Protein AF-A0A0T6B9N2-F1 (afdb_monomer)

Sequence (615 aa):
RNYTMLLKPADYLLNTTDLHKLATFTKENDHLSRNLKIDHPERADQTIGKQTFLDLLASSRNLTLLQNVWSSWQRNVSLYYNSFGDILSLVTKAASKNEFYDAKSYWEALVEYQEGYQQAENLWNDIEPIYRKLHEFVLIRINNYYNTNFTDIPVFLTGSNFGEDWSNLADLIIPHLQMYRDAEFTFTSKTILDIYKLADTCGIEMGFKRLHQNFFAKNNFKFDICKPTLLTYSASKYSEILTCKNLTWNSYFDAHEVVLEAGLKGVDYQAVPRRELRQSILEEAIVSLGPIIAVQNLPSYGFTPECDYVDLQNATEHALAARLLLALRILPKLAYYLAADVWRLEELQNPSQDMVQSWWENRKKYQGVQGVLNDEIDFLDDPYIASNKPYLAKYLGTALLFEILNYHQLAPFTHNENLAEKLRDDDYFRAAVQDIPVKNSEEVLSYNYAISQINSISLTEFLQPLTEYLDNAPLVPYPTIPRIRKIEVPNLQPLTEYLDNAPLVPYLTIPRIRKIEVPKTTTQKGTITTLPPITSEVEDPPVQNDQDVPRPTLQQDTKNIAPDVTPTVPASGHSAGMYVLITIGACFFILVAVLVFKKLVKMRRPRTNNRRFEA

Solvent-accessible surface area (backbone atoms only — not comparable to full-atom values): 36686 Å² total; per-residue (Å²): 134,88,77,81,69,86,85,65,68,48,63,72,58,37,54,74,67,60,41,48,50,46,54,48,50,31,51,51,47,54,49,46,55,42,69,42,67,41,74,33,94,92,39,88,92,41,71,37,38,50,57,58,49,52,49,44,32,35,68,57,87,50,67,70,58,35,50,54,53,46,54,53,49,28,66,67,63,46,85,56,55,92,52,44,66,64,52,58,51,46,45,47,53,22,10,50,62,61,74,27,93,39,46,65,61,33,54,24,56,51,36,52,36,88,66,42,67,61,45,50,51,56,38,42,70,70,44,46,68,56,48,51,49,53,48,52,54,47,43,51,41,50,22,65,74,72,74,52,83,72,92,48,42,45,26,53,74,26,21,27,91,81,36,34,34,31,44,48,38,36,88,76,66,42,44,57,43,55,70,60,51,37,36,54,59,47,49,79,78,53,53,59,66,55,48,42,55,51,25,36,50,50,32,38,44,39,62,35,69,72,76,50,68,61,27,78,73,66,41,43,67,79,34,76,43,47,71,79,41,81,45,74,40,78,92,75,73,41,45,38,48,36,17,31,61,65,83,44,73,62,48,55,32,50,33,24,25,51,35,39,48,48,36,69,67,63,59,78,57,90,83,48,76,75,55,81,61,88,35,44,28,64,60,34,11,56,22,55,43,21,46,58,52,57,62,66,41,31,46,86,70,66,36,38,64,69,75,64,60,67,42,74,72,44,32,56,44,48,34,47,34,52,49,50,44,47,45,31,37,49,52,34,31,45,28,41,33,50,28,58,40,51,46,53,52,44,43,72,75,56,65,62,96,48,64,47,50,53,47,42,53,36,34,33,72,56,55,42,35,34,60,95,83,45,73,63,48,55,64,59,78,34,71,44,63,46,60,74,46,76,36,61,27,54,43,53,2,50,42,40,33,30,46,55,33,51,74,72,70,52,61,87,66,77,61,102,66,64,64,38,44,54,47,36,73,32,66,47,54,48,48,36,65,68,36,55,42,72,48,54,58,56,56,42,33,37,72,52,67,68,40,89,70,82,60,48,62,46,47,50,61,72,42,42,74,54,54,67,40,61,80,69,57,69,93,62,69,56,89,73,83,85,82,76,80,79,73,79,70,81,77,77,69,78,81,74,84,74,72,87,78,68,83,90,76,85,85,84,91,79,86,90,78,82,85,81,88,78,86,87,82,84,90,82,91,79,88,88,84,86,82,86,88,84,86,79,90,81,86,83,83,85,91,81,89,83,81,89,82,86,85,85,81,90,77,90,80,89,80,90,81,86,89,88,83,87,81,85,87,83,90,80,91,84,71,84,68,61,64,57,58,53,53,54,53,52,54,53,54,55,54,53,53,53,54,53,50,57,56,55,61,72,72,70,72,85,85,84,81,90,78,89,83,88,134

pLDDT: mean 77.55, std 23.47, range [25.75, 98.69]

Mean predicted aligned error: 14.31 Å

Secondary structure (DSSP, 8-state):
--PPP-S--GGGGS-HHHHHHHHHHHHHHHHHHHH-EEEETTEEEEEEEHHHHHHHHHH---HHHHHHHHHHHHHHHGGGHHHHHHHHHHHHHHHHHTT-SSHHHHHHHHTT-TTHHHHHHHHHHHHHHHHHHHHHHHHHHHHHHHT---SSEEGGGSSSSSSS--GGGHHHH-S--HHHHHHHHHHTT--HHHHHHHHHHHHHHTTPPPPPHHHHHH-BTT-S--S-EEEEETTTTEEEEE----SSHHHHHHHHHHHHHHHHHTS-TTSS-----SS-HHHHHHHHHHHHHHHHTTTTTTSS-GGGSSSHHHHHHHHHHHHHHHHHHHHHHHHHHHHHHHHHHHHHHS--S-HHHHHHHHHHHHH-EE-SSS---GGGG-TTTTTT--SHHHHHHHHHHHHHHHHTT--TTTSS--HHHHHHH-HHHHHHHHHTTTS-HHHHHHHHH--SS--SHHHHHHHHHHHHHHTT--SSPPPP-PPP-----S----S-SSSSSPPP---------PPPP--------------PPPP---PPPPP------PPPPPPP------------PPP----THHHHHHHHHHHHHHHHHHHHHHHHHTT--PPP-------

Foldseek 3Di:
DDDDDCLQPFLVLDPPVLSCLLVVLLVVLLVQLLPDWFAQPVHRVDIDHNQNLLVCLLAPPDPVRLQVSLVRSLVSSCPCVVCQLVNLLSLQVSCVSRVHPGSVQSQCVLQLHPPLLVQLVQLLVVCVVVLVLLQVLVQLLSCVSVVHDDPFAACSNQSGSRVLFNLSCLVSRQQLCALVVLLVVVLVVDFLLVLLVVLLVLLVLLPFDRADPCQSVVEDLCASAAQWDWDADLVVLHIHIHHPHGDDLVSSLSSNLVSLLRSLVSDNCPVDQFDPSVFYLQSLLSSLCRLLLSLLCCCVVVSDPPVQCPDPVSLVSSLLSSLSSVCSNQQSNSLSLSLLQVLSRCCNVPNDPQSLQSSQVSCCVRNRYHHPPSNGPSLSSPSCSSSVHHSSSNNLSNLVNLLVCVLLPHQGSPDSDNPSNSNNVDPLSVVLSVCVGPDRNCCSCCVSRVDNGRHNVSVCVNCVVVSVCSVPPDSDRYDYDDDDPPPPPPDPPPPVPPPPPDDDDDDDDDDDDDDDDDDDDDDDDDDDDDDDDDDDDDDDDDDDDDDDDDDDDDDDDDDDDDDDDDDDDDDDDDDPVPVVVVVVVVVVVVVVVVVVVVVVVVVPDDDDDDDDDDD

Organism: NCBI:txid1629725

Structure (mmCIF, N/CA/C/O backbone):
data_AF-A0A0T6B9N2-F1
#
_entry.id   AF-A0A0T6B9N2-F1
#
loop_
_atom_site.group_PDB
_atom_site.id
_atom_site.type_symbol
_atom_site.label_atom_id
_atom_site.label_alt_id
_atom_site.label_comp_id
_atom_site.label_asym_id
_atom_site.label_entity_id
_atom_site.label_seq_id
_atom_site.pdbx_PDB_ins_code
_atom_site.Cartn_x
_atom_site.Cartn_y
_atom_site.Cartn_z
_atom_site.occupancy
_atom_site.B_iso_or_equiv
_atom_site.auth_seq_id
_atom_site.auth_comp_id
_atom_site.auth_asym_id
_atom_site.auth_atom_id
_atom_site.pdbx_PDB_model_num
ATOM 1 N N . ARG A 1 1 ? 36.485 -15.460 2.805 1.00 43.44 1 ARG A N 1
ATOM 2 C CA . ARG A 1 1 ? 35.176 -14.782 2.943 1.00 43.44 1 ARG A CA 1
ATOM 3 C C . ARG A 1 1 ? 34.831 -14.813 4.426 1.00 43.44 1 ARG A C 1
ATOM 5 O O . ARG A 1 1 ? 34.619 -15.901 4.940 1.00 43.44 1 ARG A O 1
ATOM 12 N N . ASN A 1 2 ? 34.906 -13.674 5.118 1.00 36.25 2 ASN A N 1
ATOM 13 C CA . ASN A 1 2 ? 34.494 -13.571 6.519 1.00 36.25 2 ASN A CA 1
ATOM 14 C C . ASN A 1 2 ? 32.980 -13.378 6.523 1.00 36.25 2 ASN A C 1
ATOM 16 O O . ASN A 1 2 ? 32.503 -12.315 6.144 1.00 36.25 2 ASN A O 1
ATOM 20 N N . TYR A 1 3 ? 32.237 -14.425 6.861 1.00 48.28 3 TYR A N 1
ATOM 21 C CA . TYR A 1 3 ? 30.793 -14.329 7.027 1.00 48.28 3 TYR A CA 1
ATOM 22 C C . TYR A 1 3 ? 30.514 -13.763 8.420 1.00 48.28 3 TYR A C 1
ATOM 24 O O . TYR A 1 3 ? 30.936 -14.348 9.418 1.00 48.28 3 TYR A O 1
ATOM 32 N N . THR A 1 4 ? 29.825 -12.630 8.506 1.00 46.28 4 THR A N 1
ATOM 33 C CA . THR A 1 4 ? 29.192 -12.197 9.752 1.00 46.28 4 THR A CA 1
ATOM 34 C C . THR A 1 4 ? 27.989 -13.104 9.995 1.00 46.28 4 THR A C 1
ATOM 36 O O . THR A 1 4 ? 27.101 -13.220 9.153 1.00 46.28 4 THR A O 1
ATOM 39 N N . MET A 1 5 ? 27.983 -13.807 11.131 1.00 53.12 5 MET A N 1
ATOM 40 C CA . MET A 1 5 ? 26.793 -14.516 11.613 1.00 53.12 5 MET A CA 1
ATOM 41 C C . MET A 1 5 ? 25.608 -13.543 11.736 1.00 53.12 5 MET A C 1
ATOM 43 O O . MET A 1 5 ? 25.807 -12.331 11.812 1.00 53.12 5 MET A O 1
ATOM 47 N N . LEU A 1 6 ? 24.381 -14.074 11.797 1.00 58.25 6 LEU A N 1
ATOM 48 C CA . LEU A 1 6 ? 23.176 -13.352 12.230 1.00 58.25 6 LEU A CA 1
ATOM 49 C C . LEU A 1 6 ? 23.388 -12.794 13.654 1.00 58.25 6 LEU A C 1
ATOM 51 O O . LEU A 1 6 ? 22.967 -13.396 14.635 1.00 58.25 6 LEU A O 1
ATOM 55 N N . LEU A 1 7 ? 24.092 -11.666 13.774 1.00 62.72 7 LEU A N 1
ATOM 56 C CA . LEU A 1 7 ? 24.427 -11.039 15.055 1.00 62.72 7 LEU A CA 1
ATOM 57 C C . LEU A 1 7 ? 23.218 -10.304 15.656 1.00 62.72 7 LEU A C 1
ATOM 59 O O . LEU A 1 7 ? 23.169 -10.114 16.866 1.00 62.72 7 LEU A O 1
ATOM 63 N N . LYS A 1 8 ? 22.230 -9.927 14.829 1.00 75.31 8 LYS A N 1
ATOM 64 C CA . LYS A 1 8 ? 21.014 -9.207 15.243 1.00 75.31 8 LYS A CA 1
ATOM 65 C C . LYS A 1 8 ? 19.766 -9.784 14.562 1.00 75.31 8 LYS A C 1
ATOM 67 O O . LYS A 1 8 ? 19.291 -9.225 13.576 1.00 75.31 8 LYS A O 1
ATOM 72 N N . PRO A 1 9 ? 19.219 -10.919 15.035 1.00 80.88 9 PRO A N 1
ATOM 73 C CA . PRO A 1 9 ? 18.054 -11.557 14.425 1.00 80.88 9 PRO A CA 1
ATOM 74 C C . PRO A 1 9 ? 16.724 -10.852 14.763 1.00 80.88 9 PRO A C 1
ATOM 76 O O . PRO A 1 9 ? 15.664 -11.476 14.650 1.00 80.88 9 PRO A O 1
ATOM 79 N N . ALA A 1 10 ? 16.754 -9.565 15.136 1.00 88.19 10 ALA A N 1
ATOM 80 C CA . ALA A 1 10 ? 15.582 -8.727 15.374 1.00 88.19 10 ALA A CA 1
ATOM 81 C C . ALA A 1 10 ? 14.678 -9.320 16.476 1.00 88.19 10 ALA A C 1
ATOM 83 O O . ALA A 1 10 ? 15.182 -9.649 17.554 1.00 88.19 10 ALA A O 1
ATOM 84 N N . ASP A 1 11 ? 13.373 -9.486 16.239 1.00 90.44 11 ASP A N 1
ATOM 85 C CA . ASP A 1 11 ? 12.419 -9.917 17.279 1.00 90.44 11 ASP A CA 1
ATOM 86 C C . ASP A 1 11 ? 12.728 -11.302 17.873 1.00 90.44 11 ASP A C 1
ATOM 88 O O . ASP A 1 11 ? 12.260 -11.619 18.962 1.00 90.44 11 ASP A O 1
ATOM 92 N N . TYR A 1 12 ? 13.556 -12.126 17.214 1.00 89.50 12 TYR A N 1
ATOM 93 C CA . TYR A 1 12 ? 13.983 -13.421 17.763 1.00 89.50 12 TYR A CA 1
ATOM 94 C C . TYR A 1 12 ? 14.908 -13.293 18.985 1.00 89.50 12 TYR A C 1
ATOM 96 O O . TYR A 1 12 ? 15.159 -14.296 19.649 1.00 89.50 12 TYR A O 1
ATOM 104 N N . LEU A 1 13 ? 15.407 -12.090 19.301 1.00 92.19 13 LEU A N 1
ATOM 105 C CA . LEU A 1 13 ? 16.114 -11.823 20.561 1.00 92.19 13 LEU A CA 1
ATOM 106 C C . LEU A 1 13 ? 15.176 -11.524 21.742 1.00 92.19 13 LEU A C 1
ATOM 108 O O . LEU A 1 13 ? 15.644 -11.375 22.877 1.00 92.19 13 LEU A O 1
ATOM 112 N N . LEU A 1 14 ? 13.862 -11.430 21.512 1.00 94.69 14 LEU A N 1
ATOM 113 C CA . LEU A 1 14 ? 12.891 -11.428 22.602 1.00 94.69 14 LEU A CA 1
ATOM 114 C C . LEU A 1 14 ? 12.982 -12.747 23.382 1.00 94.69 14 LEU A C 1
ATOM 116 O O . LEU A 1 14 ? 13.318 -13.800 22.839 1.00 94.69 14 LEU A O 1
ATOM 120 N N . ASN A 1 15 ? 12.669 -12.702 24.680 1.00 95.88 15 ASN A N 1
ATOM 121 C CA . ASN A 1 15 ? 12.549 -13.936 25.453 1.00 95.88 15 ASN A CA 1
ATOM 122 C C . ASN A 1 15 ? 11.383 -14.787 24.910 1.00 95.88 15 ASN A C 1
ATOM 124 O O . ASN A 1 15 ? 10.473 -14.273 24.256 1.00 95.88 15 ASN A O 1
ATOM 128 N N . THR A 1 16 ? 11.387 -16.085 25.217 1.00 95.62 16 THR A N 1
ATOM 129 C CA . THR A 1 16 ? 10.383 -17.033 24.711 1.00 95.62 16 THR A CA 1
ATOM 130 C C . THR A 1 16 ? 8.947 -16.591 24.995 1.00 95.62 16 THR A C 1
ATOM 132 O O . THR A 1 16 ? 8.084 -16.767 24.141 1.00 95.62 16 THR A O 1
ATOM 135 N N . THR A 1 17 ? 8.683 -15.992 26.159 1.00 97.00 17 THR A N 1
ATOM 136 C CA . THR A 1 17 ? 7.345 -15.527 26.552 1.00 97.00 17 THR A CA 1
ATOM 137 C C . THR A 1 17 ? 6.873 -14.358 25.690 1.00 97.00 17 THR A C 1
ATOM 139 O O . THR A 1 17 ? 5.770 -14.403 25.155 1.00 97.00 17 THR A O 1
ATOM 142 N N . ASP A 1 18 ? 7.705 -13.331 25.523 1.00 96.88 18 ASP A N 1
ATOM 143 C CA . ASP A 1 18 ? 7.402 -12.142 24.725 1.00 96.88 18 ASP A CA 1
ATOM 144 C C . ASP A 1 18 ? 7.276 -12.499 23.233 1.00 96.88 18 ASP A C 1
ATOM 146 O O . ASP A 1 18 ? 6.332 -12.066 22.573 1.00 96.88 18 ASP A O 1
ATOM 150 N N . LEU A 1 19 ? 8.165 -13.354 22.712 1.00 95.44 19 LEU A N 1
ATOM 151 C CA . LEU A 1 19 ? 8.082 -13.837 21.331 1.00 95.44 19 LEU A CA 1
ATOM 152 C C . LEU A 1 19 ? 6.806 -14.660 21.095 1.00 95.44 19 LEU A C 1
ATOM 154 O O . LEU A 1 19 ? 6.130 -14.480 20.083 1.00 95.44 19 LEU A O 1
ATOM 158 N N . HIS A 1 20 ? 6.447 -15.538 22.038 1.00 95.75 20 HIS A N 1
ATOM 159 C CA . HIS A 1 20 ? 5.207 -16.310 21.969 1.00 95.75 20 HIS A CA 1
ATOM 160 C C . HIS A 1 20 ? 3.975 -15.405 22.049 1.00 95.75 20 HIS A C 1
ATOM 162 O O . HIS A 1 20 ? 3.010 -15.637 21.322 1.00 95.75 20 HIS A O 1
ATOM 168 N N . LYS A 1 21 ? 4.012 -14.355 22.880 1.00 95.25 21 LYS A N 1
ATOM 169 C CA . LYS A 1 21 ? 2.943 -13.355 22.990 1.00 95.25 21 LYS A CA 1
ATOM 170 C C . LYS A 1 21 ? 2.725 -12.631 21.658 1.00 95.25 21 LYS A C 1
ATOM 172 O O . LYS A 1 21 ? 1.594 -12.601 21.181 1.00 95.25 21 LYS A O 1
ATOM 177 N N . LEU A 1 22 ? 3.795 -12.135 21.027 1.00 95.19 22 LEU A N 1
ATOM 178 C CA . LEU A 1 22 ? 3.731 -11.499 19.705 1.00 95.19 22 LEU A CA 1
ATOM 179 C C . LEU A 1 22 ? 3.171 -12.456 18.644 1.00 95.19 22 LEU A C 1
ATOM 181 O O . LEU A 1 22 ? 2.204 -12.130 17.962 1.00 95.19 22 LEU A O 1
ATOM 185 N N . ALA A 1 23 ? 3.742 -13.659 18.539 1.00 94.62 23 ALA A N 1
ATOM 186 C CA . ALA A 1 23 ? 3.336 -14.641 17.536 1.00 94.62 23 ALA A CA 1
ATOM 187 C C . ALA A 1 23 ? 1.874 -15.085 17.703 1.00 94.62 23 ALA A C 1
ATOM 189 O O . ALA A 1 23 ? 1.158 -15.239 16.712 1.00 94.62 23 ALA A O 1
ATOM 190 N N . THR A 1 24 ? 1.428 -15.276 18.947 1.00 94.44 24 THR A N 1
ATOM 191 C CA . THR A 1 24 ? 0.047 -15.663 19.262 1.00 94.44 24 THR A CA 1
ATOM 192 C C . THR A 1 24 ? -0.916 -14.547 18.895 1.00 94.44 24 THR A C 1
ATOM 194 O O . THR A 1 24 ? -1.856 -14.805 18.153 1.00 94.44 24 THR A O 1
ATOM 197 N N . PHE A 1 25 ? -0.636 -13.308 19.308 1.00 93.81 25 PHE A N 1
ATOM 198 C CA . PHE A 1 25 ? -1.467 -12.159 18.959 1.00 93.81 25 PHE A CA 1
ATOM 199 C C . PHE A 1 25 ? -1.597 -11.983 17.444 1.00 93.81 25 PHE A C 1
ATOM 201 O O . PHE A 1 25 ? -2.708 -11.912 16.928 1.00 93.81 25 PHE A O 1
ATOM 208 N N . THR A 1 26 ? -0.478 -11.990 16.709 1.00 92.00 26 THR A N 1
ATOM 209 C CA . THR A 1 26 ? -0.504 -11.853 15.248 1.00 92.00 26 THR A CA 1
ATOM 210 C C . THR A 1 26 ? -1.327 -12.965 14.595 1.00 92.00 26 THR A C 1
ATOM 212 O O . THR A 1 26 ? -2.143 -12.686 13.719 1.00 92.00 26 THR A O 1
ATOM 215 N N . LYS A 1 27 ? -1.140 -14.220 15.025 1.00 91.00 27 LYS A N 1
ATOM 216 C CA . LYS A 1 27 ? -1.877 -15.371 14.486 1.00 91.00 27 LYS A CA 1
ATOM 217 C C . LYS A 1 27 ? -3.369 -15.293 14.801 1.00 91.00 27 LYS A C 1
ATOM 219 O O . LYS A 1 27 ? -4.183 -15.580 13.929 1.00 91.00 27 LYS A O 1
ATOM 224 N N . GLU A 1 28 ? -3.728 -14.973 16.037 1.00 90.12 28 GLU A N 1
ATOM 225 C CA . GLU A 1 28 ? -5.121 -14.904 16.479 1.00 90.12 28 GLU A CA 1
ATOM 226 C C . GLU A 1 28 ? -5.869 -13.764 15.798 1.00 90.12 28 GLU A C 1
ATOM 228 O O . GLU A 1 28 ? -6.988 -13.963 15.336 1.00 90.12 28 GLU A O 1
ATOM 233 N N . ASN A 1 29 ? -5.226 -12.609 15.653 1.00 89.12 29 ASN A N 1
ATOM 234 C CA . ASN A 1 29 ? -5.800 -11.462 14.972 1.00 89.12 29 ASN A CA 1
ATOM 235 C C . ASN A 1 29 ? -6.022 -11.730 13.470 1.00 89.12 29 ASN A C 1
ATOM 237 O O . ASN A 1 29 ? -7.099 -11.483 12.931 1.00 89.12 29 ASN A O 1
ATOM 241 N N . ASP A 1 30 ? -5.039 -12.333 12.802 1.00 86.81 30 ASP A N 1
ATOM 242 C CA . ASP A 1 30 ? -5.169 -12.783 11.414 1.00 86.81 30 ASP A CA 1
ATOM 243 C C . ASP A 1 30 ? -6.244 -13.880 11.261 1.00 86.81 30 ASP A C 1
ATOM 245 O O . ASP A 1 30 ? -7.055 -13.838 10.337 1.00 86.81 30 ASP A O 1
ATOM 249 N N . HIS A 1 31 ? -6.327 -14.825 12.201 1.00 88.19 31 HIS A N 1
ATOM 250 C CA . HIS A 1 31 ? -7.383 -15.838 12.225 1.00 88.19 31 HIS A CA 1
ATOM 251 C C . HIS A 1 31 ? -8.777 -15.228 12.429 1.00 88.19 31 HIS A C 1
ATOM 253 O O . HIS A 1 31 ? -9.722 -15.642 11.754 1.00 88.19 31 HIS A O 1
ATOM 259 N N . LEU A 1 32 ? -8.917 -14.261 13.340 1.00 87.12 32 LEU A N 1
ATOM 260 C CA . LEU A 1 32 ? -10.164 -13.539 13.578 1.00 87.12 32 LEU A CA 1
ATOM 261 C C . LEU A 1 32 ? -10.604 -12.832 12.302 1.00 87.12 32 LEU A C 1
ATOM 263 O O . LEU A 1 32 ? -11.704 -13.071 11.821 1.00 87.12 32 LEU A O 1
ATOM 267 N N . SER A 1 33 ? -9.714 -12.035 11.719 1.00 84.31 33 SER A N 1
ATOM 268 C CA . SER A 1 33 ? -9.981 -11.274 10.505 1.00 84.31 33 SER A CA 1
ATOM 269 C C . SER A 1 33 ? -10.440 -12.154 9.331 1.00 84.31 33 SER A C 1
ATOM 271 O O . SER A 1 33 ? -11.365 -11.798 8.602 1.00 84.31 33 SER A O 1
ATOM 273 N N . ARG A 1 34 ? -9.843 -13.341 9.155 1.00 85.50 34 ARG A N 1
ATOM 274 C CA . ARG A 1 34 ? -10.231 -14.293 8.095 1.00 85.50 34 ARG A CA 1
ATOM 275 C C . ARG A 1 34 ? -11.605 -14.917 8.313 1.00 85.50 34 ARG A C 1
ATOM 277 O O . ARG A 1 34 ? -12.354 -15.092 7.357 1.00 85.50 34 ARG A O 1
ATOM 284 N N . ASN A 1 35 ? -11.917 -15.281 9.555 1.00 88.50 35 ASN A N 1
ATOM 285 C CA . ASN A 1 35 ? -13.137 -16.017 9.890 1.00 88.50 35 ASN A CA 1
ATOM 286 C C . ASN A 1 35 ? -14.301 -15.114 10.303 1.00 88.50 35 ASN A C 1
ATOM 288 O O . ASN A 1 35 ? -15.414 -15.610 10.497 1.00 88.50 35 ASN A O 1
ATOM 292 N N . LEU A 1 36 ? -14.050 -13.812 10.451 1.00 89.81 36 LEU A N 1
ATOM 293 C CA . LEU A 1 36 ? -15.060 -12.838 10.808 1.00 89.81 36 LEU A CA 1
ATOM 294 C C . LEU A 1 36 ? -16.182 -12.834 9.767 1.00 89.81 36 LEU A C 1
ATOM 296 O O . LEU A 1 36 ? -15.955 -12.794 8.553 1.00 89.81 36 LEU A O 1
ATOM 300 N N . LYS A 1 37 ? -17.411 -12.868 10.278 1.00 91.62 37 LYS A N 1
ATOM 301 C CA . LYS A 1 37 ? -18.635 -12.708 9.506 1.00 91.62 37 LYS A CA 1
ATOM 302 C C . LYS A 1 37 ? -19.501 -11.659 10.174 1.00 91.62 37 LYS A C 1
ATOM 304 O O . LYS A 1 37 ? -19.650 -11.674 11.393 1.00 91.62 37 LYS A O 1
ATOM 309 N N . ILE A 1 38 ? -20.078 -10.787 9.364 1.00 92.50 38 ILE A N 1
ATOM 310 C CA . ILE A 1 38 ? -21.064 -9.796 9.798 1.00 92.50 38 ILE A CA 1
ATOM 311 C C . ILE A 1 38 ? -22.390 -10.056 9.088 1.00 92.50 38 ILE A C 1
ATOM 313 O O . ILE A 1 38 ? -22.406 -10.635 8.000 1.00 92.50 38 ILE A O 1
ATOM 317 N N . ASP A 1 39 ? -23.498 -9.627 9.678 1.00 91.81 39 ASP A N 1
ATOM 318 C CA . ASP A 1 39 ? -24.805 -9.722 9.028 1.00 91.81 39 ASP A CA 1
ATOM 319 C C . ASP A 1 39 ? -24.897 -8.730 7.863 1.00 91.81 39 ASP A C 1
ATOM 321 O O . ASP A 1 39 ? -24.395 -7.604 7.937 1.00 91.81 39 ASP A O 1
ATOM 325 N N . HIS A 1 40 ? -25.540 -9.132 6.766 1.00 90.94 40 HIS A N 1
ATOM 326 C CA . HIS A 1 40 ? -25.763 -8.232 5.643 1.00 90.94 40 HIS A CA 1
ATOM 327 C C . HIS A 1 40 ? -26.829 -7.189 6.026 1.00 90.94 40 HIS A C 1
ATOM 329 O O . HIS A 1 40 ? -27.971 -7.559 6.312 1.00 90.94 40 HIS A O 1
ATOM 335 N N . PRO A 1 41 ? -26.530 -5.877 5.971 1.00 86.50 41 PRO A N 1
ATOM 336 C CA . PRO A 1 41 ? -27.408 -4.850 6.542 1.00 86.50 41 PRO A CA 1
ATOM 337 C C . PRO A 1 41 ? -28.769 -4.739 5.843 1.00 86.50 41 PRO A C 1
ATOM 339 O O . PRO A 1 41 ? -29.743 -4.315 6.453 1.00 86.50 41 PRO A O 1
ATOM 342 N N . GLU A 1 42 ? -28.857 -5.141 4.574 1.00 86.19 42 GLU A N 1
ATOM 343 C CA . GLU A 1 42 ? -30.115 -5.149 3.810 1.00 86.19 42 GLU A CA 1
ATOM 344 C C . GLU A 1 42 ? -30.752 -6.550 3.677 1.00 86.19 42 GLU A C 1
ATOM 346 O O . GLU A 1 42 ? -31.836 -6.677 3.111 1.00 86.19 42 GLU A O 1
ATOM 351 N N . ARG A 1 43 ? -30.091 -7.621 4.150 1.00 85.69 43 ARG A N 1
ATOM 352 C CA . ARG A 1 43 ? -30.523 -9.021 3.954 1.00 85.69 43 ARG A CA 1
ATOM 353 C C . ARG A 1 43 ? -30.224 -9.848 5.200 1.00 85.69 43 ARG A C 1
ATOM 355 O O . ARG A 1 43 ? -29.165 -10.452 5.314 1.00 85.69 43 ARG A O 1
ATOM 362 N N . ALA A 1 44 ? -31.170 -9.869 6.132 1.00 78.94 44 ALA A N 1
ATOM 363 C CA . ALA A 1 44 ? -30.983 -10.461 7.459 1.00 78.94 44 ALA A CA 1
ATOM 364 C C . ALA A 1 44 ? -30.662 -11.974 7.463 1.00 78.94 44 ALA A C 1
ATOM 366 O O . ALA A 1 44 ? -30.234 -12.502 8.482 1.00 78.94 44 ALA A O 1
ATOM 367 N N . ASP A 1 45 ? -30.876 -12.682 6.352 1.00 83.81 45 ASP A N 1
ATOM 368 C CA . ASP A 1 45 ? -30.565 -14.105 6.175 1.00 83.81 45 ASP A CA 1
ATOM 369 C C . ASP A 1 45 ? -29.152 -14.368 5.618 1.00 83.81 45 ASP A C 1
ATOM 371 O O . ASP A 1 45 ? -28.733 -15.523 5.515 1.00 83.81 45 ASP A O 1
ATOM 375 N N . GLN A 1 46 ? -28.409 -13.320 5.247 1.00 89.94 46 GLN A N 1
ATOM 376 C CA . GLN A 1 46 ? -27.094 -13.428 4.616 1.00 89.94 46 GLN A CA 1
ATOM 377 C C . GLN A 1 46 ? -25.992 -12.894 5.530 1.00 89.94 46 GLN A C 1
ATOM 379 O O . GLN A 1 46 ? -26.144 -11.867 6.185 1.00 89.94 46 GLN A O 1
ATOM 384 N N . THR A 1 47 ? -24.846 -13.577 5.519 1.00 92.75 47 THR A N 1
ATOM 385 C CA . THR A 1 47 ? -23.628 -13.125 6.203 1.00 92.75 47 THR A CA 1
ATOM 386 C C . THR A 1 47 ? -22.566 -12.727 5.185 1.00 92.75 47 THR A C 1
ATOM 388 O O . THR A 1 47 ? -22.456 -13.322 4.111 1.00 92.75 47 THR A O 1
ATOM 391 N N . ILE A 1 48 ? -21.784 -11.711 5.527 1.00 92.44 48 ILE A N 1
ATOM 392 C CA . ILE A 1 48 ? -20.686 -11.161 4.737 1.00 92.44 48 ILE A CA 1
ATOM 393 C C . ILE A 1 48 ? -19.381 -11.596 5.407 1.00 92.44 48 ILE A C 1
ATOM 395 O O . ILE A 1 48 ? -19.126 -11.245 6.557 1.00 92.44 48 ILE A O 1
ATOM 399 N N . GLY A 1 49 ? -18.563 -12.369 4.690 1.00 92.06 49 GLY A N 1
ATOM 400 C CA . GLY A 1 49 ? -17.180 -12.669 5.083 1.00 92.06 49 GLY A CA 1
ATOM 401 C C . GLY A 1 49 ? -16.181 -11.676 4.482 1.00 92.06 49 GLY A C 1
ATOM 402 O O . GLY A 1 49 ? -16.559 -10.814 3.686 1.00 92.06 49 GLY A O 1
ATOM 403 N N . LYS A 1 50 ? -14.889 -11.836 4.801 1.00 90.69 50 LYS A N 1
ATOM 404 C CA . LYS A 1 50 ? -13.818 -10.902 4.394 1.00 90.69 50 LYS A CA 1
ATOM 405 C C . LYS A 1 50 ? -13.772 -10.606 2.893 1.00 90.69 50 LYS A C 1
ATOM 407 O O . LYS A 1 50 ? -13.599 -9.456 2.505 1.00 90.69 50 LYS A O 1
ATOM 412 N N . GLN A 1 51 ? -13.944 -11.623 2.048 1.00 89.88 51 GLN A N 1
ATOM 413 C CA . GLN A 1 51 ? -13.951 -11.441 0.593 1.00 89.88 51 GLN A CA 1
ATOM 414 C C . GLN A 1 51 ? -15.080 -10.500 0.159 1.00 89.88 51 GLN A C 1
ATOM 416 O O . GLN A 1 51 ? -14.821 -9.453 -0.423 1.00 89.88 51 GLN A O 1
ATOM 421 N N . THR A 1 52 ? -16.323 -10.836 0.513 1.00 92.06 52 THR A N 1
ATOM 422 C CA . THR A 1 52 ? -17.504 -10.036 0.164 1.00 92.06 52 THR A CA 1
ATOM 423 C C . THR A 1 52 ? -17.442 -8.636 0.771 1.00 92.06 52 THR A C 1
ATOM 425 O O . THR A 1 52 ? -17.858 -7.680 0.127 1.00 92.06 52 THR A O 1
ATOM 428 N N . PHE A 1 53 ? -16.891 -8.495 1.978 1.00 93.69 53 PHE A N 1
ATOM 429 C CA . PHE A 1 53 ? -16.640 -7.201 2.608 1.00 93.69 53 PHE A CA 1
ATOM 430 C C . PHE A 1 53 ? -15.746 -6.307 1.734 1.00 93.69 53 PHE A C 1
ATOM 432 O O . PHE A 1 53 ? -16.137 -5.193 1.384 1.00 93.69 53 PHE A O 1
ATOM 439 N N . LEU A 1 54 ? -14.581 -6.814 1.323 1.00 93.00 54 LEU A N 1
ATOM 440 C CA . LEU A 1 54 ? -13.644 -6.073 0.477 1.00 93.00 54 LEU A CA 1
ATOM 441 C C . LEU A 1 54 ? -14.208 -5.814 -0.928 1.00 93.00 54 LEU A C 1
ATOM 443 O O . LEU A 1 54 ? -14.017 -4.726 -1.468 1.00 93.00 54 LEU A O 1
ATOM 447 N N . ASP A 1 55 ? -14.937 -6.775 -1.504 1.00 92.12 55 ASP A N 1
ATOM 448 C CA . ASP A 1 55 ? -15.600 -6.613 -2.802 1.00 92.12 55 ASP A CA 1
ATOM 449 C C . ASP A 1 55 ? -16.662 -5.502 -2.759 1.00 92.12 55 ASP A C 1
ATOM 451 O O . ASP A 1 55 ? -16.770 -4.708 -3.698 1.00 92.12 55 ASP A O 1
ATOM 455 N N . LEU A 1 56 ? -17.432 -5.415 -1.666 1.00 94.44 56 LEU A N 1
ATOM 456 C CA . LEU A 1 56 ? -18.414 -4.351 -1.460 1.00 94.44 56 LEU A CA 1
ATOM 457 C C . LEU A 1 56 ? -17.733 -2.988 -1.361 1.00 94.44 56 LEU A C 1
ATOM 459 O O . LEU A 1 56 ? -18.179 -2.070 -2.042 1.00 94.44 56 LEU A O 1
ATOM 463 N N . LEU A 1 57 ? -16.647 -2.860 -0.590 1.00 94.62 57 LEU A N 1
ATOM 464 C CA . LEU A 1 57 ? -15.880 -1.610 -0.524 1.00 94.62 57 LEU A CA 1
ATOM 465 C C . LEU A 1 57 ? -15.351 -1.195 -1.901 1.00 94.62 57 LEU A C 1
ATOM 467 O O . LEU A 1 57 ? -15.455 -0.030 -2.271 1.00 94.62 57 LEU A O 1
ATOM 471 N N . ALA A 1 58 ? -14.826 -2.142 -2.680 1.00 92.31 58 ALA A N 1
ATOM 472 C CA . ALA A 1 58 ? -14.256 -1.855 -3.991 1.00 92.31 58 ALA A CA 1
ATOM 473 C C . ALA A 1 58 ? -15.316 -1.434 -5.030 1.00 92.31 58 ALA A C 1
ATOM 475 O O . ALA A 1 58 ? -15.093 -0.507 -5.812 1.00 92.31 58 ALA A O 1
ATOM 476 N N . SER A 1 59 ? -16.472 -2.105 -5.055 1.00 91.69 59 SER A N 1
ATOM 477 C CA . SER A 1 59 ? -17.427 -2.017 -6.174 1.00 91.69 59 SER A CA 1
ATOM 478 C C . SER A 1 59 ? -18.731 -1.281 -5.864 1.00 91.69 59 SER A C 1
ATOM 480 O O . SER A 1 59 ? -19.335 -0.703 -6.767 1.00 91.69 59 SER A O 1
ATOM 482 N N . SER A 1 60 ? -19.189 -1.280 -4.610 1.00 94.06 60 SER A N 1
ATOM 483 C CA . SER A 1 60 ? -20.439 -0.614 -4.248 1.00 94.06 60 SER A CA 1
ATOM 484 C C . SER A 1 60 ? -20.274 0.904 -4.299 1.00 94.06 60 SER A C 1
ATOM 486 O O . SER A 1 60 ? -19.205 1.457 -4.042 1.00 94.06 60 SER A O 1
ATOM 488 N N . ARG A 1 61 ? -21.368 1.588 -4.632 1.00 94.69 61 ARG A N 1
ATOM 489 C CA . ARG A 1 61 ? -21.501 3.052 -4.593 1.00 94.69 61 ARG A CA 1
ATOM 490 C C . ARG A 1 61 ? -22.741 3.474 -3.804 1.00 94.69 61 ARG A C 1
ATOM 492 O O . ARG A 1 61 ? -23.315 4.528 -4.052 1.00 94.69 61 ARG A O 1
ATOM 499 N N . ASN A 1 62 ? -23.209 2.613 -2.901 1.00 96.31 62 ASN A N 1
ATOM 500 C CA . ASN A 1 62 ? -24.313 2.909 -1.994 1.00 96.31 62 ASN A CA 1
ATOM 501 C C . ASN A 1 62 ? -23.732 3.381 -0.655 1.00 96.31 62 ASN A C 1
ATOM 503 O O . ASN A 1 62 ? -23.155 2.584 0.085 1.00 96.31 62 ASN A O 1
ATOM 507 N N . LEU A 1 63 ? -23.904 4.674 -0.363 1.00 96.38 63 LEU A N 1
ATOM 508 C CA . LEU A 1 63 ? -23.377 5.341 0.830 1.00 96.38 63 LEU A CA 1
ATOM 509 C C . LEU A 1 63 ? -23.753 4.609 2.123 1.00 96.38 63 LEU A C 1
ATOM 511 O O . LEU A 1 63 ? -22.885 4.254 2.916 1.00 96.38 63 LEU A O 1
ATOM 515 N N . THR A 1 64 ? -25.050 4.364 2.320 1.00 96.38 64 THR A N 1
ATOM 516 C CA . THR A 1 64 ? -25.580 3.762 3.547 1.00 96.38 64 THR A CA 1
ATOM 517 C C . THR A 1 64 ? -25.117 2.318 3.700 1.00 96.38 64 THR A C 1
ATOM 519 O O . THR A 1 64 ? -24.748 1.903 4.798 1.00 96.38 64 THR A O 1
ATOM 522 N N . LEU A 1 65 ? -25.081 1.559 2.601 1.00 96.19 65 LEU A N 1
ATOM 523 C CA . LEU A 1 65 ? -24.576 0.188 2.608 1.00 96.19 65 LEU A CA 1
ATOM 524 C C . LEU A 1 65 ? -23.096 0.146 3.009 1.00 96.19 65 LEU A C 1
ATOM 526 O O . LEU A 1 65 ? -22.743 -0.602 3.917 1.00 96.19 65 LEU A O 1
ATOM 530 N N . LEU A 1 66 ? -22.250 0.962 2.374 1.00 97.44 66 LEU A N 1
ATOM 531 C CA . LEU A 1 66 ? -20.812 1.022 2.656 1.00 97.44 66 LEU A CA 1
ATOM 532 C C . LEU A 1 66 ? -20.537 1.411 4.112 1.00 97.44 66 LEU A C 1
ATOM 534 O O . LEU A 1 66 ? -19.770 0.732 4.794 1.00 97.44 66 LEU A O 1
ATOM 538 N N . GLN A 1 67 ? -21.217 2.446 4.610 1.00 97.00 67 GLN A N 1
ATOM 539 C CA . GLN A 1 67 ? -21.095 2.893 5.996 1.00 97.00 67 GLN A CA 1
ATOM 540 C C . GLN A 1 67 ? -21.473 1.784 6.992 1.00 97.00 67 GLN A C 1
ATOM 542 O O . GLN A 1 67 ? -20.735 1.525 7.945 1.00 97.00 67 GLN A O 1
ATOM 547 N N . ASN A 1 68 ? -22.605 1.106 6.774 1.00 95.62 68 ASN A N 1
ATOM 548 C CA . ASN A 1 68 ? -23.096 0.054 7.667 1.00 95.62 68 ASN A CA 1
ATOM 549 C C . ASN A 1 68 ? -22.203 -1.189 7.643 1.00 95.62 68 ASN A C 1
ATOM 551 O O . ASN A 1 68 ? -21.916 -1.757 8.695 1.00 95.62 68 ASN A O 1
ATOM 555 N N . VAL A 1 69 ? -21.751 -1.603 6.457 1.00 95.81 69 VAL A N 1
ATOM 556 C CA . VAL A 1 69 ? -20.873 -2.766 6.278 1.00 95.81 69 VAL A CA 1
ATOM 557 C C . VAL A 1 69 ? -19.512 -2.512 6.922 1.00 95.81 69 VAL A C 1
ATOM 559 O O . VAL A 1 69 ? -19.044 -3.346 7.693 1.00 95.81 69 VAL A O 1
ATOM 562 N N . TRP A 1 70 ? -18.901 -1.351 6.670 1.00 96.25 70 TRP A N 1
ATOM 563 C CA . TRP A 1 70 ? -17.594 -1.013 7.231 1.00 96.25 70 TRP A CA 1
ATOM 564 C C . TRP A 1 70 ? -17.636 -0.850 8.750 1.00 96.25 70 TRP A C 1
ATOM 566 O O . TRP A 1 70 ? -16.859 -1.495 9.448 1.00 96.25 70 TRP A O 1
ATOM 576 N N . SER A 1 71 ? -18.590 -0.085 9.287 1.00 93.50 71 SER A N 1
ATOM 577 C CA . SER A 1 71 ? -18.724 0.076 10.745 1.00 93.50 71 SER A CA 1
ATOM 578 C C . SER A 1 71 ? -19.008 -1.246 11.466 1.00 93.50 71 SER A C 1
ATOM 580 O O . SER A 1 71 ? -18.431 -1.518 12.520 1.00 93.50 71 SER A O 1
ATOM 582 N N . SER A 1 72 ? -19.852 -2.104 10.885 1.00 92.44 72 SER A N 1
ATOM 583 C CA . SER A 1 72 ? -20.113 -3.447 11.414 1.00 92.44 72 SER A CA 1
ATOM 584 C C . SER A 1 72 ? -18.866 -4.324 11.396 1.00 92.44 72 SER A C 1
ATOM 586 O O . SER A 1 72 ? -18.636 -5.059 12.356 1.00 92.44 72 SER A O 1
ATOM 588 N N . TRP A 1 73 ? -18.045 -4.242 10.344 1.00 93.12 73 TRP A N 1
ATOM 589 C CA . TRP A 1 73 ? -16.769 -4.956 10.275 1.00 93.12 73 TRP A CA 1
ATOM 590 C C . TRP A 1 73 ? -15.834 -4.511 11.401 1.00 93.12 73 TRP A C 1
ATOM 592 O O . TRP A 1 73 ? -15.458 -5.334 12.238 1.00 93.12 73 TRP A O 1
ATOM 602 N N . GLN A 1 74 ? -15.550 -3.206 11.504 1.00 91.50 74 GLN A N 1
ATOM 603 C CA . GLN A 1 74 ? -14.592 -2.697 12.494 1.00 91.50 74 GLN A CA 1
ATOM 604 C C . GLN A 1 74 ? -15.029 -2.957 13.937 1.00 91.50 74 GLN A C 1
ATOM 606 O O . GLN A 1 74 ? -14.205 -3.299 14.785 1.00 91.50 74 GLN A O 1
ATOM 611 N N . ARG A 1 75 ? -16.336 -2.890 14.226 1.00 87.12 75 ARG A N 1
ATOM 612 C CA . ARG A 1 75 ? -16.862 -3.205 15.562 1.00 87.12 75 ARG A CA 1
ATOM 613 C C . ARG A 1 75 ? -16.524 -4.632 16.001 1.00 87.12 75 ARG A C 1
ATOM 615 O O . ARG A 1 75 ? -16.281 -4.856 17.186 1.00 87.12 75 ARG A O 1
ATOM 622 N N . ASN A 1 76 ? -16.482 -5.586 15.072 1.00 84.94 76 ASN A N 1
ATOM 623 C CA . ASN A 1 76 ? -16.230 -6.995 15.382 1.00 84.94 76 ASN A CA 1
ATOM 624 C C . ASN A 1 76 ? -14.744 -7.396 15.341 1.00 84.94 76 ASN A C 1
ATOM 626 O O . ASN A 1 76 ? -14.385 -8.439 15.885 1.00 84.94 76 ASN A O 1
ATOM 630 N N . VAL A 1 77 ? -13.869 -6.568 14.762 1.00 78.50 77 VAL A N 1
ATOM 631 C CA . VAL A 1 77 ? -12.404 -6.762 14.806 1.00 78.50 77 VAL A CA 1
ATOM 632 C C . VAL A 1 77 ? -11.828 -6.462 16.212 1.00 78.50 77 VAL A C 1
ATOM 634 O O . VAL A 1 77 ? -10.747 -6.925 16.564 1.00 78.50 77 VAL A O 1
ATOM 637 N N . SER A 1 78 ? -12.585 -5.778 17.077 1.00 69.69 78 SER A N 1
ATOM 638 C CA . SER A 1 78 ? -12.149 -5.205 18.367 1.00 69.69 78 SER A CA 1
ATOM 639 C C . SER A 1 78 ? -11.744 -6.177 19.496 1.00 69.69 78 SER A C 1
ATOM 641 O O . SER A 1 78 ? -11.273 -5.723 20.542 1.00 69.69 78 SER A O 1
ATOM 643 N N . LEU A 1 79 ? -11.876 -7.500 19.328 1.00 69.75 79 LEU A N 1
ATOM 644 C CA . LEU A 1 79 ? -11.737 -8.478 20.426 1.00 69.75 79 LEU A CA 1
ATOM 645 C C . LEU A 1 79 ? -10.357 -8.488 21.113 1.00 69.75 79 LEU A C 1
ATOM 647 O O . LEU A 1 79 ? -10.257 -8.886 22.274 1.00 69.75 79 LEU A O 1
ATOM 651 N N . TYR A 1 80 ? -9.305 -8.030 20.430 1.00 72.50 80 TYR A N 1
ATOM 652 C CA . TYR A 1 80 ? -7.923 -8.071 20.926 1.00 72.50 80 TYR A CA 1
ATOM 653 C C . TYR A 1 80 ? -7.332 -6.705 21.293 1.00 72.50 80 TYR A C 1
ATOM 655 O O . TYR A 1 80 ? -6.163 -6.627 21.678 1.00 72.50 80 TYR A O 1
ATOM 663 N N . TYR A 1 81 ? -8.131 -5.635 21.243 1.00 82.06 81 TYR A N 1
ATOM 664 C CA . TYR A 1 81 ? -7.666 -4.267 21.491 1.00 82.06 81 TYR A CA 1
ATOM 665 C C . TYR A 1 81 ? -6.934 -4.096 22.823 1.00 82.06 81 TYR A C 1
ATOM 667 O O . TYR A 1 81 ? -5.832 -3.556 22.857 1.00 82.06 81 TYR A O 1
ATOM 675 N N . ASN A 1 82 ? -7.474 -4.662 23.906 1.00 85.94 82 ASN A N 1
ATOM 676 C CA . ASN A 1 82 ? -6.887 -4.534 25.243 1.00 85.94 82 ASN A CA 1
ATOM 677 C C . ASN A 1 82 ? -5.457 -5.093 25.347 1.00 85.94 82 ASN A C 1
ATOM 679 O O . ASN A 1 82 ? -4.725 -4.729 26.261 1.00 85.94 82 ASN A O 1
ATOM 683 N N . SER A 1 83 ? -5.057 -5.990 24.439 1.00 87.44 83 SER A N 1
ATOM 684 C CA . SER A 1 83 ? -3.699 -6.544 24.412 1.00 87.44 83 SER A CA 1
ATOM 685 C C . SER A 1 83 ? -2.748 -5.752 23.515 1.00 87.44 83 SER A C 1
ATOM 687 O O . SER A 1 83 ? -1.539 -5.941 23.616 1.00 87.44 83 SER A O 1
ATOM 689 N N . PHE A 1 84 ? -3.247 -4.880 22.636 1.00 93.88 84 PHE A N 1
ATOM 690 C CA . PHE A 1 84 ? -2.425 -4.270 21.594 1.00 93.88 84 PHE A CA 1
ATOM 691 C C . PHE A 1 84 ? -1.331 -3.352 22.148 1.00 93.88 84 PHE A C 1
ATOM 693 O O . PHE A 1 84 ? -0.198 -3.449 21.690 1.00 93.88 84 PHE A O 1
ATOM 700 N N . GLY A 1 85 ? -1.607 -2.544 23.177 1.00 94.94 85 GLY A N 1
ATOM 701 C CA . GLY A 1 85 ? -0.579 -1.695 23.799 1.00 94.94 85 GLY A CA 1
ATOM 702 C C . GLY A 1 85 ? 0.613 -2.500 24.334 1.00 94.94 85 GLY A C 1
ATOM 703 O O . GLY A 1 85 ? 1.773 -2.152 24.099 1.00 94.94 85 GLY A O 1
ATOM 704 N N . ASP A 1 86 ? 0.345 -3.650 24.960 1.00 94.88 86 ASP A N 1
ATOM 705 C CA . ASP A 1 86 ? 1.401 -4.565 25.392 1.00 94.88 86 ASP A CA 1
ATOM 706 C C . ASP A 1 86 ? 2.186 -5.134 24.208 1.00 94.88 86 ASP A C 1
ATOM 708 O O . ASP A 1 86 ? 3.404 -5.292 24.299 1.00 94.88 86 ASP A O 1
ATOM 712 N N . ILE A 1 87 ? 1.496 -5.485 23.120 1.00 96.38 87 ILE A N 1
ATOM 713 C CA . ILE A 1 87 ? 2.118 -6.021 21.908 1.00 96.38 87 ILE A CA 1
ATOM 714 C C . ILE A 1 87 ? 3.005 -4.967 21.266 1.00 96.38 87 ILE A C 1
ATOM 716 O O . ILE A 1 87 ? 4.160 -5.264 20.971 1.00 96.38 87 ILE A O 1
ATOM 720 N N . LEU A 1 88 ? 2.516 -3.740 21.112 1.0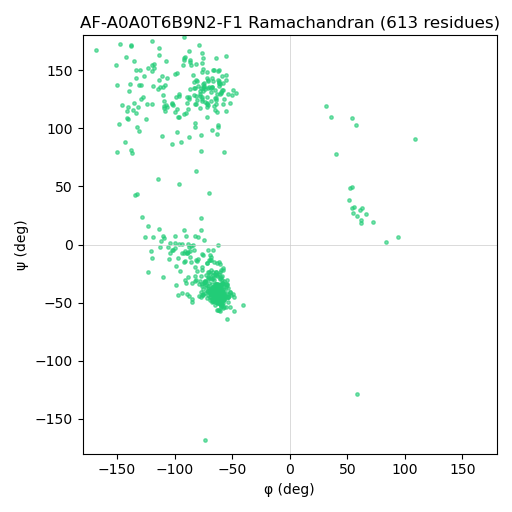0 97.38 88 LEU A N 1
ATOM 721 C CA . LEU A 1 88 ? 3.278 -2.621 20.577 1.00 97.38 88 LEU A CA 1
ATOM 722 C C . LEU A 1 88 ? 4.553 -2.399 21.405 1.00 97.38 88 LEU A C 1
ATOM 724 O O . LEU A 1 88 ? 5.645 -2.353 20.843 1.00 97.38 88 LEU A O 1
ATOM 728 N N . SER A 1 89 ? 4.459 -2.419 22.741 1.00 97.00 89 SER A N 1
ATOM 729 C CA . SER A 1 89 ? 5.615 -2.250 23.642 1.00 97.00 89 SER A CA 1
ATOM 730 C C . SER A 1 89 ? 6.744 -3.281 23.449 1.00 97.00 89 SER A C 1
ATOM 732 O O . SER A 1 89 ? 7.894 -3.032 23.833 1.00 97.00 89 SER A O 1
ATOM 734 N N . LEU A 1 90 ? 6.459 -4.435 22.825 1.00 97.75 90 LEU A N 1
ATOM 735 C CA . LEU A 1 90 ? 7.479 -5.432 22.492 1.00 97.75 90 LEU A CA 1
ATOM 736 C C . LEU A 1 90 ? 8.505 -4.901 21.488 1.00 97.75 90 LEU A C 1
ATOM 738 O O . LEU A 1 90 ? 9.637 -5.380 21.503 1.00 97.75 90 LEU A O 1
ATOM 742 N N . VAL A 1 91 ? 8.162 -3.892 20.680 1.00 97.31 91 VAL A N 1
ATOM 743 C CA . VAL A 1 91 ? 9.112 -3.223 19.779 1.00 97.31 91 VAL A CA 1
ATOM 744 C C . VAL A 1 91 ? 10.254 -2.592 20.573 1.00 97.31 91 VAL A C 1
ATOM 746 O O . VAL A 1 91 ? 11.416 -2.835 20.263 1.00 97.31 91 VAL A O 1
ATOM 749 N N . THR A 1 92 ? 9.956 -1.864 21.652 1.00 97.62 92 THR A N 1
ATOM 750 C CA . THR A 1 92 ? 10.986 -1.256 22.515 1.00 97.62 92 THR A CA 1
ATOM 751 C C . THR A 1 92 ? 11.843 -2.317 23.206 1.00 97.62 92 THR A C 1
ATOM 753 O O . THR A 1 92 ? 13.061 -2.166 23.325 1.00 97.62 92 THR A O 1
ATOM 756 N N . LYS A 1 93 ? 11.242 -3.443 23.617 1.00 97.12 93 LYS A N 1
ATOM 757 C CA . LYS A 1 93 ? 12.007 -4.577 24.161 1.00 97.12 93 LYS A CA 1
ATOM 758 C C . LYS A 1 93 ? 12.931 -5.190 23.107 1.00 97.12 93 LYS A C 1
ATOM 760 O O . LYS A 1 93 ? 14.089 -5.468 23.413 1.00 97.12 93 LYS A O 1
ATOM 765 N N . ALA A 1 94 ? 12.439 -5.395 21.886 1.00 95.69 94 ALA A N 1
ATOM 766 C CA . ALA A 1 94 ? 13.222 -5.931 20.778 1.00 95.69 94 ALA A CA 1
ATOM 767 C C . ALA A 1 94 ? 14.369 -4.981 20.407 1.00 95.69 94 ALA A C 1
ATOM 769 O O . ALA A 1 94 ? 15.499 -5.443 20.248 1.00 95.69 94 ALA A O 1
ATOM 770 N N . ALA A 1 95 ? 14.115 -3.670 20.372 1.00 95.88 95 ALA A N 1
ATOM 771 C CA . ALA A 1 95 ? 15.125 -2.639 20.156 1.00 95.88 95 ALA A CA 1
ATOM 772 C C . ALA A 1 95 ? 16.266 -2.753 21.176 1.00 95.88 95 ALA A C 1
ATOM 774 O O . ALA A 1 95 ? 17.417 -2.951 20.791 1.00 95.88 95 ALA A O 1
ATOM 775 N N . SER A 1 96 ? 15.938 -2.767 22.473 1.00 95.88 96 SER A N 1
ATOM 776 C CA . SER A 1 96 ? 16.929 -2.916 23.545 1.00 95.88 96 SER A CA 1
ATOM 777 C C . SER A 1 96 ? 17.728 -4.220 23.429 1.00 95.88 96 SER A C 1
ATOM 779 O O . SER A 1 96 ? 18.948 -4.220 23.594 1.00 95.88 96 SER A O 1
ATOM 781 N N . LYS A 1 97 ? 17.069 -5.337 23.088 1.00 94.94 97 LYS A N 1
ATOM 782 C CA . LYS A 1 97 ? 17.735 -6.634 22.883 1.00 94.94 97 LYS A CA 1
ATOM 783 C C . LYS A 1 97 ? 18.668 -6.657 21.676 1.00 94.94 97 LYS A C 1
ATOM 785 O O . LYS A 1 97 ? 19.640 -7.401 21.698 1.00 94.94 97 LYS A O 1
ATOM 790 N N . ASN A 1 98 ? 18.387 -5.845 20.662 1.00 92.19 98 ASN A N 1
ATOM 791 C CA . ASN A 1 98 ? 19.237 -5.657 19.489 1.00 92.19 98 ASN A CA 1
ATOM 792 C C . ASN A 1 98 ? 20.224 -4.481 19.655 1.00 92.19 98 ASN A C 1
ATOM 794 O O . ASN A 1 98 ? 20.866 -4.087 18.679 1.00 92.19 98 ASN A O 1
ATOM 798 N N . GLU A 1 99 ? 20.382 -3.956 20.878 1.00 94.31 99 GLU A N 1
ATOM 799 C CA . GLU A 1 99 ? 21.306 -2.867 21.233 1.00 94.31 99 GLU A CA 1
ATOM 800 C C . GLU A 1 99 ? 20.996 -1.537 20.528 1.00 94.31 99 GLU A C 1
ATOM 802 O O . GLU A 1 99 ? 21.896 -0.754 20.227 1.00 94.31 99 GLU A O 1
ATOM 807 N N . PHE A 1 100 ? 19.719 -1.281 20.254 1.00 94.31 100 PHE A N 1
ATOM 808 C CA . PHE A 1 100 ? 19.237 0.011 19.778 1.00 94.31 100 PHE A CA 1
ATOM 809 C C . PHE A 1 100 ? 18.672 0.829 20.934 1.00 94.31 100 PHE A C 1
ATOM 811 O O . PHE A 1 100 ? 18.143 0.284 21.907 1.00 94.31 100 PHE A O 1
ATOM 818 N N . TYR A 1 101 ? 18.817 2.149 20.827 1.00 93.19 101 TYR A N 1
ATOM 819 C CA . TYR A 1 101 ? 18.394 3.085 21.864 1.00 93.19 101 TYR A CA 1
ATOM 820 C C . TYR A 1 101 ? 16.868 3.147 21.986 1.00 93.19 101 TYR A C 1
ATOM 822 O O . TYR A 1 101 ? 16.334 3.200 23.092 1.00 93.19 101 TYR A O 1
ATOM 830 N N . ASP A 1 102 ? 16.173 3.101 20.851 1.00 95.50 102 ASP A N 1
ATOM 831 C CA . ASP A 1 102 ? 14.725 3.243 20.769 1.00 95.50 102 ASP A CA 1
ATOM 832 C C . ASP A 1 102 ? 14.129 2.417 19.614 1.00 95.50 102 ASP A C 1
ATOM 834 O O . ASP A 1 102 ? 14.832 1.820 18.795 1.00 95.50 102 ASP A O 1
ATOM 838 N N . ALA A 1 103 ? 12.796 2.372 19.563 1.00 96.75 103 ALA A N 1
ATOM 839 C CA . ALA A 1 103 ? 12.051 1.695 18.505 1.00 96.75 103 ALA A CA 1
ATOM 840 C C . ALA A 1 103 ? 12.333 2.275 17.109 1.00 96.75 103 ALA A C 1
ATOM 842 O O . ALA A 1 103 ? 12.391 1.523 16.139 1.00 96.75 103 ALA A O 1
ATOM 843 N N . LYS A 1 104 ? 12.545 3.595 17.017 1.00 97.25 104 LYS A N 1
ATOM 844 C CA . LYS A 1 104 ? 12.807 4.308 15.761 1.00 97.25 104 LYS A CA 1
ATOM 845 C C . LYS A 1 104 ? 14.109 3.821 15.118 1.00 97.25 104 LYS A C 1
ATOM 847 O O . LYS A 1 104 ? 14.085 3.325 13.997 1.00 97.25 104 LYS A O 1
ATOM 852 N N . SER A 1 105 ? 15.217 3.890 15.853 1.00 95.44 105 SER A N 1
ATOM 853 C CA . SER A 1 105 ? 16.540 3.426 15.414 1.00 95.44 105 SER A CA 1
ATOM 854 C C . SER A 1 105 ? 16.571 1.923 15.135 1.00 95.44 105 SER A C 1
ATOM 856 O O . SER A 1 105 ? 17.246 1.483 14.207 1.00 95.44 105 SER A O 1
ATOM 858 N N . TYR A 1 106 ? 15.803 1.127 15.887 1.00 94.88 106 TYR A N 1
ATOM 859 C CA . TYR A 1 106 ? 15.625 -0.294 15.594 1.00 94.88 106 TYR A CA 1
ATOM 860 C C . TYR A 1 106 ? 14.934 -0.528 14.246 1.00 94.88 106 TYR A C 1
ATOM 862 O O . TYR A 1 106 ? 15.442 -1.295 13.431 1.00 94.88 106 TYR A O 1
ATOM 870 N N . TRP A 1 107 ? 13.805 0.132 13.984 1.00 95.31 107 TRP A N 1
ATOM 871 C CA . TRP A 1 107 ? 13.080 0.004 12.717 1.00 95.31 107 TRP A CA 1
ATOM 872 C C . TRP A 1 107 ? 13.876 0.536 11.516 1.00 95.31 107 TRP A C 1
ATOM 874 O O . TRP A 1 107 ? 13.891 -0.119 10.477 1.00 95.31 107 TRP A O 1
ATOM 884 N N . GLU A 1 108 ? 14.614 1.638 11.668 1.00 93.94 108 GLU A N 1
ATOM 885 C CA . GLU A 1 108 ? 15.559 2.136 10.650 1.00 93.94 108 GLU A CA 1
ATOM 886 C C . GLU A 1 108 ? 16.662 1.108 10.340 1.00 93.94 108 GLU A C 1
ATOM 888 O O . GLU A 1 108 ? 17.024 0.890 9.183 1.00 93.94 108 GLU A O 1
ATOM 893 N N . ALA A 1 109 ? 17.150 0.394 11.357 1.00 90.69 109 ALA A N 1
ATOM 894 C CA . ALA A 1 109 ? 18.128 -0.668 11.157 1.00 90.69 109 ALA A CA 1
ATOM 895 C C . ALA A 1 109 ? 17.550 -1.916 10.467 1.00 90.69 109 ALA A C 1
ATOM 897 O O . ALA A 1 109 ? 18.284 -2.593 9.750 1.00 90.69 109 ALA A O 1
ATOM 898 N N . LEU A 1 110 ? 16.256 -2.226 10.638 1.00 90.06 110 LEU A N 1
ATOM 899 C CA . LEU A 1 110 ? 15.608 -3.347 9.935 1.00 90.06 110 LEU A CA 1
ATOM 900 C C . LEU A 1 110 ? 15.547 -3.143 8.416 1.00 90.06 110 LEU A C 1
ATOM 902 O O . LEU A 1 110 ? 15.490 -4.133 7.682 1.00 90.06 110 LEU A O 1
ATOM 906 N N . VAL A 1 111 ? 15.546 -1.884 7.971 1.00 89.56 111 VAL A N 1
ATOM 907 C CA . VAL A 1 111 ? 15.521 -1.502 6.552 1.00 89.56 111 VAL A CA 1
ATOM 908 C C . VAL A 1 111 ? 16.901 -1.114 6.005 1.00 89.56 111 VAL A C 1
ATOM 910 O O . VAL A 1 111 ? 17.033 -0.860 4.809 1.00 89.56 111 VAL A O 1
ATOM 913 N N . GLU A 1 112 ? 17.924 -1.098 6.869 1.00 87.81 112 GLU A N 1
ATOM 914 C CA . GLU A 1 112 ? 19.296 -0.663 6.573 1.00 87.81 112 GLU A CA 1
ATOM 915 C C . GLU A 1 112 ? 19.369 0.730 5.938 1.00 87.81 112 GLU A C 1
ATOM 917 O O . GLU A 1 112 ? 20.031 0.920 4.919 1.00 87.81 112 GLU A O 1
ATOM 922 N N . TYR A 1 113 ? 18.671 1.695 6.538 1.00 89.00 113 TYR A N 1
ATOM 923 C CA . TYR A 1 113 ? 18.711 3.083 6.091 1.00 89.00 113 TYR A CA 1
ATOM 924 C C . TYR A 1 113 ? 18.710 4.020 7.292 1.00 89.00 113 TYR A C 1
ATOM 926 O O . TYR A 1 113 ? 17.705 4.154 8.001 1.00 89.00 113 TYR A O 1
ATOM 934 N N . GLN A 1 114 ? 19.855 4.654 7.539 1.00 89.19 114 GLN A N 1
ATOM 935 C CA . GLN A 1 114 ? 20.014 5.550 8.679 1.00 89.19 114 GLN A CA 1
ATOM 936 C C . GLN A 1 114 ? 19.132 6.801 8.525 1.00 89.19 114 GLN A C 1
ATOM 938 O O . GLN A 1 114 ? 19.003 7.345 7.431 1.00 89.19 114 GLN A O 1
ATOM 943 N N . GLU A 1 115 ? 18.528 7.271 9.623 1.00 93.06 115 GLU A N 1
ATOM 944 C CA . GLU A 1 115 ? 17.642 8.449 9.631 1.00 93.06 115 GLU A CA 1
ATOM 945 C C . GLU A 1 115 ? 16.427 8.312 8.691 1.00 93.06 115 GLU A C 1
ATOM 947 O O . GLU A 1 115 ? 15.841 9.306 8.253 1.00 93.06 115 GLU A O 1
ATOM 952 N N . GLY A 1 116 ? 16.012 7.077 8.390 1.00 95.12 116 GLY A N 1
ATOM 953 C CA . GLY A 1 116 ? 14.936 6.791 7.444 1.00 95.12 116 GLY A CA 1
ATOM 954 C C . GLY A 1 116 ? 13.620 7.497 7.757 1.00 95.12 116 GLY A C 1
ATOM 955 O O . GLY A 1 116 ? 12.968 7.975 6.831 1.00 95.12 116 GLY A O 1
ATOM 956 N N . TYR A 1 117 ? 13.242 7.653 9.030 1.00 97.56 117 TYR A N 1
ATOM 957 C CA . TYR A 1 117 ? 12.020 8.394 9.365 1.00 97.56 117 TYR A CA 1
ATOM 958 C C . TYR A 1 117 ? 12.168 9.905 9.190 1.00 97.56 117 TYR A C 1
ATOM 960 O O . TYR A 1 117 ? 11.195 10.564 8.832 1.00 97.56 117 TYR A O 1
ATOM 968 N N . GLN A 1 118 ? 13.367 10.459 9.401 1.00 96.75 118 GLN A N 1
ATOM 969 C CA . GLN A 1 118 ? 13.610 11.870 9.088 1.00 96.75 118 GLN A CA 1
ATOM 970 C C . GLN A 1 118 ? 13.524 12.098 7.579 1.00 96.75 118 GLN A C 1
ATOM 972 O O . GLN A 1 118 ? 12.920 13.071 7.132 1.00 96.75 118 GLN A O 1
ATOM 977 N N . GLN A 1 119 ? 14.079 11.176 6.788 1.00 96.88 119 GLN A N 1
ATOM 978 C CA . GLN A 1 119 ? 13.959 11.243 5.339 1.00 96.88 119 GLN A CA 1
ATOM 979 C C . GLN A 1 119 ? 12.506 11.077 4.883 1.00 96.88 119 GLN A C 1
ATOM 981 O O . GLN A 1 119 ? 12.065 11.803 3.997 1.00 96.88 119 GLN A O 1
ATOM 986 N N . ALA A 1 120 ? 11.738 10.180 5.507 1.00 97.81 120 ALA A N 1
ATOM 987 C CA . ALA A 1 120 ? 10.321 10.006 5.208 1.00 97.81 120 ALA A CA 1
ATOM 988 C C . ALA A 1 120 ? 9.509 11.291 5.458 1.00 97.81 120 ALA A C 1
ATOM 990 O O . ALA A 1 120 ? 8.679 11.656 4.624 1.00 97.81 120 ALA A O 1
ATOM 991 N N . GLU A 1 121 ? 9.793 12.005 6.552 1.00 97.06 121 GLU A N 1
ATOM 992 C CA . GLU A 1 121 ? 9.195 13.310 6.858 1.00 97.06 121 GLU A CA 1
ATOM 993 C C . GLU A 1 121 ? 9.597 14.386 5.837 1.00 97.06 121 GLU A C 1
ATOM 995 O O . GLU A 1 121 ? 8.738 15.118 5.349 1.00 97.06 121 GLU A O 1
ATOM 1000 N N . ASN A 1 122 ? 10.876 14.453 5.453 1.00 97.00 122 ASN A N 1
ATOM 1001 C CA . ASN A 1 122 ? 11.344 15.390 4.426 1.00 97.00 122 ASN A CA 1
ATOM 1002 C C . ASN A 1 122 ? 10.624 15.159 3.090 1.00 97.00 122 ASN A C 1
ATOM 1004 O O . ASN A 1 122 ? 10.095 16.099 2.503 1.00 97.00 122 ASN A O 1
ATOM 1008 N N . LEU A 1 123 ? 10.544 13.898 2.654 1.00 97.25 123 LEU A N 1
ATOM 1009 C CA . LEU A 1 123 ? 9.803 13.500 1.458 1.00 97.25 123 LEU A CA 1
ATOM 1010 C C . LEU A 1 123 ? 8.327 13.895 1.558 1.00 97.25 123 LEU A C 1
ATOM 1012 O O . LEU A 1 123 ? 7.759 14.395 0.591 1.00 97.25 123 LEU A O 1
ATOM 1016 N N . TRP A 1 124 ? 7.706 13.689 2.723 1.00 97.94 124 TRP A N 1
ATOM 1017 C CA . TRP A 1 124 ? 6.308 14.053 2.930 1.00 97.94 124 TRP A CA 1
ATOM 1018 C C . TRP A 1 124 ? 6.079 15.553 2.769 1.00 97.94 124 TRP A C 1
ATOM 1020 O O . TRP A 1 124 ? 5.143 15.932 2.078 1.00 97.94 124 TRP A O 1
ATOM 1030 N N . ASN A 1 125 ? 6.949 16.399 3.325 1.00 97.50 125 ASN A N 1
ATOM 1031 C CA . ASN A 1 125 ? 6.824 17.855 3.207 1.00 97.50 125 ASN A CA 1
ATOM 1032 C C . ASN A 1 125 ? 6.814 18.332 1.743 1.00 97.50 125 ASN A C 1
ATOM 1034 O O . ASN A 1 125 ? 6.114 19.289 1.412 1.00 97.50 125 ASN A O 1
ATOM 1038 N N . ASP A 1 126 ? 7.546 17.648 0.861 1.00 96.31 126 ASP A N 1
ATOM 1039 C CA . ASP A 1 126 ? 7.568 17.957 -0.572 1.00 96.31 126 ASP A CA 1
ATOM 1040 C C . ASP A 1 126 ? 6.333 17.415 -1.316 1.00 96.31 126 ASP A C 1
ATOM 1042 O O . ASP A 1 126 ? 5.848 18.030 -2.267 1.00 96.31 126 ASP A O 1
ATOM 1046 N N . ILE A 1 127 ? 5.814 16.257 -0.895 1.00 96.25 127 ILE A N 1
ATOM 1047 C CA . ILE A 1 127 ? 4.697 15.549 -1.547 1.00 96.25 127 ILE A CA 1
ATOM 1048 C C . ILE A 1 127 ? 3.333 16.077 -1.076 1.00 96.25 127 ILE A C 1
ATOM 1050 O O . ILE A 1 127 ? 2.374 16.111 -1.855 1.00 96.25 127 ILE A O 1
ATOM 1054 N N . GLU A 1 128 ? 3.231 16.506 0.182 1.00 97.06 128 GLU A N 1
ATOM 1055 C CA . GLU A 1 128 ? 1.999 16.937 0.843 1.00 97.06 128 GLU A CA 1
ATOM 1056 C C . GLU A 1 128 ? 1.210 17.984 0.035 1.00 97.06 128 GLU A C 1
ATOM 1058 O O . GLU A 1 128 ? -0.007 17.823 -0.089 1.00 97.06 128 GLU A O 1
ATOM 1063 N N . PRO A 1 129 ? 1.823 19.018 -0.578 1.00 96.00 129 PRO A N 1
ATOM 1064 C CA . PRO A 1 129 ? 1.081 19.985 -1.387 1.00 96.00 129 PRO A CA 1
ATOM 1065 C C . PRO A 1 129 ? 0.346 19.353 -2.578 1.00 96.00 129 PRO A C 1
ATOM 1067 O O . PRO A 1 129 ? -0.789 19.732 -2.874 1.00 96.00 129 PRO A O 1
ATOM 1070 N N . ILE A 1 130 ? 0.963 18.374 -3.249 1.00 95.69 130 ILE A N 1
ATOM 1071 C CA . ILE A 1 130 ? 0.350 17.652 -4.374 1.00 95.69 130 ILE A CA 1
ATOM 1072 C C . ILE A 1 130 ? -0.728 16.699 -3.849 1.00 95.69 130 ILE A C 1
ATOM 1074 O O . ILE A 1 130 ? -1.826 16.635 -4.407 1.00 95.69 130 ILE A O 1
ATOM 1078 N N . TYR A 1 131 ? -0.452 16.006 -2.740 1.00 97.44 131 TYR A N 1
ATOM 1079 C CA . TYR A 1 131 ? -1.429 15.142 -2.082 1.00 97.44 131 TYR A CA 1
ATOM 1080 C C . TYR A 1 131 ? -2.694 15.903 -1.680 1.00 97.44 131 TYR A C 1
ATOM 1082 O O . TYR A 1 131 ? -3.793 15.434 -1.955 1.00 97.44 131 TYR A O 1
ATOM 1090 N N . ARG A 1 132 ? -2.560 17.100 -1.096 1.00 96.75 132 ARG A N 1
ATOM 1091 C CA . ARG A 1 132 ? -3.698 17.941 -0.696 1.00 96.75 132 ARG A CA 1
ATOM 1092 C C . ARG A 1 132 ? -4.570 18.344 -1.884 1.00 96.75 132 ARG A C 1
ATOM 1094 O O . ARG A 1 132 ? -5.788 18.290 -1.761 1.00 96.75 132 ARG A O 1
ATOM 1101 N N . LYS A 1 133 ? -3.975 18.670 -3.038 1.00 95.62 133 LYS A N 1
ATOM 1102 C CA . LYS A 1 133 ? -4.734 18.943 -4.274 1.00 95.62 133 LYS A CA 1
ATOM 1103 C C . LYS A 1 133 ? -5.506 17.709 -4.747 1.00 95.62 133 LYS A C 1
ATOM 1105 O O . LYS A 1 133 ? -6.680 17.816 -5.092 1.00 95.62 133 LYS A O 1
ATOM 1110 N N . LEU A 1 134 ? -4.867 16.533 -4.744 1.00 96.31 134 LEU A N 1
ATOM 1111 C CA . LEU A 1 134 ? -5.539 15.281 -5.106 1.00 96.31 134 LEU A CA 1
ATOM 1112 C C . LEU A 1 134 ? -6.677 14.966 -4.126 1.00 96.31 134 LEU A C 1
ATOM 1114 O O . LEU A 1 134 ? -7.770 14.606 -4.553 1.00 96.31 134 LEU A O 1
ATOM 1118 N N . HIS A 1 135 ? -6.421 15.110 -2.827 1.00 97.06 135 HIS A N 1
ATOM 1119 C CA . HIS A 1 135 ? -7.391 14.882 -1.761 1.00 97.06 135 HIS A CA 1
ATOM 1120 C C . HIS A 1 135 ? -8.612 15.792 -1.908 1.00 97.06 135 HIS A C 1
ATOM 1122 O O . HIS A 1 135 ? -9.730 15.285 -1.956 1.00 97.06 135 HIS A O 1
ATOM 1128 N N . GLU A 1 136 ? -8.410 17.102 -2.072 1.00 95.19 136 GLU A N 1
ATOM 1129 C CA . GLU A 1 136 ? -9.493 18.070 -2.275 1.00 95.19 136 GLU A CA 1
ATOM 1130 C C . GLU A 1 136 ? -10.325 17.714 -3.511 1.00 95.19 136 GLU A C 1
ATOM 1132 O O . GLU A 1 136 ? -11.555 17.642 -3.446 1.00 95.19 136 GLU A O 1
ATOM 1137 N N 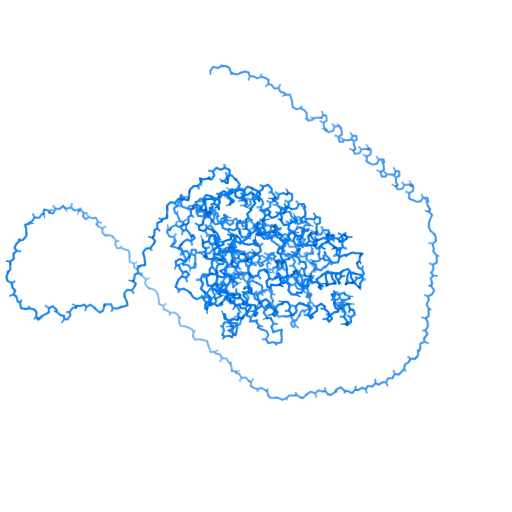. PHE A 1 137 ? -9.658 17.403 -4.625 1.00 94.19 137 PHE A N 1
ATOM 1138 C CA . PHE A 1 137 ? -10.326 16.976 -5.848 1.00 94.19 137 PHE A CA 1
ATOM 1139 C C . PHE A 1 137 ? -11.177 15.714 -5.632 1.00 94.19 137 PHE A C 1
ATOM 1141 O O . PHE A 1 137 ? -12.340 15.675 -6.042 1.00 94.19 137 PHE A O 1
ATOM 1148 N N . VAL A 1 138 ? -10.640 14.699 -4.949 1.00 95.56 138 VAL A N 1
ATOM 1149 C CA . VAL A 1 138 ? -11.364 13.458 -4.632 1.00 95.56 138 VAL A CA 1
ATOM 1150 C C . VAL A 1 138 ? -12.547 13.726 -3.701 1.00 95.56 138 VAL A C 1
ATOM 1152 O O . VAL A 1 138 ? -13.651 13.245 -3.963 1.00 95.56 138 VAL A O 1
ATOM 1155 N N . LEU A 1 139 ? -12.359 14.532 -2.655 1.00 95.88 139 LEU A N 1
ATOM 1156 C CA . LEU A 1 139 ? -13.409 14.887 -1.702 1.00 95.88 139 LEU A CA 1
ATOM 1157 C C . LEU A 1 139 ? -14.571 15.613 -2.388 1.00 95.88 139 LEU A C 1
ATOM 1159 O O . LEU A 1 139 ? -15.731 15.272 -2.153 1.00 95.88 139 LEU A O 1
ATOM 1163 N N . ILE A 1 140 ? -14.278 16.569 -3.275 1.00 93.12 140 ILE A N 1
ATOM 1164 C CA . ILE A 1 140 ? -15.296 17.283 -4.056 1.00 93.12 140 ILE A CA 1
ATOM 1165 C C . ILE A 1 140 ? -16.096 16.303 -4.921 1.00 93.12 140 ILE A C 1
ATOM 1167 O O . ILE A 1 140 ? -17.325 16.374 -4.958 1.00 93.12 140 ILE A O 1
ATOM 1171 N N . ARG A 1 141 ? -15.432 15.355 -5.593 1.00 92.12 141 ARG A N 1
ATOM 1172 C CA . ARG A 1 141 ? -16.104 14.339 -6.423 1.00 92.12 141 ARG A CA 1
ATOM 1173 C C . ARG A 1 141 ? -17.007 13.426 -5.607 1.00 92.12 141 ARG A C 1
ATOM 1175 O O . ARG A 1 141 ? -18.144 13.190 -6.011 1.00 92.12 141 ARG A O 1
ATOM 1182 N N . ILE A 1 142 ? -16.520 12.950 -4.463 1.00 95.00 142 ILE A N 1
ATOM 1183 C CA . ILE A 1 142 ? -17.295 12.129 -3.527 1.00 95.00 142 ILE A CA 1
ATOM 1184 C C . ILE A 1 142 ? -18.526 12.909 -3.059 1.00 95.00 142 ILE A C 1
ATOM 1186 O O . ILE A 1 142 ? -19.645 12.416 -3.190 1.00 95.00 142 ILE A O 1
ATOM 1190 N N . ASN A 1 143 ? -18.347 14.148 -2.597 1.00 95.25 143 ASN A N 1
ATOM 1191 C CA . ASN A 1 143 ? -19.448 14.988 -2.130 1.00 95.25 143 ASN A CA 1
ATOM 1192 C C . ASN A 1 143 ? -20.485 15.267 -3.222 1.00 95.25 143 ASN A C 1
ATOM 1194 O O . ASN A 1 143 ? -21.682 15.151 -2.968 1.00 95.25 143 ASN A O 1
ATOM 1198 N N . ASN A 1 144 ? -20.046 15.561 -4.446 1.00 92.69 144 ASN A N 1
ATOM 1199 C CA . ASN A 1 144 ? -20.947 15.790 -5.574 1.00 92.69 144 ASN A CA 1
ATOM 1200 C C . ASN A 1 144 ? -21.735 14.529 -5.952 1.00 92.69 144 ASN A C 1
ATOM 1202 O O . ASN A 1 144 ? -22.926 14.617 -6.238 1.00 92.69 144 ASN A O 1
ATOM 1206 N N . TYR A 1 145 ? -21.091 13.359 -5.950 1.00 93.25 145 TYR A N 1
ATOM 1207 C CA . TYR A 1 145 ? -21.740 12.100 -6.317 1.00 93.25 145 TYR A CA 1
ATOM 1208 C C . TYR A 1 145 ? -22.751 11.632 -5.271 1.00 93.25 145 TYR A C 1
ATOM 1210 O O . TYR A 1 145 ? -23.856 11.222 -5.619 1.00 93.25 145 TYR A O 1
ATOM 1218 N N . TYR A 1 146 ? -22.390 11.717 -3.990 1.00 94.81 146 TYR A N 1
ATOM 1219 C CA . TYR A 1 146 ? -23.257 11.297 -2.888 1.00 94.81 146 TYR A CA 1
ATOM 1220 C C . TYR A 1 146 ? -24.216 12.391 -2.407 1.00 94.81 146 TYR A C 1
ATOM 1222 O O . TYR A 1 146 ? -25.075 12.113 -1.571 1.00 94.81 146 TYR A O 1
ATOM 1230 N N . ASN A 1 147 ? -24.100 13.611 -2.940 1.00 95.56 147 ASN A N 1
ATOM 1231 C CA . ASN A 1 147 ? -24.831 14.794 -2.487 1.00 95.56 147 ASN A CA 1
ATOM 1232 C C . ASN A 1 147 ? -24.643 15.046 -0.975 1.00 95.56 147 ASN A C 1
ATOM 1234 O O . ASN A 1 147 ? -25.602 15.211 -0.219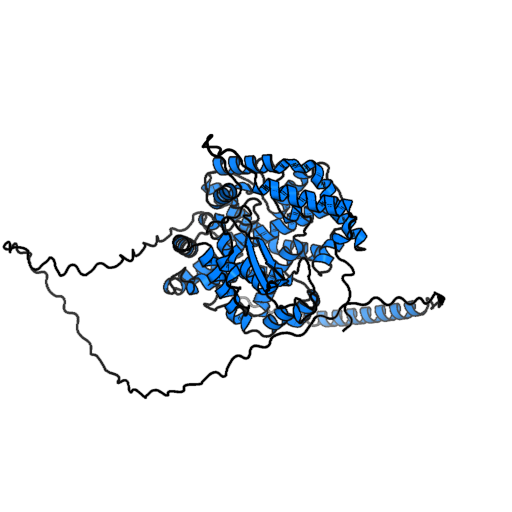 1.00 95.56 147 ASN A O 1
ATOM 1238 N N . THR A 1 148 ? -23.382 15.034 -0.540 1.00 96.00 148 THR A N 1
ATOM 1239 C CA . THR A 1 148 ? -22.939 15.212 0.853 1.00 96.00 148 THR A CA 1
ATOM 1240 C C . THR A 1 148 ? -22.023 16.430 0.997 1.00 96.00 148 THR A C 1
ATOM 1242 O O . THR A 1 148 ? -21.671 17.082 0.017 1.00 96.00 148 THR A O 1
ATOM 1245 N N . ASN A 1 149 ? -21.634 16.760 2.230 1.00 96.12 149 ASN A N 1
ATOM 1246 C CA . ASN A 1 149 ? -20.768 17.898 2.554 1.00 96.12 149 ASN A CA 1
ATOM 1247 C C . ASN A 1 149 ? -19.651 17.521 3.544 1.00 96.12 149 ASN A C 1
ATOM 1249 O O . ASN A 1 149 ? -19.373 18.254 4.492 1.00 96.12 149 ASN A O 1
ATOM 1253 N N . PHE A 1 150 ? -19.025 16.362 3.344 1.00 96.88 150 PHE A N 1
ATOM 1254 C CA . PHE A 1 150 ? -17.917 15.921 4.183 1.00 96.88 150 PHE A CA 1
ATOM 1255 C C . PHE A 1 150 ? -16.736 16.894 4.097 1.00 96.88 150 PHE A C 1
ATOM 1257 O O . PHE A 1 150 ? -16.416 17.391 3.017 1.00 96.88 150 PHE A O 1
ATOM 1264 N N . THR A 1 151 ? -16.082 17.134 5.234 1.00 94.56 151 THR A N 1
ATOM 1265 C CA . THR A 1 151 ? -14.847 17.932 5.331 1.00 94.56 151 THR A CA 1
ATOM 1266 C C . THR A 1 151 ? -13.588 17.096 5.135 1.00 94.56 151 THR A C 1
ATOM 1268 O O . THR A 1 151 ? -12.575 17.606 4.676 1.00 94.56 151 THR A O 1
ATOM 1271 N N . ASP A 1 152 ? -13.667 15.815 5.479 1.00 96.12 152 ASP A N 1
ATOM 1272 C CA . ASP A 1 152 ? -12.605 14.821 5.374 1.00 96.12 152 ASP A CA 1
ATOM 1273 C C . ASP A 1 152 ? -13.184 13.594 4.659 1.00 96.12 152 ASP A C 1
ATOM 1275 O O . ASP A 1 152 ? -14.383 13.319 4.776 1.00 96.12 152 ASP A O 1
ATOM 1279 N N . ILE A 1 153 ? -12.370 12.842 3.918 1.00 98.38 153 ILE A N 1
ATOM 1280 C CA . ILE A 1 153 ? -12.873 11.703 3.135 1.00 98.38 153 ILE A CA 1
ATOM 1281 C C . ILE A 1 153 ? -13.274 10.571 4.098 1.00 98.38 153 ILE A C 1
ATOM 1283 O O . ILE A 1 153 ? -12.413 10.073 4.828 1.00 98.38 153 ILE A O 1
ATOM 1287 N N . PRO A 1 154 ? -14.541 10.114 4.121 1.00 98.31 154 PRO A N 1
ATOM 1288 C CA . PRO A 1 154 ? -14.905 8.953 4.924 1.00 98.31 154 PRO A CA 1
ATOM 1289 C C . PRO A 1 154 ? -14.182 7.707 4.406 1.00 98.31 154 PRO A C 1
ATOM 1291 O O . PRO A 1 154 ? -14.271 7.380 3.222 1.00 98.31 154 PRO A O 1
ATOM 1294 N N . VAL A 1 155 ? -13.470 6.998 5.281 1.00 97.94 155 VAL A N 1
ATOM 1295 C CA . VAL A 1 155 ? -12.592 5.877 4.903 1.00 97.94 155 VAL A CA 1
ATOM 1296 C C . VAL A 1 155 ? -13.346 4.778 4.149 1.00 97.94 155 VAL A C 1
ATOM 1298 O O . VAL A 1 155 ? -12.844 4.247 3.165 1.00 97.94 155 VAL A O 1
ATOM 1301 N N . PHE A 1 156 ? -14.600 4.508 4.509 1.00 97.19 156 PHE A N 1
ATOM 1302 C CA . PHE A 1 156 ? -15.448 3.510 3.849 1.00 97.19 156 PHE A CA 1
ATOM 1303 C C . PHE A 1 156 ? -15.887 3.899 2.424 1.00 97.19 156 PHE A C 1
ATOM 1305 O O . PHE A 1 156 ? -16.451 3.070 1.713 1.00 97.19 156 PHE A O 1
ATOM 1312 N N . LEU A 1 157 ? -15.635 5.140 1.992 1.00 97.75 157 LEU A N 1
ATOM 1313 C CA . LEU A 1 157 ? -15.868 5.617 0.624 1.00 97.75 157 LEU A CA 1
ATOM 1314 C C . LEU A 1 157 ? -14.601 5.634 -0.230 1.00 97.75 157 LEU A C 1
ATOM 1316 O O . LEU A 1 157 ? -14.673 6.043 -1.381 1.00 97.75 157 LEU A O 1
ATOM 1320 N N . THR A 1 158 ? -13.457 5.205 0.306 1.00 96.81 158 THR A N 1
ATOM 1321 C CA . THR A 1 158 ? -12.162 5.241 -0.398 1.00 96.81 158 THR A CA 1
ATOM 1322 C C . THR A 1 158 ? -11.965 4.096 -1.391 1.00 96.81 158 THR A C 1
ATOM 1324 O O . THR A 1 158 ? -11.033 4.125 -2.187 1.00 96.81 158 THR A O 1
ATOM 1327 N N . GLY A 1 159 ? -12.821 3.072 -1.351 1.00 94.62 159 GLY A N 1
ATOM 1328 C CA . GLY A 1 159 ? -12.647 1.862 -2.150 1.00 94.62 159 GLY A CA 1
ATOM 1329 C C . GLY A 1 159 ? -11.700 0.822 -1.535 1.00 94.62 159 GLY A C 1
ATOM 1330 O O . GLY A 1 159 ? -11.480 -0.224 -2.151 1.00 94.62 159 GLY A O 1
ATOM 1331 N N . SER A 1 160 ? -11.159 1.070 -0.338 1.00 94.62 160 SER A N 1
ATOM 1332 C CA . SER A 1 160 ? -10.346 0.121 0.429 1.00 94.62 160 SER A CA 1
ATOM 1333 C C . SER A 1 160 ? -10.711 0.138 1.919 1.00 94.62 160 SER A C 1
ATOM 1335 O O . SER A 1 160 ? -11.493 0.972 2.373 1.00 94.62 160 SER A O 1
ATOM 1337 N N . ASN A 1 161 ? -10.180 -0.817 2.689 1.00 94.56 161 ASN A N 1
ATOM 1338 C CA . ASN A 1 161 ? -10.503 -0.941 4.115 1.00 94.56 161 ASN A CA 1
ATOM 1339 C C . ASN A 1 161 ? -9.893 0.193 4.948 1.00 94.56 161 ASN A C 1
ATOM 1341 O O . ASN A 1 161 ? -10.556 0.720 5.838 1.00 94.56 161 ASN A O 1
ATOM 1345 N N . PHE A 1 162 ? -8.651 0.576 4.630 1.00 96.31 162 PHE A N 1
ATOM 1346 C CA . PHE A 1 162 ? -7.879 1.566 5.378 1.00 96.31 162 PHE A CA 1
ATOM 1347 C C . PHE A 1 162 ? -7.688 2.868 4.594 1.00 96.31 162 PHE A C 1
ATOM 1349 O O . PHE A 1 162 ? -6.927 3.728 5.028 1.00 96.31 162 PHE A O 1
ATOM 1356 N N . GLY A 1 163 ? -8.324 3.052 3.438 1.00 96.50 163 GLY A N 1
ATOM 1357 C CA . GLY A 1 163 ? -8.077 4.209 2.572 1.00 96.50 163 GLY A CA 1
ATOM 1358 C C . GLY A 1 163 ? -6.653 4.311 2.034 1.00 96.50 163 GLY A C 1
ATOM 1359 O O . GLY A 1 163 ? -6.234 5.391 1.629 1.00 96.50 163 GLY A O 1
ATOM 1360 N N . GLU A 1 164 ? -5.894 3.223 2.059 1.00 95.69 164 GLU A N 1
ATOM 1361 C CA . GLU A 1 164 ? -4.535 3.139 1.546 1.00 95.69 164 GLU A CA 1
ATOM 1362 C C . GLU A 1 164 ? -4.480 3.062 0.015 1.00 95.69 164 GLU A C 1
ATOM 1364 O O . GLU A 1 164 ? -3.440 3.346 -0.558 1.00 95.69 164 GLU A O 1
ATOM 1369 N N . ASP A 1 165 ? -5.571 2.693 -0.665 1.00 95.25 165 ASP A N 1
ATOM 1370 C CA . ASP A 1 165 ? -5.621 2.603 -2.127 1.00 95.25 165 ASP A CA 1
ATOM 1371 C C . ASP A 1 165 ? -6.968 3.105 -2.660 1.00 95.25 165 ASP A C 1
ATOM 1373 O O . ASP A 1 165 ? -8.008 2.494 -2.415 1.00 95.25 165 ASP A O 1
ATOM 1377 N N . TRP A 1 166 ? -6.945 4.205 -3.416 1.00 96.88 166 TRP A N 1
ATOM 1378 C CA . TRP A 1 166 ? -8.140 4.831 -3.993 1.00 96.88 166 TRP A CA 1
ATOM 1379 C C . TRP A 1 166 ? -8.356 4.466 -5.467 1.00 96.88 166 TRP A C 1
ATOM 1381 O O . TRP A 1 166 ? -9.246 5.013 -6.118 1.00 96.88 166 TRP A O 1
ATOM 1391 N N . SER A 1 167 ? -7.577 3.535 -6.029 1.00 94.00 167 SER A N 1
ATOM 1392 C CA . SER A 1 167 ? -7.700 3.119 -7.437 1.00 94.00 167 SER A CA 1
ATOM 1393 C C . SER A 1 167 ? -9.066 2.514 -7.777 1.00 94.00 167 SER A C 1
ATOM 1395 O O . SER A 1 167 ? -9.518 2.607 -8.918 1.00 94.00 167 SER A O 1
ATOM 1397 N N . ASN A 1 168 ? -9.773 1.958 -6.789 1.00 92.75 168 ASN A N 1
ATOM 1398 C CA . ASN A 1 168 ? -11.140 1.461 -6.959 1.00 92.75 168 ASN A CA 1
ATOM 1399 C C . ASN A 1 168 ? -12.176 2.580 -7.154 1.00 92.75 168 ASN A C 1
ATOM 1401 O O . ASN A 1 168 ? -13.291 2.277 -7.561 1.00 92.75 168 ASN A O 1
ATOM 1405 N N . LEU A 1 169 ? -11.832 3.848 -6.896 1.00 92.81 169 LEU A N 1
ATOM 1406 C CA . LEU A 1 169 ? -12.686 5.014 -7.167 1.00 92.81 169 LEU A CA 1
ATOM 1407 C C . LEU A 1 169 ? -12.424 5.650 -8.526 1.00 92.81 169 LEU A C 1
ATOM 1409 O O . LEU A 1 169 ? -13.017 6.674 -8.856 1.00 92.81 169 LEU A O 1
ATOM 1413 N N . ALA A 1 170 ? -11.497 5.106 -9.305 1.00 91.38 170 ALA A N 1
ATOM 1414 C CA . ALA A 1 170 ? -11.074 5.722 -10.549 1.00 91.38 170 ALA A CA 1
ATOM 1415 C C . ALA A 1 170 ? -12.244 6.017 -11.501 1.00 91.38 170 ALA A C 1
ATOM 1417 O O . ALA A 1 170 ? -12.229 7.056 -12.148 1.00 91.38 170 ALA A O 1
ATOM 1418 N N . ASP A 1 171 ? -13.288 5.187 -11.517 1.00 88.56 171 ASP A N 1
ATOM 1419 C CA . ASP A 1 171 ? -14.510 5.416 -12.293 1.00 88.56 171 ASP A CA 1
ATOM 1420 C C . ASP A 1 171 ? -15.316 6.662 -11.886 1.00 88.56 171 ASP A C 1
ATOM 1422 O O . ASP A 1 171 ? -16.046 7.219 -12.705 1.00 88.56 171 ASP A O 1
ATOM 1426 N N . LEU A 1 172 ? -15.187 7.094 -10.632 1.00 89.19 172 LEU A N 1
ATOM 1427 C CA . LEU A 1 172 ? -15.790 8.308 -10.092 1.00 89.19 172 LEU A CA 1
ATOM 1428 C C . LEU A 1 172 ? -14.874 9.532 -10.258 1.00 89.19 172 LEU A C 1
ATOM 1430 O O . LEU A 1 172 ? -15.354 10.658 -10.414 1.00 89.19 172 LEU A O 1
ATOM 1434 N N . ILE A 1 173 ? -13.560 9.320 -10.183 1.00 90.38 173 ILE A N 1
ATOM 1435 C CA . ILE A 1 173 ? -12.572 10.396 -10.055 1.00 90.38 173 ILE A CA 1
ATOM 1436 C C . ILE A 1 173 ? -11.954 10.796 -11.394 1.00 90.38 173 ILE A C 1
ATOM 1438 O O . ILE A 1 173 ? -11.780 11.989 -11.654 1.00 90.38 173 ILE A O 1
ATOM 1442 N N . ILE A 1 174 ? -11.595 9.824 -12.234 1.00 87.38 174 ILE A N 1
ATOM 1443 C CA . ILE A 1 174 ? -10.851 10.064 -13.472 1.00 87.38 174 ILE A CA 1
ATOM 1444 C C . ILE A 1 174 ? -11.801 10.640 -14.527 1.00 87.38 174 ILE A C 1
ATOM 1446 O O . ILE A 1 174 ? -12.807 10.011 -14.840 1.00 87.38 174 ILE A O 1
ATOM 1450 N N . PRO A 1 175 ? -11.505 11.805 -15.129 1.00 77.69 175 PRO A N 1
ATOM 1451 C CA . PRO A 1 175 ? -12.445 12.407 -16.081 1.00 77.69 175 PRO A CA 1
ATOM 1452 C C . PRO A 1 175 ? -12.426 11.756 -17.466 1.00 77.69 175 PRO A C 1
ATOM 1454 O O . PRO A 1 175 ? -13.470 11.692 -18.110 1.00 77.69 175 PRO A O 1
ATOM 1457 N N . HIS A 1 176 ? -11.270 11.238 -17.895 1.00 80.62 176 HIS A N 1
ATOM 1458 C CA . HIS A 1 176 ? -11.083 10.517 -19.161 1.00 80.62 176 HIS A CA 1
ATOM 1459 C C . HIS A 1 176 ? -11.030 9.006 -18.901 1.00 80.62 176 HIS A C 1
ATOM 1461 O O . HIS A 1 176 ? -9.970 8.417 -18.701 1.00 80.62 176 HIS A O 1
ATOM 1467 N N . LEU A 1 177 ? -12.201 8.369 -18.862 1.00 81.62 177 LEU A N 1
ATOM 1468 C CA . LEU A 1 177 ? -12.347 6.979 -18.411 1.00 81.62 177 LEU A CA 1
ATOM 1469 C C . LEU A 1 177 ? -12.117 5.913 -19.484 1.00 81.62 177 LEU A C 1
ATOM 1471 O O . LEU A 1 177 ? -12.228 4.733 -19.164 1.00 81.62 177 LEU A O 1
ATOM 1475 N N . GLN A 1 178 ? -11.829 6.277 -20.736 1.00 82.12 178 GLN A N 1
ATOM 1476 C CA . GLN A 1 178 ? -11.813 5.303 -21.833 1.00 82.12 178 GLN A CA 1
ATOM 1477 C C . GLN A 1 178 ? -10.820 4.158 -21.573 1.00 82.12 178 GLN A C 1
ATOM 1479 O O . GLN A 1 178 ? -11.238 3.006 -21.493 1.00 82.12 178 GLN A O 1
ATOM 1484 N N . MET A 1 179 ? -9.549 4.482 -21.303 1.00 84.25 179 MET A N 1
ATOM 1485 C CA . MET A 1 179 ? -8.519 3.499 -20.932 1.00 84.25 179 MET A CA 1
ATOM 1486 C C . MET A 1 179 ? -8.947 2.634 -19.735 1.00 84.25 179 MET A C 1
ATOM 1488 O O . MET A 1 179 ? -8.758 1.418 -19.737 1.00 84.25 179 MET A O 1
ATOM 1492 N N . TYR A 1 180 ? -9.548 3.259 -18.718 1.00 85.44 180 TYR A N 1
ATOM 1493 C CA . TYR A 1 180 ? -10.001 2.568 -17.515 1.00 85.44 180 TYR A CA 1
ATOM 1494 C C . TYR A 1 180 ? -11.087 1.526 -17.831 1.00 85.44 180 TYR A C 1
ATOM 1496 O O . TYR A 1 180 ? -10.978 0.361 -17.442 1.00 85.44 180 TYR A O 1
ATOM 1504 N N . ARG A 1 181 ? -12.115 1.936 -18.586 1.00 85.38 181 ARG A N 1
ATOM 1505 C CA . ARG A 1 181 ? -13.257 1.096 -18.974 1.00 85.38 181 ARG A CA 1
ATOM 1506 C C . ARG A 1 181 ? -12.877 0.013 -19.974 1.00 85.38 181 ARG A C 1
ATOM 1508 O O . ARG A 1 181 ? -13.439 -1.076 -19.918 1.00 85.38 181 ARG A O 1
ATOM 1515 N N . ASP A 1 182 ? -11.925 0.278 -20.860 1.00 83.56 182 ASP A N 1
ATOM 1516 C CA . ASP A 1 182 ? -11.424 -0.712 -21.813 1.00 83.56 182 ASP A CA 1
ATOM 1517 C C . ASP A 1 182 ? -10.731 -1.878 -21.103 1.00 83.56 182 ASP A C 1
ATOM 1519 O O . ASP A 1 182 ? -10.955 -3.050 -21.439 1.00 83.56 182 ASP A O 1
ATOM 1523 N N . ALA A 1 183 ? -9.945 -1.574 -20.067 1.00 86.06 183 ALA A N 1
ATOM 1524 C CA . ALA A 1 183 ? -9.335 -2.623 -19.272 1.00 86.06 183 ALA A CA 1
ATOM 1525 C C . ALA A 1 183 ? -10.379 -3.390 -18.450 1.00 86.06 183 ALA A C 1
ATOM 1527 O O . ALA A 1 183 ? -10.351 -4.619 -18.453 1.00 86.06 183 ALA A O 1
ATOM 1528 N N . GLU A 1 184 ? -11.345 -2.702 -17.822 1.00 87.31 184 GLU A N 1
ATOM 1529 C CA . GLU A 1 184 ? -12.460 -3.358 -17.118 1.00 87.31 184 GLU A CA 1
ATOM 1530 C C . GLU A 1 184 ? -13.262 -4.276 -18.038 1.00 87.31 184 GLU A C 1
ATOM 1532 O O . GLU A 1 184 ? -13.601 -5.403 -17.676 1.00 87.31 184 GLU A O 1
ATOM 1537 N N . PHE A 1 185 ? -13.537 -3.823 -19.258 1.00 86.00 185 PHE A N 1
ATOM 1538 C CA . PHE A 1 185 ? -14.211 -4.628 -20.262 1.00 86.00 185 PHE A CA 1
ATOM 1539 C C . PHE A 1 185 ? -13.419 -5.903 -20.566 1.00 86.00 185 PHE A C 1
ATOM 1541 O O . PHE A 1 185 ? -13.986 -6.999 -20.585 1.00 86.00 185 PHE A O 1
ATOM 1548 N N . THR A 1 186 ? -12.102 -5.783 -20.726 1.00 85.62 186 THR A N 1
ATOM 1549 C CA . THR A 1 186 ? -11.206 -6.922 -20.948 1.00 85.62 186 THR A CA 1
ATOM 1550 C C . THR A 1 186 ? -11.143 -7.847 -19.730 1.00 85.62 186 THR A C 1
ATOM 1552 O O . THR A 1 186 ? -11.156 -9.070 -19.901 1.00 85.62 186 THR A O 1
ATOM 1555 N N . PHE A 1 187 ? -11.165 -7.307 -18.504 1.00 89.06 187 PHE A N 1
ATOM 1556 C CA . PHE A 1 187 ? -11.240 -8.094 -17.269 1.00 89.06 187 PHE A CA 1
ATOM 1557 C C . PHE A 1 187 ? -12.446 -9.039 -17.263 1.00 89.06 187 PHE A C 1
ATOM 1559 O O . PHE A 1 187 ? -12.313 -10.173 -16.816 1.00 89.06 187 PHE A O 1
ATOM 1566 N N . THR A 1 188 ? -13.586 -8.658 -17.856 1.00 87.75 188 THR A N 1
ATOM 1567 C CA . THR A 1 188 ? -14.768 -9.546 -17.929 1.00 87.75 188 THR A CA 1
ATOM 1568 C C . THR A 1 188 ? -14.548 -10.838 -18.726 1.00 87.75 188 THR A C 1
ATOM 1570 O O . THR A 1 188 ? -15.354 -11.763 -18.627 1.00 87.75 188 THR A O 1
ATOM 1573 N N . SER A 1 189 ? -13.478 -10.908 -19.524 1.00 88.75 189 SER A N 1
ATOM 1574 C CA . SER A 1 189 ? -13.109 -12.074 -20.337 1.00 88.75 189 SER A CA 1
ATOM 1575 C C . SER A 1 189 ? -11.911 -12.862 -19.794 1.00 88.75 189 SER A C 1
ATOM 1577 O O . SER A 1 189 ? -11.536 -13.873 -20.385 1.00 88.75 189 SER A O 1
ATOM 1579 N N . LYS A 1 190 ? -11.302 -12.415 -18.687 1.00 89.25 190 LYS A N 1
ATOM 1580 C CA . LYS A 1 190 ? -10.095 -13.013 -18.101 1.00 89.25 190 LYS A CA 1
ATOM 1581 C C . LYS A 1 190 ? -10.366 -13.539 -16.695 1.00 89.25 190 LYS A C 1
ATOM 1583 O O . LYS A 1 190 ? -11.200 -13.021 -15.960 1.00 89.25 190 LYS A O 1
ATOM 1588 N N . THR A 1 191 ? -9.619 -14.562 -16.300 1.00 90.44 191 THR A N 1
ATOM 1589 C CA . THR A 1 191 ? -9.546 -15.005 -14.905 1.00 90.44 191 THR A CA 1
ATOM 1590 C C . THR A 1 191 ? -8.400 -14.302 -14.181 1.00 90.44 191 THR A C 1
ATOM 1592 O O . THR A 1 191 ? -7.459 -13.815 -14.807 1.00 90.44 191 THR A O 1
ATOM 1595 N N . ILE A 1 192 ? -8.421 -14.300 -12.845 1.00 88.88 192 ILE A N 1
ATOM 1596 C CA . ILE A 1 192 ? -7.292 -13.791 -12.050 1.00 88.88 192 ILE A CA 1
ATOM 1597 C C . ILE A 1 192 ? -5.986 -14.546 -12.358 1.00 88.88 192 ILE A C 1
ATOM 1599 O O . ILE A 1 192 ? -4.916 -13.947 -12.406 1.00 88.88 192 ILE A O 1
ATOM 1603 N N . LEU A 1 193 ? -6.068 -15.847 -12.666 1.00 89.25 193 LEU A N 1
ATOM 1604 C CA . LEU A 1 193 ? -4.919 -16.647 -13.089 1.00 89.25 193 LEU A CA 1
ATOM 1605 C C . LEU A 1 193 ? -4.315 -16.132 -14.404 1.00 89.25 193 LEU A C 1
ATOM 1607 O O . LEU A 1 193 ? -3.092 -16.109 -14.544 1.00 89.25 193 LEU A O 1
ATOM 1611 N N . ASP A 1 194 ? -5.145 -15.712 -15.359 1.00 90.44 194 ASP A N 1
ATOM 1612 C CA . ASP A 1 194 ? -4.658 -15.150 -16.624 1.00 90.44 194 ASP A CA 1
ATOM 1613 C C . ASP A 1 194 ? -3.879 -13.855 -16.392 1.00 90.44 194 ASP A C 1
ATOM 1615 O O . ASP A 1 194 ? -2.871 -13.618 -17.054 1.00 90.44 194 ASP A O 1
ATOM 1619 N N . ILE A 1 195 ? -4.290 -13.058 -15.401 1.00 92.06 195 ILE A N 1
ATOM 1620 C CA . ILE A 1 195 ? -3.564 -11.852 -14.999 1.00 92.06 195 ILE A CA 1
ATOM 1621 C C . ILE A 1 195 ? -2.215 -12.186 -14.364 1.00 92.06 195 ILE A C 1
ATOM 1623 O O . ILE A 1 195 ? -1.225 -11.550 -14.703 1.00 92.06 195 ILE A O 1
ATOM 1627 N N . TYR A 1 196 ? -2.127 -13.211 -13.513 1.00 91.88 196 TYR A N 1
ATOM 1628 C CA . TYR A 1 196 ? -0.834 -13.643 -12.968 1.00 91.88 196 TYR A CA 1
ATOM 1629 C C . TYR A 1 196 ? 0.116 -14.181 -14.045 1.00 91.88 196 TYR A C 1
ATOM 1631 O O . TYR A 1 196 ? 1.317 -13.941 -13.969 1.00 91.88 196 TYR A O 1
ATOM 1639 N N . LYS A 1 197 ? -0.392 -14.887 -15.063 1.00 90.56 197 LYS A N 1
ATOM 1640 C CA . LYS A 1 197 ? 0.427 -15.331 -16.211 1.00 90.56 197 LYS A CA 1
ATOM 1641 C C . LYS A 1 197 ? 0.923 -14.156 -17.053 1.00 90.56 197 LYS A C 1
ATOM 1643 O O . LYS A 1 197 ? 2.035 -14.179 -17.578 1.00 90.56 197 LYS A O 1
ATOM 1648 N N . LEU A 1 198 ? 0.088 -13.136 -17.190 1.00 91.56 198 LEU A N 1
ATOM 1649 C CA . LEU A 1 198 ? 0.440 -11.906 -17.879 1.00 91.56 198 LEU A CA 1
ATOM 1650 C C . LEU A 1 198 ? 1.497 -11.117 -17.098 1.00 91.56 198 LEU A C 1
ATOM 1652 O O . LEU A 1 198 ? 2.514 -10.738 -17.668 1.00 91.56 198 LEU A O 1
ATOM 1656 N N . ALA A 1 199 ? 1.328 -10.979 -15.784 1.00 92.62 199 ALA A N 1
ATOM 1657 C CA . ALA A 1 199 ? 2.338 -10.392 -14.914 1.00 92.62 199 ALA A CA 1
ATOM 1658 C C . ALA A 1 199 ? 3.659 -11.194 -14.939 1.00 92.62 199 ALA A C 1
ATOM 1660 O O . ALA A 1 199 ? 4.725 -10.592 -14.977 1.00 92.62 199 ALA A O 1
ATOM 1661 N N . ASP A 1 200 ? 3.632 -12.534 -15.001 1.00 92.44 200 ASP A N 1
ATOM 1662 C CA . ASP A 1 200 ? 4.841 -13.370 -15.197 1.00 92.44 200 ASP A CA 1
ATOM 1663 C C . ASP A 1 200 ? 5.556 -13.056 -16.514 1.00 92.44 200 ASP A C 1
ATOM 1665 O O . ASP A 1 200 ? 6.782 -13.000 -16.555 1.00 92.44 200 ASP A O 1
ATOM 1669 N N . THR A 1 201 ? 4.800 -12.768 -17.575 1.00 91.12 201 THR A N 1
ATOM 1670 C CA . THR A 1 201 ? 5.380 -12.318 -18.849 1.00 91.12 201 THR A CA 1
ATOM 1671 C C . THR A 1 201 ? 6.115 -10.989 -18.670 1.00 91.12 201 THR A C 1
ATOM 1673 O O . THR A 1 201 ? 7.266 -10.883 -19.083 1.00 91.12 201 THR A O 1
ATOM 1676 N N . CYS A 1 202 ? 5.524 -10.036 -17.943 1.00 89.50 202 CYS A N 1
ATOM 1677 C CA . CYS A 1 202 ? 6.190 -8.788 -17.558 1.00 89.50 202 CYS A CA 1
ATOM 1678 C C . CYS A 1 202 ? 7.477 -9.032 -16.751 1.00 89.50 202 CYS A C 1
ATOM 1680 O O . CYS A 1 202 ? 8.498 -8.394 -16.994 1.00 89.50 202 CYS A O 1
ATOM 1682 N N . GLY A 1 203 ? 7.444 -9.958 -15.788 1.00 90.12 203 GLY A N 1
ATOM 1683 C CA . GLY A 1 203 ? 8.621 -10.312 -14.995 1.00 90.12 203 GLY A CA 1
ATOM 1684 C C . GLY A 1 203 ? 9.760 -10.849 -15.867 1.00 90.12 203 GLY A C 1
ATOM 1685 O O . GLY A 1 203 ? 10.911 -10.454 -15.690 1.00 90.12 203 GLY A O 1
ATOM 1686 N N . ILE A 1 204 ? 9.437 -11.693 -16.851 1.00 90.69 204 ILE A N 1
ATOM 1687 C CA . ILE A 1 204 ? 10.397 -12.214 -17.836 1.00 90.69 204 ILE A CA 1
ATOM 1688 C C . ILE A 1 204 ? 10.957 -11.091 -18.713 1.00 90.69 204 ILE A C 1
ATOM 1690 O O . ILE A 1 204 ? 12.165 -11.041 -18.946 1.00 90.69 204 ILE A O 1
ATOM 1694 N N . GLU A 1 205 ? 10.104 -10.176 -19.175 1.00 89.62 205 GLU A N 1
ATOM 1695 C CA . GLU A 1 205 ? 10.523 -9.004 -19.951 1.00 89.62 205 GLU A CA 1
ATOM 1696 C C . GLU A 1 205 ? 11.475 -8.101 -19.165 1.00 89.62 205 GLU A C 1
ATOM 1698 O O . GLU A 1 205 ? 12.362 -7.518 -19.775 1.00 89.62 205 GLU A O 1
ATOM 1703 N N . MET A 1 206 ? 11.364 -8.071 -17.832 1.00 89.56 206 MET A N 1
ATOM 1704 C CA . MET A 1 206 ? 12.267 -7.358 -16.919 1.00 89.56 206 MET A CA 1
ATOM 1705 C C . MET A 1 206 ? 13.541 -8.142 -16.555 1.00 89.56 206 MET A C 1
ATOM 1707 O O . MET A 1 206 ? 14.387 -7.653 -15.809 1.00 89.56 206 MET A O 1
ATOM 1711 N N . GLY A 1 207 ? 13.704 -9.360 -17.081 1.00 88.31 207 GLY A N 1
ATOM 1712 C CA . GLY A 1 207 ? 14.885 -10.201 -16.868 1.00 88.31 207 GLY A CA 1
ATOM 1713 C C . GLY A 1 207 ? 14.778 -11.202 -15.717 1.00 88.31 207 GLY A C 1
ATOM 1714 O O . GLY A 1 207 ? 15.764 -11.879 -15.411 1.00 88.31 207 GLY A O 1
ATOM 1715 N N . PHE A 1 208 ? 13.611 -11.348 -15.085 1.00 89.44 208 PHE A N 1
ATOM 1716 C CA . PHE A 1 208 ? 13.400 -12.404 -14.099 1.00 89.44 208 PHE A CA 1
ATOM 1717 C C . PHE A 1 208 ? 13.201 -13.771 -14.751 1.00 89.44 208 PHE A C 1
ATOM 1719 O O . PHE A 1 208 ? 12.787 -13.916 -15.902 1.00 89.44 208 PHE A O 1
ATOM 1726 N N . LYS A 1 209 ? 13.487 -14.823 -13.981 1.00 88.62 209 LYS A N 1
ATOM 1727 C CA . LYS A 1 209 ? 13.172 -16.187 -14.403 1.00 88.62 209 LYS A CA 1
ATOM 1728 C C . LYS A 1 209 ? 11.663 -16.396 -14.358 1.00 88.62 209 LYS A C 1
ATOM 1730 O O . LYS A 1 209 ? 11.012 -15.989 -13.399 1.00 88.62 209 LYS A O 1
ATOM 1735 N N . ARG A 1 210 ? 11.147 -17.115 -15.357 1.00 90.00 210 ARG A N 1
ATOM 1736 C CA . ARG A 1 210 ? 9.759 -17.587 -15.384 1.00 90.00 210 ARG A CA 1
ATOM 1737 C C . ARG A 1 210 ? 9.404 -18.276 -14.068 1.00 90.00 210 ARG A C 1
ATOM 1739 O O . ARG A 1 210 ? 10.144 -19.154 -13.612 1.00 90.00 210 ARG A O 1
ATOM 1746 N N . LEU A 1 211 ? 8.251 -17.928 -13.502 1.00 87.50 211 LEU A N 1
ATOM 1747 C CA . LEU A 1 211 ? 7.747 -18.587 -12.306 1.00 87.50 211 LEU A CA 1
ATOM 1748 C C . LEU A 1 211 ? 7.490 -20.076 -12.568 1.00 87.50 211 LEU A C 1
ATOM 1750 O O . LEU A 1 211 ? 7.020 -20.494 -13.629 1.00 87.50 211 LEU A O 1
ATOM 1754 N N . HIS A 1 212 ? 7.810 -20.902 -11.574 1.00 86.62 212 HIS A N 1
ATOM 1755 C CA . HIS A 1 212 ? 7.667 -22.351 -11.677 1.00 86.62 212 HIS A CA 1
ATOM 1756 C C . HIS A 1 212 ? 6.207 -22.746 -11.967 1.00 86.62 212 HIS A C 1
ATOM 1758 O O . HIS A 1 212 ? 5.283 -22.158 -11.413 1.00 86.62 212 HIS A O 1
ATOM 1764 N N . GLN A 1 213 ? 5.973 -23.801 -12.758 1.00 84.56 213 GLN A N 1
ATOM 1765 C CA . GLN A 1 213 ? 4.615 -24.236 -13.142 1.00 84.56 213 GLN A CA 1
ATOM 1766 C C . GLN A 1 213 ? 3.691 -24.490 -11.936 1.00 84.56 213 GLN A C 1
ATOM 1768 O O . GLN A 1 213 ? 2.500 -24.188 -11.989 1.00 84.56 213 GLN A O 1
ATOM 1773 N N . ASN A 1 214 ? 4.252 -24.992 -10.829 1.00 81.88 214 ASN A N 1
ATOM 1774 C CA . ASN A 1 214 ? 3.531 -25.184 -9.563 1.00 81.88 214 ASN A CA 1
ATOM 1775 C C . ASN A 1 214 ? 2.933 -23.901 -8.984 1.00 81.88 214 ASN A C 1
ATOM 1777 O O . ASN A 1 214 ? 1.927 -24.025 -8.298 1.00 81.88 214 ASN A O 1
ATOM 1781 N N . PHE A 1 215 ? 3.501 -22.721 -9.263 1.00 82.81 215 PHE A N 1
ATOM 1782 C CA . PHE A 1 215 ? 2.865 -21.449 -8.923 1.00 82.81 215 PHE A CA 1
ATOM 1783 C C . PHE A 1 215 ? 1.463 -21.462 -9.547 1.00 82.81 215 PHE A C 1
ATOM 1785 O O . PHE A 1 215 ? 0.463 -21.622 -8.866 1.00 82.81 215 PHE A O 1
ATOM 1792 N N . PHE A 1 216 ? 1.350 -21.511 -10.869 1.00 84.06 216 PHE A N 1
ATOM 1793 C CA . PHE A 1 216 ? 0.045 -21.482 -11.538 1.00 84.06 216 PHE A CA 1
ATOM 1794 C C . PHE A 1 216 ? -0.860 -22.691 -11.252 1.00 84.06 216 PHE A C 1
ATOM 1796 O O . PHE A 1 216 ? -2.077 -22.533 -11.212 1.00 84.06 216 PHE A O 1
ATOM 1803 N N . ALA A 1 217 ? -0.289 -23.887 -11.080 1.00 79.25 217 ALA A N 1
ATOM 1804 C CA . ALA A 1 217 ? -1.060 -25.125 -10.946 1.00 79.25 217 ALA A CA 1
ATOM 1805 C C . ALA A 1 217 ? -1.595 -25.388 -9.529 1.00 79.25 217 ALA A C 1
ATOM 1807 O O . ALA A 1 217 ? -2.639 -26.022 -9.391 1.00 79.25 217 ALA A O 1
ATOM 1808 N N . LYS A 1 218 ? -0.881 -24.947 -8.483 1.00 70.44 218 LYS A N 1
ATOM 1809 C CA . LYS A 1 218 ? -1.238 -25.221 -7.078 1.00 70.44 218 LYS A CA 1
ATOM 1810 C C . LYS A 1 218 ? -1.836 -24.021 -6.352 1.00 70.44 218 LYS A C 1
ATOM 1812 O O . LYS A 1 218 ? -2.379 -24.194 -5.263 1.00 70.44 218 LYS A O 1
ATOM 1817 N N . ASN A 1 219 ? -1.751 -22.826 -6.936 1.00 67.31 219 ASN A N 1
ATOM 1818 C CA . ASN A 1 219 ? -2.283 -21.620 -6.317 1.00 67.31 219 ASN A CA 1
ATOM 1819 C C . ASN A 1 219 ? -3.794 -21.724 -6.090 1.00 67.31 219 ASN A C 1
ATOM 1821 O O . ASN A 1 219 ? -4.570 -22.014 -7.003 1.00 67.31 219 ASN A O 1
ATOM 1825 N N . ASN A 1 220 ? -4.209 -21.425 -4.860 1.00 68.56 220 ASN A N 1
ATOM 1826 C CA . ASN A 1 220 ? -5.611 -21.334 -4.496 1.00 68.56 220 ASN A CA 1
ATOM 1827 C C . ASN A 1 220 ? -6.048 -19.863 -4.519 1.00 68.56 220 ASN A C 1
ATOM 1829 O O . ASN A 1 220 ? -5.879 -19.138 -3.543 1.00 68.56 220 ASN A O 1
ATOM 1833 N N . PHE A 1 221 ? -6.645 -19.440 -5.635 1.00 68.62 221 PHE A N 1
ATOM 1834 C CA . PHE A 1 221 ? -7.226 -18.098 -5.808 1.00 68.62 221 PHE A CA 1
ATOM 1835 C C . PHE A 1 221 ? -8.596 -17.922 -5.118 1.00 68.62 221 PHE A C 1
ATOM 1837 O O . PHE A 1 221 ? -9.327 -16.977 -5.405 1.00 68.62 221 PHE A O 1
ATOM 1844 N N . LYS A 1 222 ? -8.977 -18.864 -4.249 1.00 67.50 222 LYS A N 1
ATOM 1845 C CA . LYS A 1 222 ? -10.181 -18.840 -3.406 1.00 67.50 222 LYS A CA 1
ATOM 1846 C C . LYS A 1 222 ? -9.821 -19.211 -1.966 1.00 67.50 222 LYS A C 1
ATOM 1848 O O . LYS A 1 222 ? -10.477 -20.045 -1.346 1.00 67.50 222 LYS A O 1
ATOM 1853 N N . PHE A 1 223 ? -8.717 -18.661 -1.472 1.00 73.38 223 PHE A N 1
ATOM 1854 C CA . PHE A 1 223 ? -8.277 -18.858 -0.093 1.00 73.38 223 PHE A CA 1
ATOM 1855 C C . PHE A 1 223 ? -8.933 -17.824 0.835 1.00 73.38 223 PHE A C 1
ATOM 1857 O O . PHE A 1 223 ? -9.297 -16.747 0.380 1.00 73.38 223 PHE A O 1
ATOM 1864 N N . ASP A 1 224 ? -9.009 -18.081 2.143 1.00 74.00 224 ASP A N 1
ATOM 1865 C CA . ASP A 1 224 ? -9.575 -17.115 3.112 1.00 74.00 224 ASP A CA 1
ATOM 1866 C C . ASP A 1 224 ? -8.667 -15.886 3.352 1.00 74.00 224 ASP A C 1
ATOM 1868 O O . ASP A 1 224 ? -9.018 -14.940 4.057 1.00 74.00 224 ASP A O 1
ATOM 1872 N N . ILE A 1 225 ? -7.472 -15.881 2.754 1.00 79.56 225 ILE A N 1
ATOM 1873 C CA . ILE A 1 225 ? -6.523 -14.767 2.769 1.00 79.56 225 ILE A CA 1
ATOM 1874 C C . ILE A 1 225 ? -6.790 -13.911 1.544 1.00 79.56 225 ILE A C 1
ATOM 1876 O O . ILE A 1 225 ? -6.530 -14.337 0.428 1.00 79.56 225 ILE A O 1
ATOM 1880 N N . CYS A 1 226 ? -7.271 -12.688 1.745 1.00 83.06 226 CYS A N 1
ATOM 1881 C CA . CYS A 1 226 ? -7.607 -11.802 0.634 1.00 83.06 226 CYS A CA 1
ATOM 1882 C C . CYS A 1 226 ? -6.431 -10.958 0.138 1.00 83.06 226 CYS A C 1
ATOM 1884 O O . CYS A 1 226 ? -6.210 -10.874 -1.070 1.00 83.06 226 CYS A O 1
ATOM 1886 N N . LYS A 1 227 ? -5.642 -10.364 1.043 1.00 85.31 227 LYS A N 1
ATOM 1887 C CA . LYS A 1 227 ? -4.419 -9.645 0.660 1.00 85.31 227 LYS A CA 1
ATOM 1888 C C . LYS A 1 227 ? -3.430 -10.649 0.052 1.00 85.31 227 LYS A C 1
ATOM 1890 O O . LYS A 1 227 ? -3.077 -11.598 0.754 1.00 85.31 227 LYS A O 1
ATOM 1895 N N . PRO A 1 228 ? -2.997 -10.471 -1.207 1.00 88.50 228 PRO A N 1
ATOM 1896 C CA . PRO A 1 228 ? -2.082 -11.405 -1.848 1.00 88.50 228 PRO A CA 1
ATOM 1897 C C . PRO A 1 228 ? -0.850 -11.660 -0.980 1.00 88.50 228 PRO A C 1
ATOM 1899 O O . PRO A 1 228 ? -0.160 -10.727 -0.578 1.00 88.50 228 PRO A O 1
ATOM 1902 N N . THR A 1 229 ? -0.633 -12.926 -0.629 1.00 86.94 229 THR A N 1
ATOM 1903 C CA . THR A 1 229 ? 0.464 -13.351 0.244 1.00 86.94 229 THR A CA 1
ATOM 1904 C C . THR A 1 229 ? 1.296 -14.391 -0.481 1.00 86.94 229 THR A C 1
ATOM 1906 O O . THR A 1 229 ? 0.784 -15.445 -0.863 1.00 86.94 229 THR A O 1
ATOM 1909 N N . LEU A 1 230 ? 2.579 -14.089 -0.659 1.00 87.56 230 LEU A N 1
ATOM 1910 C CA . LEU A 1 230 ? 3.536 -14.969 -1.309 1.00 87.56 230 LEU A CA 1
ATOM 1911 C C . LEU A 1 230 ? 4.194 -15.900 -0.281 1.00 87.56 230 LEU A C 1
ATOM 1913 O O . LEU A 1 230 ? 4.846 -15.450 0.662 1.00 87.56 230 LEU A O 1
ATOM 1917 N N . LEU A 1 231 ? 4.065 -17.207 -0.488 1.00 84.56 231 LEU A N 1
ATOM 1918 C CA . LEU A 1 231 ? 4.775 -18.241 0.259 1.00 84.56 231 LEU A CA 1
ATOM 1919 C C . LEU A 1 231 ? 5.922 -18.769 -0.595 1.00 84.56 231 LEU A C 1
ATOM 1921 O O . LEU A 1 231 ? 5.696 -19.268 -1.690 1.00 84.56 231 LEU A O 1
ATOM 1925 N N . THR A 1 232 ? 7.158 -18.664 -0.114 1.00 80.06 232 THR A N 1
ATOM 1926 C CA . THR A 1 232 ? 8.345 -19.149 -0.837 1.00 80.06 232 THR A CA 1
ATOM 1927 C C . THR A 1 232 ? 8.888 -20.411 -0.175 1.00 80.06 232 THR A C 1
ATOM 1929 O O . THR A 1 232 ? 9.289 -20.390 0.988 1.00 80.06 232 THR A O 1
ATOM 1932 N N . TYR A 1 233 ? 8.938 -21.515 -0.919 1.00 78.19 233 TYR A N 1
ATOM 1933 C CA . TYR A 1 233 ? 9.460 -22.796 -0.448 1.00 78.19 233 TYR A CA 1
ATOM 1934 C C . TYR A 1 233 ? 10.930 -22.938 -0.837 1.00 78.19 233 TYR A C 1
ATOM 1936 O O . TYR A 1 233 ? 11.255 -23.524 -1.871 1.00 78.19 233 TYR A O 1
ATOM 1944 N N . SER A 1 234 ? 11.834 -22.446 0.017 1.00 72.25 234 SER A N 1
ATOM 1945 C CA . SER A 1 234 ? 13.282 -22.412 -0.255 1.00 72.25 234 SER A CA 1
ATOM 1946 C C . SER A 1 234 ? 13.861 -23.766 -0.690 1.00 72.25 234 SER A C 1
ATOM 1948 O O . SER A 1 234 ? 14.663 -23.826 -1.616 1.00 72.25 234 SER A O 1
ATOM 1950 N N . ALA A 1 235 ? 13.431 -24.872 -0.069 1.00 73.81 235 ALA A N 1
ATOM 1951 C CA . ALA A 1 235 ? 13.924 -26.213 -0.401 1.00 73.81 235 ALA A CA 1
ATOM 1952 C C . ALA A 1 235 ? 13.431 -26.725 -1.764 1.00 73.81 235 ALA A C 1
ATOM 1954 O O . ALA A 1 235 ? 14.155 -27.431 -2.458 1.00 73.81 235 ALA A O 1
ATOM 1955 N N . SER A 1 236 ? 12.195 -26.383 -2.140 1.00 69.94 236 SER A N 1
ATOM 1956 C CA . SER A 1 236 ? 11.562 -26.847 -3.383 1.00 69.94 236 SER A CA 1
ATOM 1957 C C . SER A 1 236 ? 11.701 -25.847 -4.536 1.00 69.94 236 SER A C 1
ATOM 1959 O O . SER A 1 236 ? 11.213 -26.120 -5.629 1.00 69.94 236 SER A O 1
ATOM 1961 N N . LYS A 1 237 ? 12.361 -24.703 -4.298 1.00 72.69 237 LYS A N 1
ATOM 1962 C CA . LYS A 1 237 ? 12.647 -23.642 -5.278 1.00 72.69 237 LYS A CA 1
ATOM 1963 C C . LYS A 1 237 ? 11.407 -23.169 -6.050 1.00 72.69 237 LYS A C 1
ATOM 1965 O O . LYS A 1 237 ? 11.473 -22.902 -7.247 1.00 72.69 237 LYS A O 1
ATOM 1970 N N . TYR A 1 238 ? 10.267 -23.074 -5.370 1.00 78.19 238 TYR A N 1
ATOM 1971 C CA . TYR A 1 238 ? 9.053 -22.511 -5.951 1.00 78.19 238 TYR A CA 1
ATOM 1972 C C . TYR A 1 238 ? 8.277 -21.696 -4.920 1.00 78.19 238 TYR A C 1
ATOM 1974 O O . TYR A 1 238 ? 8.472 -21.854 -3.713 1.00 78.19 238 TYR A O 1
ATOM 1982 N N . SER A 1 239 ? 7.392 -20.838 -5.415 1.00 83.62 239 SER A N 1
ATOM 1983 C CA . SER A 1 239 ? 6.505 -20.029 -4.588 1.00 83.62 239 SER A CA 1
ATOM 1984 C C . SER A 1 239 ? 5.045 -20.349 -4.890 1.00 83.62 239 SER A C 1
ATOM 1986 O O . SER A 1 239 ? 4.717 -20.797 -5.989 1.00 83.62 239 SER A O 1
ATOM 1988 N N . GLU A 1 240 ? 4.182 -20.106 -3.914 1.00 86.25 240 GLU A N 1
ATOM 1989 C CA . GLU A 1 240 ? 2.727 -20.167 -4.028 1.00 86.25 240 GLU A CA 1
ATOM 1990 C C . GLU A 1 240 ? 2.143 -18.817 -3.612 1.00 86.25 240 GLU A C 1
ATOM 1992 O O . GLU A 1 240 ? 2.726 -18.102 -2.795 1.00 86.25 240 GLU A O 1
ATOM 1997 N N . ILE A 1 241 ? 0.986 -18.467 -4.163 1.00 87.44 241 ILE A N 1
ATOM 1998 C CA . ILE A 1 241 ? 0.224 -17.291 -3.767 1.00 87.44 241 ILE A CA 1
ATOM 1999 C C . ILE A 1 241 ? -1.086 -17.701 -3.108 1.00 87.44 241 ILE A C 1
ATOM 2001 O O . ILE A 1 241 ? -1.817 -18.562 -3.604 1.00 87.44 241 ILE A O 1
ATOM 2005 N N . LEU A 1 242 ? -1.394 -17.040 -1.998 1.00 86.62 242 LEU A N 1
ATOM 2006 C CA . LEU A 1 242 ? -2.684 -17.124 -1.333 1.00 86.62 242 LEU A CA 1
ATOM 2007 C C . LEU A 1 242 ? -3.417 -15.799 -1.538 1.00 86.62 242 LEU A C 1
ATOM 2009 O O . LEU A 1 242 ? -2.937 -14.743 -1.118 1.00 86.62 242 LEU A O 1
ATOM 2013 N N . THR A 1 243 ? -4.561 -15.851 -2.219 1.00 88.06 243 THR A N 1
ATOM 2014 C CA . THR A 1 243 ? -5.449 -14.698 -2.395 1.00 88.06 243 THR A CA 1
ATOM 2015 C C . THR A 1 243 ? -6.906 -15.145 -2.551 1.00 88.06 243 THR A C 1
ATOM 2017 O O . THR A 1 243 ? -7.189 -16.261 -2.990 1.00 88.06 243 THR A O 1
ATOM 2020 N N . CYS A 1 244 ? -7.823 -14.249 -2.202 1.00 85.19 244 CYS A N 1
ATOM 2021 C CA . CYS A 1 244 ? -9.266 -14.374 -2.382 1.00 85.19 244 CYS A CA 1
ATOM 2022 C C . CYS A 1 244 ? -9.792 -13.350 -3.410 1.00 85.19 244 CYS A C 1
ATOM 2024 O O . CYS A 1 244 ? -10.994 -13.272 -3.651 1.00 85.19 244 CYS A O 1
ATOM 2026 N N . LYS A 1 245 ? -8.923 -12.485 -3.958 1.00 84.44 245 LYS A N 1
ATOM 2027 C CA . LYS A 1 245 ? -9.371 -11.320 -4.725 1.00 84.44 245 LYS A CA 1
ATOM 2028 C C . LYS A 1 245 ? -10.025 -11.725 -6.037 1.00 84.44 245 LYS A C 1
ATOM 2030 O O . LYS A 1 245 ? -9.492 -12.528 -6.803 1.00 84.44 245 LYS A O 1
ATOM 2035 N N . ASN A 1 246 ? -11.158 -11.090 -6.304 1.00 85.50 246 ASN A N 1
ATOM 2036 C CA . ASN A 1 246 ? -11.750 -11.071 -7.628 1.00 85.50 246 ASN A CA 1
ATOM 2037 C C . ASN A 1 246 ? -10.971 -10.125 -8.544 1.00 85.50 246 ASN A C 1
ATOM 2039 O O . ASN A 1 246 ? -10.237 -9.252 -8.080 1.00 85.50 246 ASN A O 1
ATOM 2043 N N . LEU A 1 247 ? -11.141 -10.309 -9.853 1.00 88.00 247 LEU A N 1
ATOM 2044 C CA . LEU A 1 247 ? -10.452 -9.495 -10.840 1.00 88.00 247 LEU A CA 1
ATOM 2045 C C . LEU A 1 247 ? -11.024 -8.067 -10.877 1.00 88.00 247 LEU A C 1
ATOM 2047 O O . LEU A 1 247 ? -12.131 -7.833 -11.352 1.00 88.00 247 LEU A O 1
ATOM 2051 N N . THR A 1 248 ? -10.222 -7.129 -10.391 1.00 89.19 248 THR A N 1
ATOM 2052 C CA . THR A 1 248 ? -10.407 -5.671 -10.411 1.00 89.19 248 THR A CA 1
ATOM 2053 C C . THR A 1 248 ? -9.085 -4.975 -10.749 1.00 89.19 248 THR A C 1
ATOM 2055 O O . THR A 1 248 ? -8.024 -5.608 -10.732 1.00 89.19 248 THR A O 1
ATOM 2058 N N . TRP A 1 249 ? -9.114 -3.658 -10.970 1.00 90.12 249 TRP A N 1
ATOM 2059 C CA . TRP A 1 249 ? -7.905 -2.838 -11.120 1.00 90.12 249 TRP A CA 1
ATOM 2060 C C . TRP A 1 249 ? -6.923 -2.982 -9.956 1.00 90.12 249 TRP A C 1
ATOM 2062 O O . TRP A 1 249 ? -5.731 -3.191 -10.170 1.00 90.12 249 TRP A O 1
ATOM 2072 N N . ASN A 1 250 ? -7.426 -2.951 -8.722 1.00 91.62 250 ASN A N 1
ATOM 2073 C CA . ASN A 1 250 ? -6.596 -3.146 -7.541 1.00 91.62 250 ASN A CA 1
ATOM 2074 C C . ASN A 1 250 ? -5.898 -4.523 -7.556 1.00 91.62 250 ASN A C 1
ATOM 2076 O O . ASN A 1 250 ? -4.688 -4.596 -7.353 1.00 91.62 250 ASN A O 1
ATOM 2080 N N . SER A 1 251 ? -6.617 -5.606 -7.878 1.00 91.38 251 SER A N 1
ATOM 2081 C CA . SER A 1 251 ? -6.007 -6.944 -7.985 1.00 91.38 251 SER A CA 1
ATOM 2082 C C . SER A 1 251 ? -5.039 -7.084 -9.172 1.00 91.38 251 SER A C 1
ATOM 2084 O O . SER A 1 251 ? -4.089 -7.859 -9.096 1.00 91.38 251 SER A O 1
ATOM 2086 N N . TYR A 1 252 ? -5.252 -6.327 -10.256 1.00 93.50 252 TYR A N 1
ATOM 2087 C CA . TYR A 1 252 ? -4.372 -6.297 -11.425 1.00 93.50 252 TYR A CA 1
ATOM 2088 C C . TYR A 1 252 ? -3.007 -5.697 -11.072 1.00 93.50 252 TYR A C 1
ATOM 2090 O O . TYR A 1 252 ? -1.971 -6.263 -11.425 1.00 93.50 252 TYR A O 1
ATOM 2098 N N . PHE A 1 253 ? -2.999 -4.601 -10.311 1.00 95.38 253 PHE A N 1
ATOM 2099 C CA . PHE A 1 253 ? -1.770 -4.017 -9.779 1.00 95.38 253 PHE A CA 1
ATOM 2100 C C . PHE A 1 253 ? -1.081 -4.927 -8.767 1.00 95.38 253 PHE A C 1
ATOM 2102 O O . PHE A 1 253 ? 0.124 -5.149 -8.874 1.00 95.38 253 PHE A O 1
ATOM 2109 N N . ASP A 1 254 ? -1.837 -5.508 -7.834 1.00 94.62 254 ASP A N 1
ATOM 2110 C CA . ASP A 1 254 ? -1.271 -6.429 -6.849 1.00 94.62 254 ASP A CA 1
ATOM 2111 C C . ASP A 1 254 ? -0.645 -7.670 -7.507 1.00 94.62 254 ASP A C 1
ATOM 2113 O O . ASP A 1 254 ? 0.364 -8.185 -7.030 1.00 94.62 254 ASP A O 1
ATOM 2117 N N . ALA A 1 255 ? -1.214 -8.164 -8.612 1.00 94.00 255 ALA A N 1
ATOM 2118 C CA . ALA A 1 255 ? -0.645 -9.292 -9.342 1.00 94.00 255 ALA A CA 1
ATOM 2119 C C . ALA A 1 255 ? 0.743 -8.968 -9.913 1.00 94.00 255 ALA A C 1
ATOM 2121 O O . ALA A 1 255 ? 1.639 -9.808 -9.830 1.00 94.00 255 ALA A O 1
ATOM 2122 N N . HIS A 1 256 ? 0.939 -7.753 -10.435 1.00 95.38 256 HIS A N 1
ATOM 2123 C CA . HIS A 1 256 ? 2.247 -7.301 -10.911 1.00 95.38 256 HIS A CA 1
ATOM 2124 C C . HIS A 1 256 ? 3.233 -7.144 -9.752 1.00 95.38 256 HIS A C 1
ATOM 2126 O O . HIS A 1 256 ? 4.327 -7.693 -9.829 1.00 95.38 256 HIS A O 1
ATOM 2132 N N . GLU A 1 257 ? 2.834 -6.496 -8.653 1.00 95.69 257 GLU A N 1
ATOM 2133 C CA . GLU A 1 257 ? 3.667 -6.373 -7.445 1.00 95.69 257 GLU A CA 1
ATOM 2134 C C . GLU A 1 257 ? 4.142 -7.754 -6.945 1.00 95.69 257 GLU A C 1
ATOM 2136 O O . GLU A 1 257 ? 5.340 -7.975 -6.761 1.00 95.69 257 GLU A O 1
ATOM 2141 N N . VAL A 1 258 ? 3.228 -8.724 -6.812 1.00 93.44 258 VAL A N 1
ATOM 2142 C CA . VAL A 1 258 ? 3.562 -10.069 -6.311 1.00 93.44 258 VAL A CA 1
ATOM 2143 C C . VAL A 1 258 ? 4.461 -10.852 -7.265 1.00 93.44 258 VAL A C 1
ATOM 2145 O O . VAL A 1 258 ? 5.315 -11.612 -6.810 1.00 93.44 258 VAL A O 1
ATOM 2148 N N . VAL A 1 259 ? 4.291 -10.714 -8.582 1.00 92.44 259 VAL A N 1
ATOM 2149 C CA . VAL A 1 259 ? 5.176 -11.404 -9.528 1.00 92.44 259 VAL A CA 1
ATOM 2150 C C . VAL A 1 259 ? 6.594 -10.847 -9.461 1.00 92.44 259 VAL A C 1
ATOM 2152 O O . VAL A 1 259 ? 7.539 -11.637 -9.467 1.00 92.44 259 VAL A O 1
ATOM 2155 N N . LEU A 1 260 ? 6.762 -9.526 -9.355 1.00 93.06 260 LEU A N 1
ATOM 2156 C CA . LEU A 1 260 ? 8.094 -8.939 -9.191 1.00 93.06 260 LEU A CA 1
ATOM 2157 C C . LEU A 1 260 ? 8.717 -9.375 -7.855 1.00 93.06 260 LEU A C 1
ATOM 2159 O O . LEU A 1 260 ? 9.879 -9.778 -7.827 1.00 93.06 260 LEU A O 1
ATOM 2163 N N . GLU A 1 261 ? 7.931 -9.422 -6.773 1.00 91.38 261 GLU A N 1
ATOM 2164 C CA . GLU A 1 261 ? 8.367 -9.964 -5.478 1.00 91.38 261 GLU A CA 1
ATOM 2165 C C . GLU A 1 261 ? 8.812 -11.435 -5.594 1.00 91.38 261 GLU A C 1
ATOM 2167 O O . GLU A 1 261 ? 9.852 -11.836 -5.066 1.00 91.38 261 GLU A O 1
ATOM 2172 N N . ALA A 1 262 ? 8.047 -12.256 -6.319 1.00 88.56 262 ALA A N 1
ATOM 2173 C CA . ALA A 1 262 ? 8.374 -13.657 -6.556 1.00 88.56 262 ALA A CA 1
ATOM 2174 C C . ALA A 1 262 ? 9.628 -13.826 -7.427 1.00 88.56 262 ALA A C 1
ATOM 2176 O O . ALA A 1 262 ? 10.427 -14.724 -7.159 1.00 88.56 262 ALA A O 1
ATOM 2177 N N . GLY A 1 263 ? 9.828 -12.956 -8.419 1.00 87.25 263 GLY A N 1
ATOM 2178 C CA . GLY A 1 263 ? 11.032 -12.908 -9.250 1.00 87.25 263 GLY A CA 1
ATOM 2179 C C . GLY A 1 263 ? 12.290 -12.616 -8.431 1.00 87.25 263 GLY A C 1
ATOM 2180 O O . GLY A 1 263 ? 13.280 -13.339 -8.554 1.00 87.25 263 GLY A O 1
ATOM 2181 N N . LEU A 1 264 ? 12.221 -11.633 -7.527 1.00 86.38 264 LEU A N 1
ATOM 2182 C CA . LEU A 1 264 ? 13.310 -11.282 -6.606 1.00 86.38 264 LEU A CA 1
ATOM 2183 C C . LEU A 1 264 ? 13.643 -12.420 -5.630 1.00 86.38 264 LEU A C 1
ATOM 2185 O O . LEU A 1 264 ? 14.812 -12.700 -5.367 1.00 86.38 264 LEU A O 1
ATOM 2189 N N . LYS A 1 265 ? 12.624 -13.128 -5.130 1.00 80.25 265 LYS A N 1
ATOM 2190 C CA . LYS A 1 265 ? 12.791 -14.263 -4.203 1.00 80.25 265 LYS A CA 1
ATOM 2191 C C . LYS A 1 265 ? 13.161 -15.580 -4.891 1.00 80.25 265 LYS A C 1
ATOM 2193 O O . LYS A 1 265 ? 13.584 -16.518 -4.216 1.00 80.25 265 LYS A O 1
ATOM 2198 N N . GLY A 1 266 ? 13.010 -15.665 -6.213 1.00 69.19 266 GLY A N 1
ATOM 2199 C CA . GLY A 1 266 ? 13.310 -16.839 -7.039 1.00 69.19 266 GLY A CA 1
ATOM 2200 C C . GLY A 1 266 ? 14.796 -17.037 -7.368 1.00 69.19 266 GLY A C 1
ATOM 2201 O O . GLY A 1 266 ? 15.137 -17.909 -8.173 1.00 69.19 266 GLY A O 1
ATOM 2202 N N . VAL A 1 267 ? 15.689 -16.236 -6.779 1.00 63.34 267 VAL A N 1
ATOM 2203 C CA . VAL A 1 267 ? 17.143 -16.359 -6.947 1.00 63.34 267 VAL A CA 1
ATOM 2204 C C . VAL A 1 267 ? 17.653 -17.628 -6.246 1.00 63.34 267 VAL A C 1
ATOM 2206 O O . VAL A 1 267 ? 17.265 -17.944 -5.124 1.00 63.34 267 VAL A O 1
ATOM 2209 N N . ASP A 1 268 ? 18.529 -18.390 -6.912 1.00 60.69 268 ASP A N 1
ATOM 2210 C CA . ASP A 1 268 ? 19.088 -19.624 -6.347 1.00 60.69 268 ASP A CA 1
ATOM 2211 C C . ASP A 1 268 ? 20.178 -19.311 -5.313 1.00 60.69 268 ASP A C 1
ATOM 2213 O O . ASP A 1 268 ? 21.355 -19.137 -5.636 1.00 60.69 268 ASP A O 1
ATOM 2217 N N . TYR A 1 269 ? 19.777 -19.257 -4.045 1.00 58.53 269 TYR A N 1
ATOM 2218 C CA . TYR A 1 269 ? 20.672 -18.983 -2.922 1.00 58.53 269 TYR A CA 1
ATOM 2219 C C . TYR A 1 269 ? 21.586 -20.160 -2.538 1.00 58.53 269 TYR A C 1
ATOM 2221 O O . TYR A 1 269 ? 22.339 -20.046 -1.577 1.00 58.53 269 TYR A O 1
ATOM 2229 N N . GLN A 1 270 ? 21.575 -21.293 -3.255 1.00 57.28 270 GLN A N 1
ATOM 2230 C CA . GLN A 1 270 ? 22.501 -22.397 -2.951 1.00 57.28 270 GLN A CA 1
ATOM 2231 C C . GLN A 1 270 ? 23.972 -22.033 -3.217 1.00 57.28 270 GLN A C 1
ATOM 2233 O O . GLN A 1 270 ? 24.865 -22.629 -2.618 1.00 57.28 270 GLN A O 1
ATOM 2238 N N . ALA A 1 271 ? 24.229 -21.050 -4.088 1.00 58.75 271 ALA A N 1
ATOM 2239 C CA . ALA A 1 271 ? 25.576 -20.644 -4.492 1.00 58.75 271 ALA A CA 1
ATOM 2240 C C . ALA A 1 271 ? 26.072 -19.334 -3.844 1.00 58.75 271 ALA A C 1
ATOM 2242 O O . ALA A 1 271 ? 27.244 -18.980 -4.011 1.00 58.75 271 ALA A O 1
ATOM 2243 N N . VAL A 1 272 ? 25.219 -18.608 -3.107 1.00 62.22 272 VAL A N 1
ATOM 2244 C CA . VAL A 1 272 ? 25.540 -17.283 -2.545 1.00 62.22 272 VAL A CA 1
ATOM 2245 C C . VAL A 1 272 ? 25.134 -17.164 -1.070 1.00 62.22 272 VAL A C 1
ATOM 2247 O O . VAL A 1 272 ? 24.096 -17.691 -0.676 1.00 62.22 272 VAL A O 1
ATOM 2250 N N . PRO A 1 273 ? 25.921 -16.466 -0.227 1.00 63.28 273 PRO A N 1
ATOM 2251 C CA . PRO A 1 273 ? 25.484 -16.099 1.118 1.00 63.28 273 PRO A CA 1
ATOM 2252 C C . PRO A 1 273 ? 24.219 -15.244 1.029 1.00 63.28 273 PRO A C 1
ATOM 2254 O O . PRO A 1 273 ? 24.185 -14.292 0.255 1.00 63.28 273 PRO A O 1
ATOM 2257 N N . ARG A 1 274 ? 23.193 -15.579 1.814 1.00 66.94 274 ARG A N 1
ATOM 2258 C CA . ARG A 1 274 ? 21.905 -14.882 1.782 1.00 66.94 274 ARG A CA 1
ATOM 2259 C C . ARG A 1 274 ? 21.828 -13.843 2.896 1.00 66.94 274 ARG A C 1
ATOM 2261 O O . ARG A 1 274 ? 21.822 -14.206 4.072 1.00 66.94 274 ARG A O 1
ATOM 2268 N N . ARG A 1 275 ? 21.722 -12.564 2.533 1.00 68.94 275 ARG A N 1
ATOM 2269 C CA . ARG A 1 275 ? 21.248 -11.507 3.432 1.00 68.94 275 ARG A CA 1
ATOM 2270 C C . ARG A 1 275 ? 19.730 -11.455 3.324 1.00 68.94 275 ARG A C 1
ATOM 2272 O O . ARG A 1 275 ? 19.186 -10.822 2.432 1.00 68.94 275 ARG A O 1
ATOM 2279 N N . GLU A 1 276 ? 19.034 -12.177 4.197 1.00 65.44 276 GLU A N 1
ATOM 2280 C CA . GLU A 1 276 ? 17.583 -12.005 4.330 1.00 65.44 276 GLU A CA 1
ATOM 2281 C C . GLU A 1 276 ? 17.305 -10.738 5.134 1.00 65.44 276 GLU A C 1
ATOM 2283 O O . GLU A 1 276 ? 17.056 -10.787 6.341 1.00 65.44 276 GLU A O 1
ATOM 2288 N N . LEU A 1 277 ? 17.376 -9.588 4.463 1.00 71.56 277 LEU A N 1
ATOM 2289 C CA . LEU A 1 277 ? 16.797 -8.376 5.016 1.00 71.56 277 LEU A CA 1
ATOM 2290 C C . LEU A 1 277 ? 15.297 -8.575 5.114 1.00 71.56 277 LEU A C 1
ATOM 2292 O O . LEU A 1 277 ? 14.630 -8.910 4.140 1.00 71.56 277 LEU A O 1
ATOM 2296 N N . ARG A 1 278 ? 14.765 -8.394 6.322 1.00 70.50 278 ARG A N 1
ATOM 2297 C CA . ARG A 1 278 ? 13.333 -8.572 6.566 1.00 70.50 278 ARG A CA 1
ATOM 2298 C C . ARG A 1 278 ? 12.496 -7.572 5.766 1.00 70.50 278 ARG A C 1
ATOM 2300 O O . ARG A 1 278 ? 11.332 -7.864 5.507 1.00 70.50 278 ARG A O 1
ATOM 2307 N N . GLN A 1 279 ? 13.064 -6.405 5.444 1.00 83.19 279 GLN A N 1
ATOM 2308 C CA . GLN A 1 279 ? 12.378 -5.287 4.799 1.00 83.19 279 GLN A CA 1
ATOM 2309 C C . GLN A 1 279 ? 13.337 -4.460 3.923 1.00 83.19 279 GLN A C 1
ATOM 2311 O O . GLN A 1 279 ? 13.831 -3.416 4.338 1.00 83.19 279 GLN A O 1
ATOM 2316 N N . SER A 1 280 ? 13.629 -4.932 2.711 1.00 88.31 280 SER A N 1
ATOM 2317 C CA . SER A 1 280 ? 14.538 -4.236 1.791 1.00 88.31 280 SER A CA 1
ATOM 2318 C C . SER A 1 280 ? 13.842 -3.084 1.057 1.00 88.31 280 SER A C 1
ATOM 2320 O O . SER A 1 280 ? 12.853 -3.296 0.357 1.00 88.31 280 SER A O 1
ATOM 2322 N N . ILE A 1 281 ? 14.396 -1.871 1.160 1.00 92.75 281 ILE A N 1
ATOM 2323 C CA . ILE A 1 281 ? 13.921 -0.688 0.417 1.00 92.75 281 ILE A CA 1
ATOM 2324 C C . ILE A 1 281 ? 14.021 -0.915 -1.096 1.00 92.75 281 ILE A C 1
ATOM 2326 O O . ILE A 1 281 ? 13.118 -0.539 -1.840 1.00 92.75 281 ILE A O 1
ATOM 2330 N N . LEU A 1 282 ? 15.103 -1.549 -1.559 1.00 92.06 282 LEU A N 1
ATOM 2331 C CA . LEU A 1 282 ? 15.329 -1.780 -2.984 1.00 92.06 282 LEU A CA 1
ATOM 2332 C C . LEU A 1 282 ? 14.397 -2.862 -3.548 1.00 92.06 282 LEU A C 1
ATOM 2334 O O . LEU A 1 282 ? 13.906 -2.715 -4.666 1.00 92.06 282 LEU A O 1
ATOM 2338 N N . GLU A 1 283 ? 14.100 -3.914 -2.777 1.00 92.38 283 GLU A N 1
ATOM 2339 C CA . GLU A 1 283 ? 13.081 -4.894 -3.180 1.00 92.38 283 GLU A CA 1
ATOM 2340 C C . GLU A 1 283 ? 11.703 -4.228 -3.288 1.00 92.38 283 GLU A C 1
ATOM 2342 O O . GLU A 1 283 ? 11.023 -4.404 -4.297 1.00 92.38 283 GLU A O 1
ATOM 2347 N N . GLU A 1 284 ? 11.316 -3.410 -2.303 1.00 95.12 284 GLU A N 1
ATOM 2348 C CA . GLU A 1 284 ? 10.042 -2.677 -2.325 1.00 95.12 284 GLU A CA 1
ATOM 2349 C C . GLU A 1 284 ? 9.977 -1.658 -3.478 1.00 95.12 284 GLU A C 1
ATOM 2351 O O . GLU A 1 284 ? 8.916 -1.486 -4.081 1.00 95.12 284 GLU A O 1
ATOM 2356 N N . ALA A 1 285 ? 11.095 -1.024 -3.853 1.00 96.25 285 ALA A N 1
ATOM 2357 C CA . ALA A 1 285 ? 11.160 -0.141 -5.021 1.00 96.25 285 ALA A CA 1
ATOM 2358 C C . ALA A 1 285 ? 10.912 -0.895 -6.331 1.00 96.25 285 ALA A C 1
ATOM 2360 O O . ALA A 1 285 ? 10.107 -0.459 -7.155 1.00 96.25 285 ALA A O 1
ATOM 2361 N N . ILE A 1 286 ? 11.543 -2.059 -6.501 1.00 95.06 286 ILE A N 1
ATOM 2362 C CA . ILE A 1 286 ? 11.344 -2.899 -7.685 1.00 95.06 286 ILE A CA 1
ATOM 2363 C C . ILE A 1 286 ? 9.913 -3.436 -7.736 1.00 95.06 286 ILE A C 1
ATOM 2365 O O . ILE A 1 286 ? 9.283 -3.395 -8.788 1.00 95.06 286 ILE A O 1
ATOM 2369 N N . VAL A 1 287 ? 9.363 -3.891 -6.607 1.00 95.38 287 VAL A N 1
ATOM 2370 C CA . VAL A 1 287 ? 7.957 -4.315 -6.510 1.00 95.38 287 VAL A CA 1
ATOM 2371 C C . VAL A 1 287 ? 7.015 -3.170 -6.899 1.00 95.38 287 VAL A C 1
ATOM 2373 O O . VAL A 1 287 ? 6.065 -3.382 -7.655 1.00 95.38 287 VAL A O 1
ATOM 2376 N N . SER A 1 288 ? 7.317 -1.944 -6.467 1.00 96.75 288 SER A N 1
ATOM 2377 C CA . SER A 1 288 ? 6.516 -0.748 -6.756 1.00 96.75 288 SER A CA 1
ATOM 2378 C C . SER A 1 288 ? 6.566 -0.299 -8.226 1.00 96.75 288 SER A C 1
ATOM 2380 O O . SER A 1 288 ? 5.704 0.477 -8.641 1.00 96.75 288 SER A O 1
ATOM 2382 N N . LEU A 1 289 ? 7.489 -0.815 -9.053 1.00 95.56 289 LEU A N 1
ATOM 2383 C CA . LEU A 1 289 ? 7.442 -0.631 -10.514 1.00 95.56 289 LEU A CA 1
ATOM 2384 C C . LEU A 1 289 ? 6.245 -1.351 -11.151 1.00 95.56 289 LEU A C 1
ATOM 2386 O O . LEU A 1 289 ? 5.762 -0.926 -12.203 1.00 95.56 289 LEU A O 1
ATOM 2390 N N . GLY A 1 290 ? 5.750 -2.416 -10.511 1.00 94.69 290 GLY A N 1
ATOM 2391 C CA . GLY A 1 290 ? 4.698 -3.289 -11.030 1.00 94.69 290 GLY A CA 1
ATOM 2392 C C . GLY A 1 290 ? 3.487 -2.529 -11.577 1.00 94.69 290 GLY A C 1
ATOM 2393 O O . GLY A 1 290 ? 3.185 -2.684 -12.758 1.00 94.69 290 GLY A O 1
ATOM 2394 N N . PRO A 1 291 ? 2.817 -1.667 -10.789 1.00 95.00 291 PRO A N 1
ATOM 2395 C CA . PRO A 1 291 ? 1.665 -0.901 -11.259 1.00 95.00 291 PRO A CA 1
ATOM 2396 C C . PRO A 1 291 ? 1.976 0.033 -12.436 1.00 95.00 291 PRO A C 1
ATOM 2398 O O . PRO A 1 291 ? 1.151 0.156 -13.337 1.00 95.00 291 PRO A O 1
ATOM 2401 N N . ILE A 1 292 ? 3.155 0.666 -12.471 1.00 93.56 292 ILE A N 1
ATOM 2402 C CA . ILE A 1 292 ? 3.537 1.580 -13.562 1.00 93.56 292 ILE A CA 1
ATOM 2403 C C . ILE A 1 292 ? 3.689 0.809 -14.869 1.00 93.56 292 ILE A C 1
ATOM 2405 O O . ILE A 1 292 ? 3.098 1.190 -15.880 1.00 93.56 292 ILE A O 1
ATOM 2409 N N . ILE A 1 293 ? 4.423 -0.305 -14.835 1.00 90.62 293 ILE A N 1
ATOM 2410 C CA . ILE A 1 293 ? 4.605 -1.167 -16.006 1.00 90.62 293 ILE A CA 1
ATOM 2411 C C . ILE A 1 293 ? 3.261 -1.774 -16.432 1.00 90.62 293 ILE A C 1
ATOM 2413 O O . ILE A 1 293 ? 2.951 -1.828 -17.621 1.00 90.62 293 ILE A O 1
ATOM 2417 N N . ALA A 1 294 ? 2.421 -2.160 -15.469 1.00 90.44 294 ALA A N 1
ATOM 2418 C CA . ALA A 1 294 ? 1.101 -2.724 -15.727 1.00 90.44 294 ALA A CA 1
ATOM 2419 C C . ALA A 1 294 ? 0.182 -1.765 -16.499 1.00 90.44 294 ALA A C 1
ATOM 2421 O O . ALA A 1 294 ? -0.562 -2.222 -17.368 1.00 90.44 294 ALA A O 1
ATOM 2422 N N . VAL A 1 295 ? 0.213 -0.460 -16.187 1.00 90.62 295 VAL A N 1
ATOM 2423 C CA . VAL A 1 295 ? -0.545 0.563 -16.931 1.00 90.62 295 VAL A CA 1
ATOM 2424 C C . VAL A 1 295 ? 0.116 0.866 -18.276 1.00 90.62 295 VAL A C 1
ATOM 2426 O O . VAL A 1 295 ? -0.579 0.955 -19.284 1.00 90.62 295 VAL A O 1
ATOM 2429 N N . GLN A 1 296 ? 1.445 0.989 -18.316 1.00 86.00 296 GLN A N 1
ATOM 2430 C CA . GLN A 1 296 ? 2.189 1.279 -19.546 1.00 86.00 296 GLN A CA 1
ATOM 2431 C C . GLN A 1 296 ? 1.946 0.210 -20.623 1.00 86.00 296 GLN A C 1
ATOM 2433 O O . GLN A 1 296 ? 1.761 0.542 -21.790 1.00 86.00 296 GLN A O 1
ATOM 2438 N N . ASN A 1 297 ? 1.893 -1.063 -20.227 1.00 82.62 297 ASN A N 1
ATOM 2439 C CA . ASN A 1 297 ? 1.800 -2.192 -21.151 1.00 82.62 297 ASN A CA 1
ATOM 2440 C C . ASN A 1 297 ? 0.355 -2.611 -21.491 1.00 82.62 297 ASN A C 1
ATOM 2442 O O . ASN A 1 297 ? 0.165 -3.613 -22.182 1.00 82.62 297 ASN A O 1
ATOM 2446 N N . LEU A 1 298 ? -0.676 -1.861 -21.069 1.00 83.94 298 LEU A N 1
ATOM 2447 C CA . LEU A 1 298 ? -2.077 -2.154 -21.425 1.00 83.94 298 LEU A CA 1
ATOM 2448 C C . LEU A 1 298 ? -2.298 -2.389 -22.938 1.00 83.94 298 LEU A C 1
ATOM 2450 O O . LEU A 1 298 ? -3.000 -3.356 -23.264 1.00 83.94 298 LEU A O 1
ATOM 2454 N N . PRO A 1 299 ? -1.698 -1.603 -23.863 1.00 76.25 299 PRO A N 1
ATOM 2455 C CA . PRO A 1 299 ? -1.835 -1.851 -25.300 1.00 76.25 299 PRO A CA 1
ATOM 2456 C C . PRO A 1 299 ? -1.213 -3.184 -25.729 1.00 76.25 299 PRO A C 1
ATOM 2458 O O . PRO A 1 299 ? -1.879 -4.003 -26.361 1.00 76.25 299 PRO A O 1
ATOM 2461 N N . SER A 1 300 ? 0.030 -3.450 -25.313 1.00 72.62 300 SER A N 1
ATOM 2462 C CA . SER A 1 300 ? 0.776 -4.680 -25.633 1.00 72.62 300 SER A CA 1
ATOM 2463 C C . SER A 1 300 ? 0.073 -5.945 -25.140 1.00 72.62 300 SER A C 1
ATOM 2465 O O . SER A 1 300 ? 0.191 -7.021 -25.721 1.00 72.62 300 SER A O 1
ATOM 2467 N N . TYR A 1 301 ? -0.700 -5.811 -24.070 1.00 73.69 301 TYR A N 1
ATOM 2468 C CA . TYR A 1 301 ? -1.472 -6.882 -23.460 1.00 73.69 301 TYR A CA 1
ATOM 2469 C C . TYR A 1 301 ? -2.880 -7.065 -24.051 1.00 73.69 301 TYR A C 1
ATOM 2471 O O . TYR A 1 301 ? -3.631 -7.943 -23.609 1.00 73.69 301 TYR A O 1
ATOM 2479 N N . GLY A 1 302 ? -3.249 -6.249 -25.041 1.00 70.06 302 GLY A N 1
ATOM 2480 C CA . GLY A 1 302 ? -4.548 -6.297 -25.705 1.00 70.06 302 GLY A CA 1
ATOM 2481 C C . GLY A 1 302 ? -5.706 -5.780 -24.849 1.00 70.06 302 GLY A C 1
ATOM 2482 O O . GLY A 1 302 ? -6.853 -6.114 -25.140 1.00 70.06 302 GLY A O 1
ATOM 2483 N N . PHE A 1 303 ? -5.435 -4.992 -23.798 1.00 71.31 303 PHE A N 1
ATOM 2484 C CA . PHE A 1 303 ? -6.486 -4.302 -23.033 1.00 71.31 303 PHE A CA 1
ATOM 2485 C C . PHE A 1 303 ? -7.005 -3.067 -23.776 1.00 71.31 303 PHE A C 1
ATOM 2487 O O . PHE A 1 303 ? -8.162 -2.681 -23.604 1.00 71.31 303 PHE A O 1
ATOM 2494 N N . THR A 1 304 ? -6.174 -2.467 -24.630 1.00 58.53 304 THR A N 1
ATOM 2495 C CA . THR A 1 304 ? -6.528 -1.326 -25.477 1.00 58.53 304 THR A CA 1
ATOM 2496 C C . THR A 1 304 ? -6.098 -1.587 -26.934 1.00 58.53 304 THR A C 1
ATOM 2498 O O . THR A 1 304 ? -5.015 -2.118 -27.168 1.00 58.53 304 THR A O 1
ATOM 2501 N N . PRO A 1 305 ? -6.930 -1.267 -27.945 1.00 53.97 305 PRO A N 1
ATOM 2502 C CA . PRO A 1 305 ? -6.565 -1.285 -29.348 1.00 53.97 305 PRO A CA 1
ATOM 2503 C C . PRO A 1 305 ? -5.416 -0.314 -29.571 1.00 53.97 305 PRO A C 1
ATOM 2505 O O . PRO A 1 305 ? -5.493 0.852 -29.185 1.00 53.97 305 PRO A O 1
ATOM 2508 N N . GLU A 1 306 ? -4.380 -0.789 -30.252 1.00 50.66 306 GLU A N 1
ATOM 2509 C CA . GLU A 1 306 ? -3.178 -0.013 -30.558 1.00 50.66 306 GLU A CA 1
ATOM 2510 C C . GLU A 1 306 ? -3.508 1.307 -31.284 1.00 50.66 306 GLU A C 1
ATOM 2512 O O . GLU A 1 306 ? -2.868 2.326 -31.053 1.00 50.66 306 GLU A O 1
ATOM 2517 N N . CYS A 1 307 ? -4.583 1.336 -32.081 1.00 39.56 307 CYS A N 1
ATOM 2518 C CA . CYS A 1 307 ? -5.054 2.522 -32.797 1.00 39.56 307 CYS A CA 1
ATOM 2519 C C . CYS A 1 307 ? -5.662 3.631 -31.915 1.00 39.56 307 CYS A C 1
ATOM 2521 O O . CYS A 1 307 ? -5.632 4.786 -32.331 1.00 39.56 307 CYS A O 1
ATOM 2523 N N . ASP A 1 308 ? -6.164 3.327 -30.712 1.00 45.72 308 ASP A N 1
ATOM 2524 C CA . ASP A 1 308 ? -6.769 4.337 -29.820 1.00 45.72 308 ASP A CA 1
ATOM 2525 C C . ASP A 1 308 ? -5.708 5.103 -29.007 1.00 45.72 308 ASP A C 1
ATOM 2527 O O . ASP A 1 308 ? -5.964 6.208 -28.528 1.00 45.72 308 ASP A O 1
ATOM 2531 N N . TYR A 1 309 ? -4.497 4.546 -28.888 1.00 47.19 309 TYR A N 1
ATOM 2532 C CA . TYR A 1 309 ? -3.371 5.155 -28.170 1.00 47.19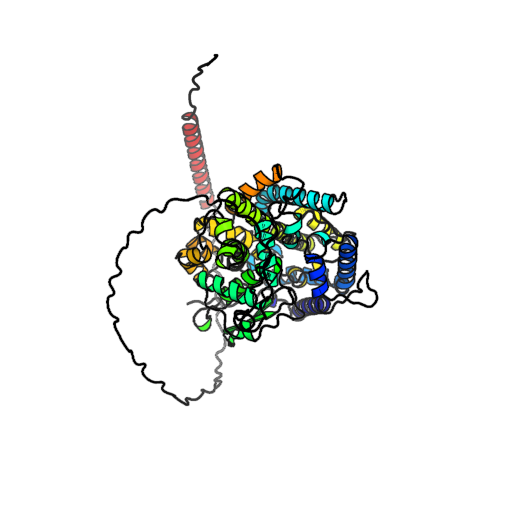 309 TYR A CA 1
ATOM 2533 C C . TYR A 1 309 ? -2.546 6.126 -29.039 1.00 47.19 309 TYR A C 1
ATOM 2535 O O . TYR A 1 309 ? -1.757 6.906 -28.513 1.00 47.19 309 TYR A O 1
ATOM 2543 N N . VAL A 1 310 ? -2.718 6.078 -30.368 1.00 40.84 310 VAL A N 1
ATOM 2544 C CA . VAL A 1 310 ? -1.852 6.757 -31.354 1.00 40.84 310 VAL A CA 1
ATOM 2545 C C . VAL A 1 310 ? -2.406 8.115 -31.818 1.00 40.84 310 VAL A C 1
ATOM 2547 O O . VAL A 1 310 ? -1.672 8.896 -32.421 1.00 40.84 310 VAL A O 1
ATOM 2550 N N . ASP A 1 311 ? -3.662 8.458 -31.511 1.00 46.31 311 ASP A N 1
ATOM 2551 C CA . ASP A 1 311 ? -4.171 9.807 -31.792 1.00 46.31 311 ASP A CA 1
ATOM 2552 C C . ASP A 1 311 ? -3.616 10.807 -30.762 1.00 46.31 311 ASP A C 1
ATOM 2554 O O . ASP A 1 311 ? -3.778 10.612 -29.558 1.00 46.31 311 ASP A O 1
ATOM 2558 N N . LEU A 1 312 ? -2.941 11.872 -31.212 1.00 44.44 312 LEU A N 1
ATOM 2559 C CA . LEU A 1 312 ? -2.163 12.788 -30.355 1.00 44.44 312 LEU A CA 1
ATOM 2560 C C . LEU A 1 312 ? -3.000 13.431 -29.239 1.00 44.44 312 LEU A C 1
ATOM 2562 O O . LEU A 1 312 ? -2.473 13.703 -28.162 1.00 44.44 312 LEU A O 1
ATOM 2566 N N . GLN A 1 313 ? -4.294 13.651 -29.485 1.00 47.78 313 GLN A N 1
ATOM 2567 C CA . GLN A 1 313 ? -5.222 14.197 -28.494 1.00 47.78 313 GLN A CA 1
ATOM 2568 C C . GLN A 1 313 ? -5.645 13.146 -27.453 1.00 47.78 313 GLN A C 1
ATOM 2570 O O . GLN A 1 313 ? -5.738 13.454 -26.267 1.00 47.78 313 GLN A O 1
ATOM 2575 N N . ASN A 1 314 ? -5.805 11.887 -27.870 1.00 57.06 314 ASN A N 1
ATOM 2576 C CA . ASN A 1 314 ? -6.075 10.774 -26.961 1.00 57.06 314 ASN A CA 1
ATOM 2577 C C . ASN A 1 314 ? -4.819 10.386 -26.168 1.00 57.06 314 ASN A C 1
ATOM 2579 O O . ASN A 1 314 ? -4.927 9.982 -25.016 1.00 57.06 314 ASN A O 1
ATOM 2583 N N . ALA A 1 315 ? -3.622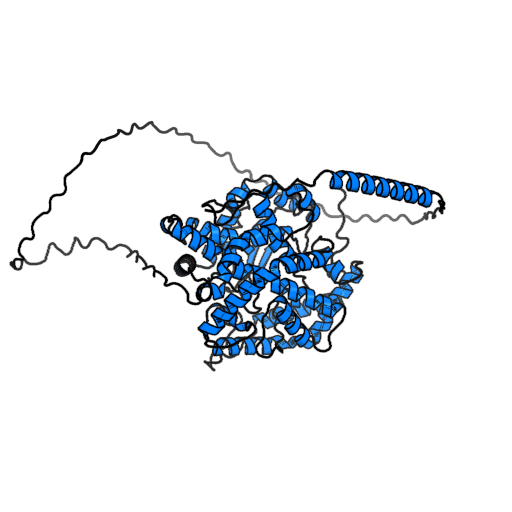 10.533 -26.742 1.00 59.91 315 ALA A N 1
ATOM 2584 C CA . ALA A 1 315 ? -2.362 10.200 -26.084 1.00 59.91 315 ALA A CA 1
ATOM 2585 C C . ALA A 1 315 ? -2.132 11.046 -24.820 1.00 59.91 315 ALA A C 1
ATOM 2587 O O . ALA A 1 315 ? -1.765 10.499 -23.781 1.00 59.91 315 ALA A O 1
ATOM 2588 N N . THR A 1 316 ? -2.406 12.356 -24.861 1.00 74.12 316 THR A N 1
ATOM 2589 C CA . THR A 1 316 ? -2.306 13.230 -23.679 1.00 74.12 316 THR A CA 1
ATOM 2590 C C . THR A 1 316 ? -3.383 12.930 -22.637 1.00 74.12 316 THR A C 1
ATOM 2592 O O . THR A 1 316 ? -3.079 12.895 -21.444 1.00 74.12 316 THR A O 1
ATOM 2595 N N . GLU A 1 317 ? -4.622 12.658 -23.058 1.00 78.88 317 GLU A N 1
ATOM 2596 C CA . GLU A 1 317 ? -5.720 12.303 -22.147 1.00 78.88 317 GLU A CA 1
ATOM 2597 C C . GLU A 1 317 ? -5.500 10.945 -21.462 1.00 78.88 317 GLU A C 1
ATOM 2599 O O . GLU A 1 317 ? -5.668 10.830 -20.247 1.00 78.88 317 GLU A O 1
ATOM 2604 N N . HIS A 1 318 ? -5.054 9.928 -22.204 1.00 79.62 318 HIS A N 1
ATOM 2605 C CA . HIS A 1 318 ? -4.697 8.617 -21.659 1.00 79.62 318 HIS A CA 1
ATOM 2606 C C . HIS A 1 318 ? -3.501 8.705 -20.712 1.00 79.62 318 HIS A C 1
ATOM 2608 O 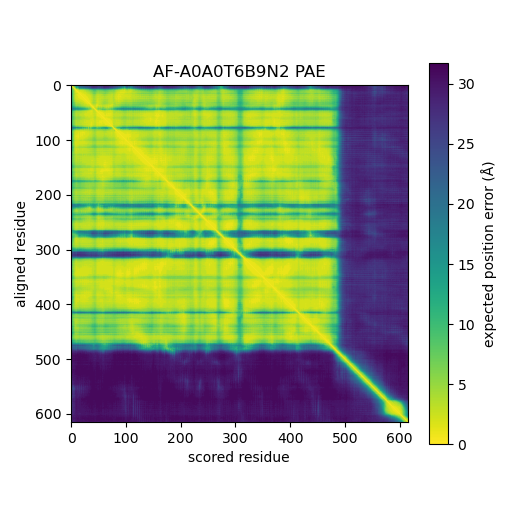O . HIS A 1 318 ? -3.539 8.133 -19.624 1.00 79.62 318 HIS A O 1
ATOM 2614 N N . ALA A 1 319 ? -2.466 9.461 -21.081 1.00 85.25 319 ALA A N 1
ATOM 2615 C CA . ALA A 1 319 ? -1.292 9.664 -20.242 1.00 85.25 319 ALA A CA 1
ATOM 2616 C C . ALA A 1 319 ? -1.636 10.377 -18.922 1.00 85.25 319 ALA A C 1
ATOM 2618 O O . ALA A 1 319 ? -1.042 10.081 -17.882 1.00 85.25 319 ALA A O 1
ATOM 2619 N N . LEU A 1 320 ? -2.601 11.299 -18.944 1.00 87.50 320 LEU A N 1
ATOM 2620 C CA . LEU A 1 320 ? -3.126 11.946 -17.744 1.00 87.50 320 LEU A CA 1
ATOM 2621 C C . LEU A 1 320 ? -3.988 10.986 -16.912 1.00 87.50 320 LEU A C 1
ATOM 2623 O O . LEU A 1 320 ? -3.802 10.903 -15.699 1.00 87.50 320 LEU A O 1
ATOM 2627 N N . ALA A 1 321 ? -4.893 10.233 -17.544 1.00 89.06 321 ALA A N 1
ATOM 2628 C CA . ALA A 1 321 ? -5.722 9.234 -16.871 1.00 89.06 321 ALA A CA 1
ATOM 2629 C C . ALA A 1 321 ? -4.869 8.153 -16.186 1.00 89.06 321 ALA A C 1
ATOM 2631 O O . ALA A 1 321 ? -5.129 7.804 -15.037 1.00 89.06 321 ALA A O 1
ATOM 2632 N N . ALA A 1 322 ? -3.813 7.679 -16.852 1.00 90.94 322 ALA A N 1
ATOM 2633 C CA . ALA A 1 322 ? -2.825 6.755 -16.304 1.00 90.94 322 ALA A CA 1
ATOM 2634 C C . ALA A 1 322 ? -2.106 7.333 -15.077 1.00 90.94 322 ALA A C 1
ATOM 2636 O O . ALA A 1 322 ? -2.042 6.679 -14.034 1.00 90.94 322 ALA A O 1
ATOM 2637 N N . ARG A 1 323 ? -1.618 8.580 -15.165 1.00 93.00 323 ARG A N 1
ATOM 2638 C CA . ARG A 1 323 ? -0.977 9.270 -14.033 1.00 93.00 323 ARG A CA 1
ATOM 2639 C C . ARG A 1 323 ? -1.927 9.457 -12.860 1.00 93.00 323 ARG A C 1
ATOM 2641 O O . ARG A 1 323 ? -1.532 9.191 -11.732 1.00 93.00 323 ARG A O 1
ATOM 2648 N N . LEU A 1 324 ? -3.170 9.870 -13.106 1.00 94.00 324 LEU A N 1
ATOM 2649 C CA . LEU A 1 324 ? -4.169 10.035 -12.051 1.00 94.00 324 LEU A CA 1
ATOM 2650 C C . LEU A 1 324 ? -4.548 8.688 -11.418 1.00 94.00 324 LEU A C 1
ATOM 2652 O O . LEU A 1 324 ? -4.625 8.601 -10.197 1.00 94.00 324 LEU A O 1
ATOM 2656 N N . LEU A 1 325 ? -4.710 7.622 -12.210 1.00 94.88 325 LEU A N 1
ATOM 2657 C CA . LEU A 1 325 ? -4.953 6.269 -11.697 1.00 94.88 325 LEU A CA 1
ATOM 2658 C C . LEU A 1 325 ? -3.819 5.800 -10.774 1.00 94.88 325 LEU A C 1
ATOM 2660 O O . LEU A 1 325 ? -4.077 5.270 -9.694 1.00 94.88 325 LEU A O 1
ATOM 2664 N N . LEU A 1 326 ? -2.566 6.026 -11.175 1.00 95.88 326 LEU A N 1
ATOM 2665 C CA . LEU A 1 326 ? -1.403 5.715 -10.346 1.00 95.88 326 LEU A CA 1
ATOM 2666 C C . LEU A 1 326 ? -1.311 6.621 -9.119 1.00 95.88 326 LEU A C 1
ATOM 2668 O O . LEU A 1 326 ? -1.001 6.128 -8.040 1.00 95.88 326 LEU A O 1
ATOM 2672 N N . ALA A 1 327 ? -1.631 7.911 -9.234 1.00 96.88 327 ALA A N 1
ATOM 2673 C CA . ALA A 1 327 ? -1.648 8.832 -8.101 1.00 96.88 327 ALA A CA 1
ATOM 2674 C C . ALA A 1 327 ? -2.677 8.411 -7.038 1.00 96.88 327 ALA A C 1
ATOM 2676 O O . ALA A 1 327 ? -2.358 8.441 -5.851 1.00 96.88 327 ALA A O 1
ATOM 2677 N N . LEU A 1 328 ? -3.857 7.929 -7.456 1.00 97.19 328 LEU A N 1
ATOM 2678 C CA . LEU A 1 328 ? -4.882 7.353 -6.574 1.00 97.19 328 LEU A CA 1
ATOM 2679 C C . LEU A 1 328 ? -4.420 6.074 -5.859 1.00 97.19 328 LEU A C 1
ATOM 2681 O O . LEU A 1 328 ? -4.940 5.752 -4.795 1.00 97.19 328 LEU A O 1
ATOM 2685 N N . ARG A 1 329 ? -3.439 5.349 -6.406 1.00 96.56 329 ARG A N 1
ATOM 2686 C CA . ARG A 1 329 ? -2.827 4.193 -5.735 1.00 96.56 329 ARG A CA 1
ATOM 2687 C C . ARG A 1 329 ? -1.640 4.586 -4.855 1.00 96.56 329 ARG A C 1
ATOM 2689 O O . ARG A 1 329 ? -1.474 4.027 -3.781 1.00 96.56 329 ARG A O 1
ATOM 2696 N N . ILE A 1 330 ? -0.776 5.481 -5.326 1.00 97.75 330 ILE A N 1
ATOM 2697 C CA . ILE A 1 330 ? 0.547 5.736 -4.739 1.00 97.75 330 ILE A CA 1
ATOM 2698 C C . ILE A 1 330 ? 0.470 6.736 -3.588 1.00 97.75 330 ILE A C 1
ATOM 2700 O O . ILE A 1 330 ? 0.995 6.464 -2.510 1.00 97.75 330 ILE A O 1
ATOM 2704 N N . LEU A 1 331 ?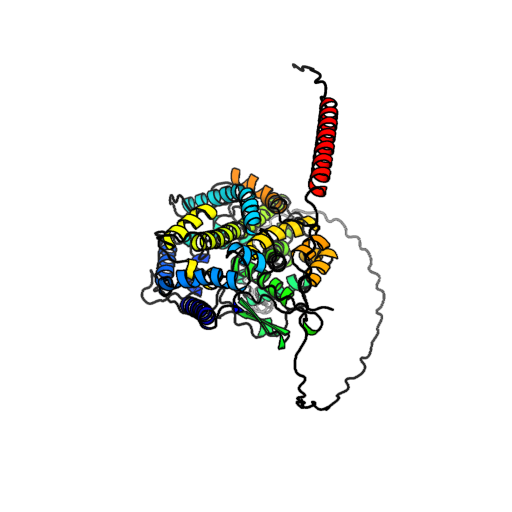 -0.187 7.882 -3.784 1.00 98.12 331 LEU A N 1
ATOM 2705 C CA . LEU A 1 331 ? -0.170 8.940 -2.774 1.00 98.12 331 LEU A CA 1
ATOM 2706 C C . LEU A 1 331 ? -0.932 8.557 -1.490 1.00 98.12 331 LEU A C 1
ATOM 2708 O O . LEU A 1 331 ? -0.384 8.779 -0.408 1.00 98.12 331 LEU A O 1
ATOM 2712 N N . PRO A 1 332 ? -2.116 7.910 -1.554 1.00 98.25 332 PRO A N 1
ATOM 2713 C CA . PRO A 1 332 ? -2.792 7.425 -0.349 1.00 98.25 332 PRO A CA 1
ATOM 2714 C C . PRO A 1 332 ? -2.001 6.346 0.400 1.00 98.25 332 PRO A C 1
ATOM 2716 O O . PRO A 1 332 ? -2.005 6.345 1.631 1.00 98.25 332 PRO A O 1
ATOM 2719 N N . LYS A 1 333 ? -1.263 5.476 -0.314 1.00 97.94 333 LYS A N 1
ATOM 2720 C CA . LYS A 1 333 ? -0.342 4.504 0.300 1.00 97.94 333 LYS A CA 1
ATOM 2721 C C . LYS A 1 333 ? 0.745 5.220 1.098 1.00 97.94 333 LYS A C 1
ATOM 2723 O O . LYS A 1 333 ? 0.944 4.885 2.259 1.00 97.94 333 LYS A O 1
ATOM 2728 N N . LEU A 1 334 ? 1.417 6.213 0.507 1.00 98.44 334 LEU A N 1
ATOM 2729 C CA . LEU A 1 334 ? 2.458 6.988 1.193 1.00 98.44 334 LEU A CA 1
ATOM 2730 C C . LEU A 1 334 ? 1.912 7.670 2.455 1.00 98.44 334 LEU A C 1
ATOM 2732 O O . LEU A 1 334 ? 2.502 7.530 3.526 1.00 98.44 334 LEU A O 1
ATOM 2736 N N . ALA A 1 335 ? 0.755 8.330 2.349 1.00 98.56 335 ALA A N 1
ATOM 2737 C CA . ALA A 1 335 ? 0.102 8.974 3.486 1.00 98.56 335 ALA A CA 1
ATOM 2738 C C . ALA A 1 335 ? -0.239 7.969 4.602 1.00 98.56 335 ALA A C 1
ATOM 2740 O O . ALA A 1 335 ? 0.039 8.223 5.773 1.00 98.56 335 ALA A O 1
ATOM 2741 N N . TYR A 1 336 ? -0.791 6.804 4.241 1.00 98.69 336 TYR A N 1
ATOM 2742 C CA . TYR A 1 336 ? -1.130 5.749 5.195 1.00 98.69 336 TYR A CA 1
ATOM 2743 C C . TYR A 1 336 ? 0.101 5.148 5.879 1.00 98.69 336 TYR A C 1
ATOM 2745 O O . TYR A 1 336 ? 0.117 4.997 7.099 1.00 98.69 336 TYR A O 1
ATOM 2753 N N . TYR A 1 337 ? 1.134 4.814 5.103 1.00 98.50 337 TYR A N 1
ATOM 2754 C CA . TYR A 1 337 ? 2.378 4.227 5.600 1.00 98.50 337 TYR A CA 1
ATOM 2755 C C . TYR A 1 337 ? 3.066 5.143 6.610 1.00 98.50 337 TYR A C 1
ATOM 2757 O O . TYR A 1 337 ? 3.500 4.677 7.663 1.00 98.50 337 TYR A O 1
ATOM 2765 N N . LEU A 1 338 ? 3.123 6.445 6.311 1.00 98.44 338 LEU A N 1
ATOM 2766 C CA . LEU A 1 338 ? 3.683 7.433 7.223 1.00 98.44 338 LEU A CA 1
ATOM 2767 C C . LEU A 1 338 ? 2.832 7.563 8.489 1.00 98.44 338 LEU A C 1
ATOM 2769 O O . LEU A 1 338 ? 3.382 7.480 9.584 1.00 98.44 338 LEU A O 1
ATOM 2773 N N . ALA A 1 339 ? 1.508 7.696 8.349 1.00 98.44 339 ALA A N 1
ATOM 2774 C CA . ALA A 1 339 ? 0.596 7.801 9.487 1.00 98.44 339 ALA A CA 1
ATOM 2775 C C . ALA A 1 339 ? 0.725 6.597 10.439 1.00 98.44 339 ALA A C 1
ATOM 2777 O O . ALA A 1 339 ? 0.868 6.758 11.649 1.00 98.44 339 ALA A O 1
ATOM 2778 N N . ALA A 1 340 ? 0.746 5.380 9.884 1.00 98.50 340 ALA A N 1
ATOM 2779 C CA . ALA A 1 340 ? 0.849 4.130 10.635 1.00 98.50 340 ALA A CA 1
ATOM 2780 C C . ALA A 1 340 ? 2.146 3.991 11.435 1.00 98.50 340 ALA A C 1
ATOM 2782 O O . ALA A 1 340 ? 2.123 3.506 12.569 1.00 98.50 340 ALA A O 1
ATOM 2783 N N . ASP A 1 341 ? 3.284 4.381 10.866 1.00 98.50 341 ASP A N 1
ATOM 2784 C CA . ASP A 1 341 ? 4.558 4.299 11.578 1.00 98.50 341 ASP A CA 1
ATOM 2785 C C . ASP A 1 341 ? 4.739 5.451 12.567 1.00 98.50 341 ASP A C 1
ATOM 2787 O O . ASP A 1 341 ? 5.136 5.199 13.704 1.00 98.50 341 ASP A O 1
ATOM 2791 N N . VAL A 1 342 ? 4.421 6.690 12.169 1.00 98.38 342 VAL A N 1
ATOM 2792 C CA . VAL A 1 342 ? 4.552 7.871 13.038 1.00 98.38 342 VAL A CA 1
ATOM 2793 C C . VAL A 1 342 ? 3.693 7.704 14.284 1.00 98.38 342 VAL A C 1
ATOM 2795 O O . VAL A 1 342 ? 4.222 7.830 15.383 1.00 98.38 342 VAL A O 1
ATOM 2798 N N . TRP A 1 343 ? 2.422 7.322 14.136 1.00 98.56 343 TRP A N 1
ATOM 2799 C CA . TRP A 1 343 ? 1.541 7.067 15.276 1.00 98.56 343 TRP A CA 1
ATOM 2800 C C . TRP A 1 343 ? 2.104 5.997 16.220 1.00 98.56 343 TRP A C 1
ATOM 2802 O O . TRP A 1 343 ? 2.188 6.217 17.425 1.00 98.56 343 TRP A O 1
ATOM 2812 N N . ARG A 1 344 ? 2.561 4.849 15.697 1.00 98.44 344 ARG A N 1
ATOM 2813 C CA . ARG A 1 344 ? 3.139 3.787 16.541 1.00 98.44 344 ARG A CA 1
ATOM 2814 C C . ARG A 1 344 ? 4.396 4.245 17.274 1.00 98.44 344 ARG A C 1
ATOM 2816 O O . ARG A 1 344 ? 4.595 3.868 18.425 1.00 98.44 344 ARG A O 1
ATOM 2823 N N . LEU A 1 345 ? 5.252 5.032 16.624 1.00 98.44 345 LEU A N 1
ATOM 2824 C CA . LEU A 1 345 ? 6.444 5.596 17.257 1.00 98.44 345 LEU A CA 1
ATOM 2825 C C . LEU A 1 345 ? 6.081 6.633 18.327 1.00 98.44 345 LEU A C 1
ATOM 2827 O O . LEU A 1 345 ? 6.693 6.623 19.394 1.00 98.44 345 LEU A O 1
ATOM 2831 N N . GLU A 1 346 ? 5.081 7.478 18.073 1.00 98.00 346 GLU A N 1
ATOM 2832 C CA . GLU A 1 346 ? 4.535 8.429 19.047 1.00 98.00 346 GLU A CA 1
ATOM 2833 C C . GLU A 1 346 ? 3.977 7.691 20.271 1.00 98.00 346 GLU A C 1
ATOM 2835 O O . GLU A 1 346 ? 4.375 8.009 21.387 1.00 98.00 346 GLU A O 1
ATOM 2840 N N . GLU A 1 347 ? 3.172 6.641 20.079 1.00 98.00 347 GLU A N 1
ATOM 2841 C CA . GLU A 1 347 ? 2.632 5.803 21.161 1.00 98.00 347 GLU A CA 1
ATOM 2842 C C . GLU A 1 347 ? 3.721 5.069 21.957 1.00 98.00 347 GLU A C 1
ATOM 2844 O O . GLU A 1 347 ? 3.596 4.872 23.163 1.00 98.00 347 GLU A O 1
ATOM 2849 N N . LEU A 1 348 ? 4.817 4.664 21.310 1.00 98.00 348 LEU A N 1
ATOM 2850 C CA . LEU A 1 348 ? 5.948 4.026 21.989 1.00 98.00 348 LEU A CA 1
ATOM 2851 C C . LEU A 1 348 ? 6.781 5.011 22.816 1.00 98.00 348 LEU A C 1
ATOM 2853 O O . LEU A 1 348 ? 7.358 4.616 23.831 1.00 98.00 348 LEU A O 1
ATOM 2857 N N . GLN A 1 349 ? 6.881 6.264 22.372 1.00 96.50 349 GLN A N 1
ATOM 2858 C CA . GLN A 1 349 ? 7.644 7.310 23.055 1.00 96.50 349 GLN A CA 1
ATOM 2859 C C . GLN A 1 349 ? 6.826 7.986 24.158 1.00 96.50 349 GLN A C 1
ATOM 2861 O O . GLN A 1 349 ? 7.318 8.161 25.271 1.00 96.50 349 GLN A O 1
ATOM 2866 N N . ASN A 1 350 ? 5.586 8.359 23.847 1.00 96.06 350 ASN A N 1
ATOM 2867 C CA . ASN A 1 350 ? 4.654 9.065 24.715 1.00 96.06 350 ASN A CA 1
ATOM 2868 C C . ASN A 1 350 ? 3.254 8.440 24.564 1.00 96.06 350 ASN A C 1
ATOM 2870 O O . ASN A 1 350 ? 2.431 8.985 23.826 1.00 96.06 350 ASN A O 1
ATOM 2874 N N . PRO A 1 351 ? 2.974 7.316 25.254 1.00 95.81 351 PRO A N 1
ATOM 2875 C CA . PRO A 1 351 ? 1.684 6.638 25.167 1.00 95.81 351 PRO A CA 1
ATOM 2876 C C . PRO A 1 351 ? 0.525 7.591 25.456 1.00 95.81 351 PRO A C 1
ATOM 2878 O O . PRO A 1 351 ? 0.531 8.301 26.470 1.00 95.81 351 PRO A O 1
ATOM 2881 N N . SER A 1 352 ? -0.471 7.603 24.577 1.00 95.88 352 SER A N 1
ATOM 2882 C CA . SER A 1 352 ? -1.659 8.431 24.760 1.00 95.88 352 SER A CA 1
ATOM 2883 C C . SER A 1 352 ? -2.605 7.839 25.815 1.00 95.88 352 SER A C 1
ATOM 2885 O O . SER A 1 352 ? -2.488 6.685 26.232 1.00 95.88 352 SER A O 1
ATOM 2887 N N . GLN A 1 353 ? -3.559 8.651 26.286 1.00 94.12 353 GLN A N 1
ATOM 2888 C CA . GLN A 1 353 ? -4.637 8.156 27.155 1.00 94.12 353 GLN A CA 1
ATOM 2889 C C . GLN A 1 353 ? -5.676 7.343 26.375 1.00 94.12 353 GLN A C 1
ATOM 2891 O O . GLN A 1 353 ? -6.263 6.416 26.929 1.00 94.12 353 GLN A O 1
ATOM 2896 N N . ASP A 1 354 ? -5.891 7.703 25.110 1.00 95.38 354 ASP A N 1
ATOM 2897 C CA . ASP A 1 354 ? -6.808 7.038 24.194 1.00 95.38 354 ASP A CA 1
ATOM 2898 C C . ASP A 1 354 ? -6.104 6.809 22.853 1.00 95.38 354 ASP A C 1
ATOM 2900 O O . ASP A 1 354 ? -5.969 7.708 22.020 1.00 95.38 354 ASP A O 1
ATOM 2904 N N . MET A 1 355 ? -5.654 5.570 22.675 1.00 95.56 355 MET A N 1
ATOM 2905 C CA . MET A 1 355 ? -4.895 5.123 21.512 1.00 95.56 355 MET A CA 1
ATOM 2906 C C . MET A 1 355 ? -5.737 5.083 20.229 1.00 95.56 355 MET A C 1
ATOM 2908 O O . MET A 1 355 ? -5.194 5.190 19.130 1.00 95.56 355 MET A O 1
ATOM 2912 N N . VAL A 1 356 ? -7.059 4.928 20.343 1.00 95.88 356 VAL A N 1
ATOM 2913 C CA . VAL A 1 356 ? -7.957 4.955 19.181 1.00 95.88 356 VAL A CA 1
ATOM 2914 C C . VAL A 1 356 ? -8.148 6.391 18.720 1.00 95.88 356 VAL A C 1
ATOM 2916 O O . VAL A 1 356 ? -8.054 6.677 17.528 1.00 95.88 356 VAL A O 1
ATOM 2919 N N . GLN A 1 357 ? -8.347 7.313 19.661 1.00 97.25 357 GLN A N 1
ATOM 2920 C CA . GLN A 1 357 ? -8.430 8.730 19.333 1.00 97.25 357 GLN A CA 1
ATOM 2921 C C . GLN A 1 357 ? -7.124 9.231 18.694 1.00 97.25 357 GLN A C 1
ATOM 2923 O O . GLN A 1 357 ? -7.173 9.871 17.641 1.00 97.25 357 GLN A O 1
ATOM 2928 N N . SER A 1 358 ? -5.962 8.909 19.278 1.00 97.88 358 SER A N 1
ATOM 2929 C CA . SER A 1 358 ? -4.662 9.330 18.730 1.00 97.88 358 SER A CA 1
ATOM 2930 C C . SER A 1 358 ? -4.414 8.765 17.326 1.00 97.88 358 SER A C 1
ATOM 2932 O O . SER A 1 358 ? -3.870 9.460 16.464 1.00 97.88 358 SER A O 1
ATOM 2934 N N . TRP A 1 359 ? -4.878 7.539 17.058 1.00 97.88 359 TRP A N 1
ATOM 2935 C CA . TRP A 1 359 ? -4.848 6.934 15.729 1.00 97.88 359 TRP A CA 1
ATOM 2936 C C . TRP A 1 359 ? -5.634 7.760 14.708 1.00 97.88 359 TRP A C 1
ATOM 2938 O O . TRP A 1 359 ? -5.092 8.135 13.664 1.00 97.88 359 TRP A O 1
ATOM 2948 N N . TRP A 1 360 ? -6.892 8.096 15.007 1.00 98.00 360 TRP A N 1
ATOM 2949 C CA . TRP A 1 360 ? -7.735 8.869 14.092 1.00 98.00 360 TRP A CA 1
ATOM 2950 C C . TRP A 1 360 ? -7.256 10.312 13.908 1.00 98.00 360 TRP A C 1
ATOM 2952 O O . TRP A 1 360 ? -7.344 10.846 12.801 1.00 98.00 360 TRP A O 1
ATOM 2962 N N . GLU A 1 361 ? -6.686 10.935 14.940 1.00 97.81 361 GLU A N 1
ATOM 2963 C CA . GLU A 1 361 ? -6.040 12.248 14.826 1.00 97.81 361 GLU A CA 1
ATOM 2964 C C . GLU A 1 361 ? -4.839 12.204 13.869 1.00 97.81 361 GLU A C 1
ATOM 2966 O O . GLU A 1 361 ? -4.705 13.066 12.993 1.00 97.81 361 GLU A O 1
ATOM 2971 N N . ASN A 1 362 ? -4.000 11.170 13.976 1.00 98.00 362 ASN A N 1
ATOM 2972 C CA . ASN A 1 362 ? -2.841 10.984 13.107 1.00 98.00 362 ASN A CA 1
ATOM 2973 C C . ASN A 1 362 ? -3.268 10.694 11.651 1.00 98.00 362 ASN A C 1
ATOM 2975 O O . ASN A 1 362 ? -2.794 11.330 10.705 1.00 98.00 362 ASN A O 1
ATOM 2979 N N . ARG A 1 363 ? -4.270 9.828 11.469 1.00 97.88 363 ARG A N 1
ATOM 2980 C CA . ARG A 1 363 ? -4.907 9.539 10.175 1.00 97.88 363 ARG A CA 1
ATOM 2981 C C . ARG A 1 363 ? -5.499 10.782 9.523 1.00 97.88 363 ARG A C 1
ATOM 2983 O O . ARG A 1 363 ? -5.283 11.015 8.335 1.00 97.88 363 ARG A O 1
ATOM 2990 N N . LYS A 1 364 ? -6.190 11.622 10.291 1.00 97.88 364 LYS A N 1
ATOM 2991 C CA . LYS A 1 364 ? -6.707 12.901 9.802 1.00 97.88 364 LYS A CA 1
ATOM 2992 C C . LYS A 1 364 ? -5.576 13.840 9.380 1.00 97.88 364 LYS A C 1
ATOM 2994 O O . LYS A 1 364 ? -5.664 14.447 8.316 1.00 97.88 364 LYS A O 1
ATOM 2999 N N . LYS A 1 365 ? -4.505 13.938 10.174 1.00 97.56 365 LYS A N 1
ATOM 3000 C CA . LYS A 1 365 ? -3.355 14.817 9.905 1.00 97.56 365 LYS A CA 1
ATOM 3001 C C . LYS A 1 365 ? -2.651 14.482 8.588 1.00 97.56 365 LYS A C 1
ATOM 3003 O O . LYS A 1 365 ? -2.422 15.389 7.791 1.00 97.56 365 LYS A O 1
ATOM 3008 N N . TYR A 1 366 ? -2.300 13.215 8.372 1.00 97.88 366 TYR A N 1
ATOM 3009 C CA . TYR A 1 366 ? -1.491 12.805 7.216 1.00 97.88 366 TYR A CA 1
ATOM 3010 C C . TYR A 1 366 ? -2.338 12.358 6.024 1.00 97.88 366 TYR A C 1
ATOM 3012 O O . TYR A 1 366 ? -2.056 12.724 4.889 1.00 97.88 366 TYR A O 1
ATOM 3020 N N . GLN A 1 367 ? -3.401 11.594 6.263 1.00 97.81 367 GLN A N 1
ATOM 3021 C CA . GLN A 1 367 ? -4.205 10.997 5.200 1.00 97.81 367 GLN A CA 1
ATOM 3022 C C . GLN A 1 367 ? -5.484 11.798 4.905 1.00 97.81 367 GLN A C 1
ATOM 3024 O O . GLN A 1 367 ? -6.047 11.660 3.823 1.00 97.81 367 GLN A O 1
ATOM 3029 N N . GLY A 1 368 ? -5.951 12.667 5.807 1.00 98.00 368 GLY A N 1
ATOM 3030 C CA . GLY A 1 368 ? -7.169 13.463 5.585 1.00 98.00 368 GLY A CA 1
ATOM 3031 C C . GLY A 1 368 ? -8.444 12.615 5.519 1.00 98.00 368 GLY A C 1
ATOM 3032 O O . GLY A 1 368 ? -9.410 12.976 4.841 1.00 98.00 368 GLY A O 1
ATOM 3033 N N . VAL A 1 369 ? -8.437 11.452 6.169 1.00 98.38 369 VAL A N 1
ATOM 3034 C CA . VAL A 1 369 ? -9.587 10.543 6.229 1.00 98.38 369 VAL A CA 1
ATOM 3035 C C . VAL A 1 369 ? -10.228 10.560 7.610 1.00 98.38 369 VAL A C 1
ATOM 3037 O O . VAL A 1 369 ? -9.581 10.903 8.599 1.00 98.38 369 VAL A O 1
ATOM 3040 N N . GLN A 1 370 ? -11.492 10.152 7.668 1.00 97.38 370 GLN A N 1
ATOM 3041 C CA . GLN A 1 370 ? -12.249 9.975 8.908 1.00 97.38 370 GLN A CA 1
ATOM 3042 C C . GLN A 1 370 ? -12.999 8.636 8.921 1.00 97.38 370 GLN A C 1
ATOM 3044 O O . GLN A 1 370 ? -13.382 8.121 7.867 1.00 97.38 370 GLN A O 1
ATOM 3049 N N . GLY A 1 371 ? -13.202 8.079 10.112 1.00 96.38 371 GLY A N 1
ATOM 3050 C CA . GLY A 1 371 ? -14.095 6.954 10.378 1.00 96.38 371 GLY A CA 1
ATOM 3051 C C . GLY A 1 371 ? -15.569 7.368 10.335 1.00 96.38 371 GLY A C 1
ATOM 3052 O O . GLY A 1 371 ? -15.918 8.467 9.896 1.00 96.38 371 GLY A O 1
ATOM 3053 N N . VAL A 1 372 ? -16.460 6.484 10.791 1.00 95.88 372 VAL A N 1
ATOM 3054 C CA . VAL A 1 372 ? -17.877 6.831 10.989 1.00 95.88 372 VAL A CA 1
ATOM 3055 C C . VAL A 1 372 ? -18.030 7.640 12.272 1.00 95.88 372 VAL A C 1
ATOM 3057 O O . VAL A 1 372 ? -18.724 8.655 12.278 1.00 95.88 372 VAL A O 1
ATOM 3060 N N . LEU A 1 373 ? -17.371 7.196 13.342 1.00 94.94 373 LEU A N 1
ATOM 3061 C CA . LEU A 1 373 ? -17.355 7.852 14.650 1.00 94.94 373 LEU A CA 1
ATOM 3062 C C . LEU A 1 373 ? -15.943 8.261 15.097 1.00 94.94 373 LEU A C 1
ATOM 3064 O O . LEU A 1 373 ? -15.830 9.051 16.031 1.00 94.94 373 LEU A O 1
ATOM 3068 N N . ASN A 1 374 ? -14.893 7.789 14.412 1.00 94.69 374 ASN A N 1
ATOM 3069 C CA . ASN A 1 374 ? -13.490 7.914 14.829 1.00 94.69 374 ASN A CA 1
ATOM 3070 C C . ASN A 1 374 ? -13.208 7.218 16.174 1.00 94.69 374 ASN A C 1
ATOM 3072 O O . ASN A 1 374 ? -12.341 7.640 16.936 1.00 94.69 374 ASN A O 1
ATOM 3076 N N . ASP A 1 375 ? -13.958 6.156 16.464 1.00 92.88 375 ASP A N 1
ATOM 3077 C CA . ASP A 1 375 ? -13.754 5.240 17.592 1.00 92.88 375 ASP A CA 1
ATOM 3078 C C . ASP A 1 375 ? -13.484 3.801 17.112 1.00 92.88 375 ASP A C 1
ATOM 3080 O O . ASP A 1 375 ? -13.396 2.857 17.901 1.00 92.88 375 ASP A O 1
ATOM 3084 N N . GLU A 1 376 ? -13.345 3.622 15.797 1.00 93.62 376 GLU A N 1
ATOM 3085 C CA . GLU A 1 376 ? -13.135 2.326 15.185 1.00 93.62 376 GLU A CA 1
ATOM 3086 C C . GLU A 1 376 ? -11.674 1.892 15.299 1.00 93.62 376 GLU A C 1
ATOM 3088 O O . GLU A 1 376 ? -10.746 2.658 15.047 1.00 93.62 376 GLU A O 1
ATOM 3093 N N . ILE A 1 377 ? -11.469 0.623 15.637 1.00 93.12 377 ILE A N 1
ATOM 3094 C CA . ILE A 1 377 ? -10.149 0.030 15.866 1.00 93.12 377 ILE A CA 1
ATOM 3095 C C . ILE A 1 377 ? -9.698 -0.674 14.573 1.00 93.12 377 ILE A C 1
ATOM 3097 O O . ILE A 1 377 ? -9.394 -1.868 14.551 1.00 93.12 377 ILE A O 1
ATOM 3101 N N . ASP A 1 378 ? -9.734 0.056 13.455 1.00 93.00 378 ASP A N 1
ATOM 3102 C CA . ASP A 1 378 ? -9.469 -0.509 12.125 1.00 93.00 378 ASP A CA 1
ATOM 3103 C C . ASP A 1 378 ? -8.008 -0.953 11.962 1.00 93.00 378 ASP A C 1
ATOM 3105 O O . ASP A 1 378 ? -7.731 -1.952 11.300 1.00 93.00 378 ASP A O 1
ATOM 3109 N N . PHE A 1 379 ? -7.074 -0.294 12.651 1.00 94.00 379 PHE A N 1
ATOM 3110 C CA . PHE A 1 379 ? -5.649 -0.619 12.630 1.00 94.00 379 PHE A CA 1
ATOM 3111 C C . PHE A 1 379 ? -5.332 -2.059 13.060 1.00 94.00 379 PHE A C 1
ATOM 3113 O O . PHE A 1 379 ? -4.282 -2.584 12.691 1.00 94.00 379 PHE A O 1
ATOM 3120 N N . LEU A 1 380 ? -6.214 -2.724 13.816 1.00 92.19 380 LEU A N 1
ATOM 3121 C CA . LEU A 1 380 ? -6.023 -4.130 14.169 1.00 92.19 380 LEU A CA 1
ATOM 3122 C C . LEU A 1 380 ? -6.228 -5.060 12.978 1.00 92.19 380 LEU A C 1
ATOM 3124 O O . LEU A 1 380 ? -5.587 -6.099 12.931 1.00 92.19 380 LEU A O 1
ATOM 3128 N N . ASP A 1 381 ? -7.039 -4.710 11.982 1.00 91.06 381 ASP A N 1
ATOM 3129 C CA . ASP A 1 381 ? -7.178 -5.534 10.773 1.00 91.06 381 ASP A CA 1
ATOM 3130 C C . ASP A 1 381 ? -5.962 -5.396 9.829 1.00 91.06 381 ASP A C 1
ATOM 3132 O O . ASP A 1 381 ? -5.823 -6.144 8.853 1.00 91.06 381 ASP A O 1
ATOM 3136 N N . ASP A 1 382 ? -5.050 -4.452 10.101 1.00 93.44 382 ASP A N 1
ATOM 3137 C CA . ASP A 1 382 ? -3.834 -4.269 9.316 1.00 93.44 382 ASP A CA 1
ATOM 3138 C C . ASP A 1 382 ? -2.723 -5.249 9.755 1.00 93.44 382 ASP A C 1
ATOM 3140 O O . ASP A 1 382 ? -2.258 -5.224 10.900 1.00 93.44 382 ASP A O 1
ATOM 3144 N N . PRO A 1 383 ? -2.218 -6.107 8.847 1.00 91.19 383 PRO A N 1
ATOM 3145 C CA . PRO A 1 383 ? -1.245 -7.131 9.209 1.00 91.19 383 PRO A CA 1
ATOM 3146 C C . PRO A 1 383 ? 0.144 -6.580 9.554 1.00 91.19 383 PRO A C 1
ATOM 3148 O O . PRO A 1 383 ? 0.893 -7.272 10.241 1.00 91.19 383 PRO A O 1
ATOM 3151 N N . TYR A 1 384 ? 0.538 -5.391 9.085 1.00 94.44 384 TYR A N 1
ATOM 3152 C CA . TYR A 1 384 ? 1.818 -4.778 9.462 1.00 94.44 384 TYR A CA 1
ATOM 3153 C C . TYR A 1 384 ? 1.726 -4.177 10.862 1.00 94.44 384 TYR A C 1
ATOM 3155 O O . TYR A 1 384 ? 2.639 -4.375 11.665 1.00 94.44 384 TYR A O 1
ATOM 3163 N N . ILE A 1 385 ? 0.609 -3.526 11.188 1.00 95.75 385 ILE A N 1
ATOM 3164 C CA . ILE A 1 385 ? 0.350 -3.001 12.532 1.00 95.75 385 ILE A CA 1
ATOM 3165 C C . ILE A 1 385 ? 0.239 -4.153 13.535 1.00 95.75 385 ILE A C 1
ATOM 3167 O O . ILE A 1 385 ? 1.009 -4.196 14.495 1.00 95.75 385 ILE A O 1
ATOM 3171 N N . ALA A 1 386 ? -0.605 -5.152 13.264 1.00 93.12 386 ALA A N 1
ATOM 3172 C CA . ALA A 1 386 ? -0.828 -6.293 14.158 1.00 93.12 386 ALA A CA 1
ATOM 3173 C C . ALA A 1 386 ? 0.396 -7.213 14.351 1.00 93.12 386 ALA A C 1
ATOM 3175 O O . ALA A 1 386 ? 0.413 -8.051 15.257 1.00 93.12 386 ALA A O 1
ATOM 3176 N N . SER A 1 387 ? 1.420 -7.096 13.499 1.00 92.38 387 SER A N 1
ATOM 3177 C CA . SER A 1 387 ? 2.677 -7.848 13.620 1.00 92.38 387 SER A CA 1
ATOM 3178 C C . SER A 1 387 ? 3.897 -6.983 13.929 1.00 92.38 387 SER A C 1
ATOM 3180 O O . SER A 1 387 ? 5.020 -7.470 13.819 1.00 92.38 387 SER A O 1
ATO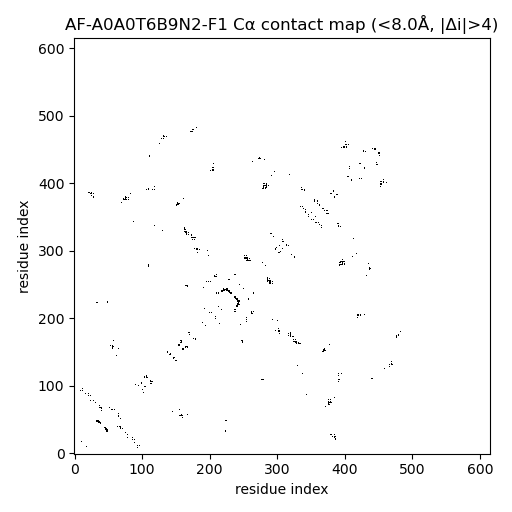M 3182 N N . ASN A 1 388 ? 3.695 -5.721 14.331 1.00 94.50 388 ASN A N 1
ATOM 3183 C CA . ASN A 1 388 ? 4.767 -4.770 14.646 1.00 94.50 388 ASN A CA 1
ATOM 3184 C C . ASN A 1 388 ? 5.808 -4.594 13.524 1.00 94.50 388 ASN A C 1
ATOM 3186 O O . ASN A 1 388 ? 6.984 -4.330 13.778 1.00 94.50 388 ASN A O 1
ATOM 3190 N N . LYS A 1 389 ? 5.384 -4.728 12.266 1.00 94.19 389 LYS A N 1
ATOM 3191 C CA . LYS A 1 389 ? 6.235 -4.486 11.100 1.00 94.19 389 LYS A CA 1
ATOM 3192 C C . LYS A 1 389 ? 6.179 -3.005 10.722 1.00 94.19 389 LYS A C 1
ATOM 3194 O O . LYS A 1 389 ? 5.067 -2.505 10.521 1.00 94.19 389 LYS A O 1
ATOM 3199 N N . PRO A 1 390 ? 7.321 -2.313 10.590 1.00 96.12 390 PRO A N 1
ATOM 3200 C CA . PRO A 1 390 ? 7.328 -0.957 10.055 1.00 96.12 390 PRO A CA 1
ATOM 3201 C C . PRO A 1 390 ? 6.923 -0.937 8.578 1.00 96.12 390 PRO A C 1
ATOM 3203 O O . PRO A 1 390 ? 7.146 -1.905 7.844 1.00 96.12 390 PRO A O 1
ATOM 3206 N N . TYR A 1 391 ? 6.307 0.166 8.163 1.00 97.81 391 TYR A N 1
ATOM 3207 C CA . TYR A 1 391 ? 5.991 0.491 6.774 1.00 97.81 391 TYR A CA 1
ATOM 3208 C C . TYR A 1 391 ? 7.122 1.251 6.067 1.00 97.81 391 TYR A C 1
ATOM 3210 O O . TYR A 1 391 ? 7.067 1.433 4.850 1.00 97.81 391 TYR A O 1
ATOM 3218 N N . LEU A 1 392 ? 8.164 1.653 6.800 1.00 97.50 392 LEU A N 1
ATOM 3219 C CA . LEU A 1 392 ? 9.277 2.464 6.303 1.00 97.50 392 LEU A CA 1
ATOM 3220 C C . LEU A 1 392 ? 9.886 1.971 4.978 1.00 97.50 392 LEU A C 1
ATOM 3222 O O . LEU A 1 392 ? 10.066 2.777 4.066 1.00 97.50 392 LEU A O 1
ATOM 3226 N N . ALA A 1 393 ? 10.144 0.665 4.821 1.00 96.12 393 ALA A N 1
ATOM 3227 C CA . ALA A 1 393 ? 10.695 0.131 3.569 1.00 96.12 393 ALA A CA 1
ATOM 3228 C C . ALA A 1 393 ? 9.760 0.340 2.372 1.00 96.12 393 ALA A C 1
ATOM 3230 O O . ALA A 1 393 ? 10.219 0.658 1.279 1.00 96.12 393 ALA A O 1
ATOM 3231 N N . LYS A 1 394 ? 8.444 0.228 2.587 1.00 97.25 394 LYS A N 1
ATOM 3232 C CA . LYS A 1 394 ? 7.437 0.473 1.549 1.00 97.25 394 LYS A CA 1
ATOM 3233 C C . LYS A 1 394 ? 7.362 1.940 1.178 1.00 97.25 394 LYS A C 1
ATOM 3235 O O . LYS A 1 394 ? 7.268 2.260 -0.003 1.00 97.25 394 LYS A O 1
ATOM 3240 N N . TYR A 1 395 ? 7.415 2.819 2.174 1.00 98.00 395 TYR A N 1
ATOM 3241 C CA . TYR A 1 395 ? 7.402 4.261 1.958 1.00 98.00 395 TYR A CA 1
ATOM 3242 C C . TYR A 1 395 ? 8.631 4.707 1.152 1.00 98.00 395 TYR A C 1
ATOM 3244 O O . TYR A 1 395 ? 8.490 5.268 0.066 1.00 98.00 395 TYR A O 1
ATOM 3252 N N . LEU A 1 396 ? 9.834 4.388 1.642 1.00 97.38 396 LEU A N 1
ATOM 3253 C CA . LEU A 1 396 ? 11.088 4.766 0.986 1.00 97.38 396 LEU A CA 1
ATOM 3254 C C . LEU A 1 396 ? 11.275 4.049 -0.355 1.00 97.38 396 LEU A C 1
ATOM 3256 O O . LEU A 1 396 ? 11.728 4.672 -1.308 1.00 97.38 396 LEU A O 1
ATOM 3260 N N . GLY A 1 397 ? 10.876 2.779 -0.462 1.00 96.94 397 GLY A N 1
ATOM 3261 C CA . GLY A 1 397 ? 10.934 2.021 -1.713 1.00 96.94 397 GLY A CA 1
ATOM 3262 C C . GLY A 1 397 ? 10.032 2.624 -2.789 1.00 96.94 397 GLY A C 1
ATOM 3263 O O . GLY A 1 397 ? 10.453 2.791 -3.929 1.00 96.94 397 GLY A O 1
ATOM 3264 N N . THR A 1 398 ? 8.820 3.047 -2.417 1.00 97.06 398 THR A N 1
ATOM 3265 C CA . THR A 1 398 ? 7.903 3.732 -3.343 1.00 97.06 398 THR A CA 1
ATOM 3266 C C . THR A 1 398 ? 8.501 5.047 -3.857 1.00 97.06 398 THR A C 1
ATOM 3268 O O . THR A 1 398 ? 8.381 5.342 -5.042 1.00 97.06 398 THR A O 1
ATOM 3271 N N . ALA A 1 399 ? 9.172 5.830 -3.005 1.00 96.62 399 ALA A N 1
ATOM 3272 C CA . ALA A 1 399 ? 9.858 7.051 -3.438 1.00 96.62 399 ALA A CA 1
ATOM 3273 C C . ALA A 1 399 ? 11.066 6.742 -4.345 1.00 96.62 399 ALA A C 1
ATOM 3275 O O . ALA A 1 399 ? 11.181 7.300 -5.437 1.00 96.62 399 ALA A O 1
ATOM 3276 N N . LEU A 1 400 ? 11.909 5.791 -3.930 1.00 97.00 400 LEU A N 1
ATOM 3277 C CA . LEU A 1 400 ? 13.101 5.350 -4.657 1.00 97.00 400 LEU A CA 1
ATOM 3278 C C . LEU A 1 400 ? 12.778 4.841 -6.068 1.00 97.00 400 LEU A C 1
ATOM 3280 O O . LEU A 1 400 ? 13.573 5.045 -6.983 1.00 97.00 400 LEU A O 1
ATOM 3284 N N . LEU A 1 401 ? 11.615 4.212 -6.275 1.00 96.25 401 LEU A N 1
ATOM 3285 C CA . LEU A 1 401 ? 11.201 3.728 -7.598 1.00 96.25 401 LEU A CA 1
ATOM 3286 C C . LEU A 1 401 ? 11.305 4.848 -8.656 1.00 96.25 401 LEU A C 1
ATOM 3288 O O . LEU A 1 401 ? 11.767 4.606 -9.771 1.00 96.25 401 LEU A O 1
ATOM 3292 N N . PHE A 1 402 ? 10.920 6.082 -8.311 1.00 96.44 402 PHE A N 1
ATOM 3293 C CA . PHE A 1 402 ? 10.916 7.198 -9.254 1.00 96.44 402 PHE A CA 1
ATOM 3294 C C . PHE A 1 402 ? 12.329 7.682 -9.556 1.00 96.44 402 PHE A C 1
ATOM 3296 O O . PHE A 1 402 ? 12.601 8.092 -10.681 1.00 96.44 402 PHE A O 1
ATOM 3303 N N . GLU A 1 403 ? 13.244 7.585 -8.593 1.00 95.44 403 GLU A N 1
ATOM 3304 C CA . GLU A 1 403 ? 14.661 7.851 -8.834 1.00 95.44 403 GLU A CA 1
ATOM 3305 C C . GLU A 1 403 ? 15.290 6.794 -9.741 1.00 95.44 403 GLU A C 1
ATOM 3307 O O . GLU A 1 403 ? 16.060 7.153 -10.626 1.00 95.44 403 GLU A O 1
ATOM 3312 N N . ILE A 1 404 ? 14.922 5.516 -9.588 1.00 94.81 404 ILE A N 1
ATOM 3313 C CA . ILE A 1 404 ? 15.362 4.439 -10.491 1.00 94.81 404 ILE A CA 1
ATOM 3314 C C . ILE A 1 404 ? 14.867 4.713 -11.916 1.00 94.81 404 ILE A C 1
ATOM 3316 O O . ILE A 1 404 ? 15.654 4.666 -12.861 1.00 94.81 404 ILE A O 1
ATOM 3320 N N . LEU A 1 405 ? 13.583 5.052 -12.086 1.00 93.88 405 LEU A N 1
ATOM 3321 C CA . LEU A 1 405 ? 13.041 5.422 -13.398 1.00 93.88 405 LEU A CA 1
ATOM 3322 C C . LEU A 1 405 ? 13.801 6.609 -14.006 1.00 93.88 405 LEU A C 1
ATOM 3324 O O . LEU A 1 405 ? 14.217 6.541 -15.161 1.00 93.88 405 LEU A O 1
ATOM 3328 N N . ASN A 1 406 ? 14.031 7.665 -13.223 1.00 93.25 406 ASN A N 1
ATOM 3329 C CA . ASN A 1 406 ? 14.745 8.856 -13.677 1.00 93.25 406 ASN A CA 1
ATOM 3330 C C . ASN A 1 406 ? 16.213 8.563 -14.038 1.00 93.25 406 ASN A C 1
ATOM 3332 O O . ASN A 1 406 ? 16.692 9.012 -15.078 1.00 93.25 406 ASN A O 1
ATOM 3336 N N . TYR A 1 407 ? 16.915 7.758 -13.235 1.00 93.25 407 TYR A N 1
ATOM 3337 C CA . TYR A 1 407 ? 18.298 7.351 -13.497 1.00 93.25 407 TYR A CA 1
ATOM 3338 C C . TYR A 1 407 ? 18.439 6.673 -14.867 1.00 93.25 407 TYR A C 1
ATOM 3340 O O . TYR A 1 407 ? 19.334 7.008 -15.644 1.00 93.25 407 TYR A O 1
ATOM 3348 N N . HIS A 1 408 ? 17.503 5.780 -15.200 1.00 91.81 408 HIS A N 1
ATOM 3349 C CA . HIS A 1 408 ? 17.455 5.108 -16.501 1.00 91.81 408 HIS A CA 1
ATOM 3350 C C . HIS A 1 408 ? 16.791 5.944 -17.607 1.00 91.81 408 HIS A C 1
ATOM 3352 O O . HIS A 1 408 ? 16.574 5.437 -18.707 1.00 91.81 408 HIS A O 1
ATOM 3358 N N . GLN A 1 409 ? 16.470 7.217 -17.344 1.00 90.81 409 GLN A N 1
ATOM 3359 C CA . GLN A 1 409 ? 15.807 8.134 -18.281 1.00 90.81 409 GLN A CA 1
ATOM 3360 C C . GLN A 1 409 ? 14.476 7.579 -18.810 1.00 90.81 409 GLN A C 1
ATOM 3362 O O . GLN A 1 409 ? 14.073 7.826 -19.947 1.00 90.81 409 GLN A O 1
ATOM 3367 N N . LEU A 1 410 ? 13.786 6.814 -17.968 1.00 89.00 410 LEU A N 1
ATOM 3368 C CA . LEU A 1 410 ? 12.498 6.225 -18.274 1.00 89.00 410 LEU A CA 1
ATOM 3369 C C . LEU A 1 410 ? 11.404 7.212 -17.895 1.00 89.00 410 LEU A C 1
ATOM 3371 O O . LEU A 1 410 ? 11.215 7.540 -16.725 1.00 89.00 410 LEU A O 1
ATOM 3375 N N . ALA A 1 411 ? 10.657 7.657 -18.900 1.00 86.06 411 ALA A N 1
ATOM 3376 C CA . ALA A 1 411 ? 9.528 8.557 -18.735 1.00 86.06 411 ALA A CA 1
ATOM 3377 C C . ALA A 1 411 ? 8.222 7.803 -19.042 1.00 86.06 411 ALA A C 1
ATOM 3379 O O . ALA A 1 411 ? 7.817 7.721 -20.204 1.00 86.06 411 ALA A O 1
ATOM 3380 N N . PRO A 1 412 ? 7.538 7.226 -18.035 1.00 86.56 412 PRO A N 1
ATOM 3381 C CA . PRO A 1 412 ? 6.286 6.519 -18.269 1.00 86.56 412 PRO A CA 1
ATOM 3382 C C . PRO A 1 412 ? 5.253 7.401 -18.982 1.00 86.56 412 PRO A C 1
ATOM 3384 O O . PRO A 1 412 ? 5.111 8.596 -18.694 1.00 86.56 412 PRO A O 1
ATOM 3387 N N . PHE A 1 413 ? 4.497 6.795 -19.898 1.00 84.62 413 PHE A N 1
ATOM 3388 C CA . PHE A 1 413 ? 3.407 7.430 -20.644 1.00 84.62 413 PHE A CA 1
ATOM 3389 C C . PHE A 1 413 ? 3.808 8.609 -21.547 1.00 84.62 413 PHE A C 1
ATOM 3391 O O . PHE A 1 413 ? 2.954 9.436 -21.865 1.00 84.62 413 PHE A O 1
ATOM 3398 N N . THR A 1 414 ? 5.077 8.732 -21.943 1.00 76.62 414 THR A N 1
ATOM 3399 C CA . THR A 1 414 ? 5.501 9.698 -22.980 1.00 76.62 414 THR A CA 1
ATOM 3400 C C . THR A 1 414 ? 5.660 9.038 -24.348 1.00 76.62 414 THR A C 1
ATOM 3402 O O . THR A 1 414 ? 5.344 9.642 -25.373 1.00 76.62 414 THR A O 1
ATOM 3405 N N . HIS A 1 415 ? 6.113 7.784 -24.368 1.00 70.44 415 HIS A N 1
ATOM 3406 C CA . HIS A 1 415 ? 6.392 7.011 -25.572 1.00 70.44 415 HIS A CA 1
ATOM 3407 C C . HIS A 1 415 ? 5.845 5.586 -25.448 1.00 70.44 415 HIS A C 1
ATOM 3409 O O . HIS A 1 415 ? 5.639 5.076 -24.343 1.00 70.44 415 HIS A O 1
ATOM 3415 N N . ASN A 1 416 ? 5.629 4.934 -26.593 1.00 69.31 416 ASN A N 1
ATOM 3416 C CA . ASN A 1 416 ? 5.251 3.523 -26.653 1.00 69.31 416 ASN A CA 1
ATOM 3417 C C . ASN A 1 416 ? 6.501 2.636 -26.512 1.00 69.31 416 ASN A C 1
ATOM 3419 O O . ASN A 1 416 ? 6.920 1.970 -27.457 1.00 69.31 416 ASN A O 1
ATOM 3423 N N . GLU A 1 417 ? 7.157 2.720 -25.355 1.00 72.38 417 GLU A N 1
ATOM 3424 C CA . GLU A 1 417 ? 8.311 1.893 -25.005 1.00 72.38 417 GLU A CA 1
ATOM 3425 C C . GLU A 1 417 ? 7.920 0.839 -23.963 1.00 72.38 417 GLU A C 1
ATOM 3427 O O . GLU A 1 417 ? 7.139 1.119 -23.048 1.00 72.38 417 GLU A O 1
ATOM 3432 N N . ASN A 1 418 ? 8.498 -0.361 -24.080 1.00 80.56 418 ASN A N 1
ATOM 3433 C CA . ASN A 1 418 ? 8.397 -1.383 -23.045 1.00 80.56 418 ASN A CA 1
ATOM 3434 C C . ASN A 1 418 ? 9.439 -1.105 -21.950 1.00 80.56 418 ASN A C 1
ATOM 3436 O O . ASN A 1 418 ? 10.627 -1.392 -22.108 1.00 80.56 418 ASN A O 1
ATOM 3440 N N . LEU A 1 419 ? 8.985 -0.530 -20.833 1.00 85.75 419 LEU A N 1
ATOM 3441 C CA . LEU A 1 419 ? 9.848 -0.168 -19.704 1.00 85.75 419 LEU A CA 1
ATOM 3442 C C . LEU A 1 419 ? 10.556 -1.385 -19.094 1.00 85.75 419 LEU A C 1
ATOM 3444 O O . LEU A 1 419 ? 11.704 -1.268 -18.669 1.00 85.75 419 LEU A O 1
ATOM 3448 N N . ALA A 1 420 ? 9.899 -2.550 -19.073 1.00 87.38 420 ALA A N 1
ATOM 3449 C CA . ALA A 1 420 ? 10.480 -3.767 -18.517 1.00 87.38 420 ALA A CA 1
ATOM 3450 C C . ALA A 1 420 ? 11.708 -4.207 -19.325 1.00 87.38 420 ALA A C 1
ATOM 3452 O O . ALA A 1 420 ? 12.756 -4.475 -18.744 1.00 87.38 420 ALA A O 1
ATOM 3453 N N . GLU A 1 421 ? 11.619 -4.191 -20.657 1.00 87.69 421 GLU A N 1
ATOM 3454 C CA . GLU A 1 421 ? 12.748 -4.555 -21.520 1.00 87.69 421 GLU A CA 1
ATOM 3455 C C . GLU A 1 421 ? 13.910 -3.569 -21.413 1.00 87.69 421 GLU A C 1
ATOM 3457 O O . GLU A 1 421 ? 15.067 -3.983 -21.388 1.00 87.69 421 GLU A O 1
ATOM 3462 N N . LYS A 1 422 ? 13.620 -2.268 -21.284 1.00 89.75 422 LYS A N 1
ATOM 3463 C CA . LYS A 1 422 ? 14.660 -1.255 -21.057 1.00 89.75 422 LYS A CA 1
ATOM 3464 C C . LYS A 1 422 ? 15.425 -1.517 -19.761 1.00 89.75 422 LYS A C 1
ATOM 3466 O O . LYS A 1 422 ? 16.650 -1.482 -19.770 1.00 89.75 422 LYS A O 1
ATOM 3471 N N . LEU A 1 423 ? 14.711 -1.822 -18.675 1.00 91.44 423 LEU A N 1
ATOM 3472 C CA . LEU A 1 423 ? 15.323 -2.188 -17.396 1.00 91.44 423 LEU A CA 1
ATOM 3473 C C . LEU A 1 423 ? 16.105 -3.502 -17.500 1.00 91.44 423 LEU A C 1
ATOM 3475 O O . LEU A 1 423 ? 17.221 -3.589 -16.997 1.00 91.44 423 LEU A O 1
ATOM 3479 N N . ARG A 1 424 ? 15.563 -4.514 -18.191 1.00 90.06 424 ARG A N 1
ATOM 3480 C CA . ARG A 1 424 ? 16.266 -5.781 -18.440 1.00 90.06 424 ARG A CA 1
ATOM 3481 C C . ARG A 1 424 ? 17.591 -5.550 -19.138 1.00 90.06 424 ARG A C 1
ATOM 3483 O O . ARG A 1 424 ? 18.564 -6.209 -18.780 1.00 90.06 424 ARG A O 1
ATOM 3490 N N . ASP A 1 425 ? 17.615 -4.684 -20.146 1.00 91.94 425 ASP A N 1
ATOM 3491 C CA . ASP A 1 425 ? 18.768 -4.479 -21.018 1.00 91.94 425 ASP A CA 1
ATOM 3492 C C . ASP A 1 425 ? 19.828 -3.549 -20.388 1.00 91.94 425 ASP A C 1
ATOM 3494 O O . ASP A 1 425 ? 20.987 -3.589 -20.809 1.00 91.94 425 ASP A O 1
ATOM 3498 N N . ASP A 1 426 ? 19.495 -2.843 -19.304 1.00 93.88 426 ASP A N 1
ATOM 3499 C CA . ASP A 1 426 ? 20.402 -1.981 -18.542 1.00 93.88 426 ASP A CA 1
ATOM 3500 C C . ASP A 1 426 ? 21.348 -2.762 -17.599 1.00 93.88 426 ASP A C 1
ATOM 3502 O O . ASP A 1 426 ? 20.937 -3.601 -16.791 1.00 93.88 426 ASP A O 1
ATOM 3506 N N . ASP A 1 427 ? 22.653 -2.487 -17.700 1.00 93.62 427 ASP A N 1
ATOM 3507 C CA . ASP A 1 427 ? 23.692 -3.138 -16.891 1.00 93.62 427 ASP A CA 1
ATOM 3508 C C . ASP A 1 427 ? 23.604 -2.799 -15.394 1.00 93.62 427 ASP A C 1
ATOM 3510 O O . ASP A 1 427 ? 23.812 -3.683 -14.559 1.00 93.62 427 ASP A O 1
ATOM 3514 N N . TYR A 1 428 ? 23.289 -1.549 -15.047 1.00 93.44 428 TYR A N 1
ATOM 3515 C CA . TYR A 1 428 ? 23.213 -1.080 -13.662 1.00 93.44 428 TYR A CA 1
ATOM 3516 C C . TYR A 1 428 ? 21.989 -1.644 -12.953 1.00 93.44 428 TYR A C 1
ATOM 3518 O O . TYR A 1 428 ? 22.097 -2.081 -11.807 1.00 93.44 428 TYR A O 1
ATOM 3526 N N . PHE A 1 429 ? 20.849 -1.715 -13.643 1.00 93.44 429 PHE A N 1
ATOM 3527 C CA . PHE A 1 429 ? 19.653 -2.349 -13.104 1.00 93.44 429 PHE A CA 1
ATOM 3528 C C . PHE A 1 429 ? 19.907 -3.831 -12.811 1.00 93.44 429 PHE A C 1
ATOM 3530 O O . PHE A 1 429 ? 19.688 -4.297 -11.690 1.00 93.44 429 PHE A O 1
ATOM 3537 N N . ARG A 1 430 ? 20.449 -4.579 -13.786 1.00 91.56 430 ARG A N 1
ATOM 3538 C CA . ARG A 1 430 ? 20.793 -5.997 -13.592 1.00 91.56 430 ARG A CA 1
ATOM 3539 C C . ARG A 1 430 ? 21.787 -6.201 -12.452 1.00 91.56 430 ARG A C 1
ATOM 3541 O O . ARG A 1 430 ? 21.600 -7.119 -11.653 1.00 91.56 430 ARG A O 1
ATOM 3548 N N . ALA A 1 431 ? 22.826 -5.371 -12.376 1.00 91.31 431 ALA A N 1
ATOM 3549 C CA . ALA A 1 431 ? 23.814 -5.429 -11.304 1.00 91.31 431 ALA A CA 1
ATOM 3550 C C . ALA A 1 431 ? 23.172 -5.154 -9.937 1.00 91.31 431 ALA A C 1
ATOM 3552 O O . ALA A 1 431 ? 23.374 -5.934 -9.007 1.00 91.31 431 ALA A O 1
ATOM 3553 N N . ALA A 1 432 ? 22.318 -4.131 -9.833 1.00 91.69 432 ALA A N 1
ATOM 3554 C CA . ALA A 1 432 ? 21.594 -3.817 -8.608 1.00 91.69 432 ALA A CA 1
ATOM 3555 C C . ALA A 1 432 ? 20.721 -4.992 -8.142 1.00 91.69 432 ALA A C 1
ATOM 3557 O O . ALA A 1 432 ? 20.804 -5.384 -6.980 1.00 91.69 432 ALA A O 1
ATOM 3558 N N . VAL A 1 433 ? 19.947 -5.611 -9.044 1.00 90.00 433 VAL A N 1
ATOM 3559 C CA . VAL A 1 433 ? 19.123 -6.792 -8.723 1.00 90.00 433 VAL A CA 1
ATOM 3560 C C . VAL A 1 433 ? 19.976 -7.966 -8.230 1.00 90.00 433 VAL A C 1
ATOM 3562 O O . VAL A 1 433 ? 19.600 -8.652 -7.279 1.00 90.00 433 VAL A O 1
ATOM 3565 N N . GLN A 1 434 ? 21.133 -8.205 -8.853 1.00 86.94 434 GLN A N 1
ATOM 3566 C CA . GLN A 1 434 ? 22.060 -9.270 -8.451 1.00 86.94 434 GLN A CA 1
ATOM 3567 C C . GLN A 1 434 ? 22.750 -8.992 -7.110 1.00 86.94 434 GLN A C 1
ATOM 3569 O O . GLN A 1 434 ? 23.100 -9.933 -6.395 1.00 86.94 434 GLN A O 1
ATOM 3574 N N . ASP A 1 435 ? 22.932 -7.718 -6.771 1.00 87.38 435 ASP A N 1
ATOM 3575 C CA . ASP A 1 435 ? 23.607 -7.270 -5.561 1.00 87.38 435 ASP A CA 1
ATOM 3576 C C . ASP A 1 435 ? 22.698 -7.258 -4.317 1.00 87.38 435 ASP A C 1
ATOM 3578 O O . ASP A 1 435 ? 23.211 -7.452 -3.212 1.00 87.38 435 ASP A O 1
ATOM 3582 N N . ILE A 1 436 ? 21.371 -7.101 -4.474 1.00 86.19 436 ILE A N 1
ATOM 3583 C CA . ILE A 1 436 ? 20.372 -7.109 -3.377 1.00 86.19 436 ILE A CA 1
ATOM 3584 C C . ILE A 1 436 ? 20.649 -8.177 -2.302 1.00 86.19 436 ILE A C 1
ATOM 3586 O O . ILE A 1 436 ? 20.706 -7.835 -1.122 1.00 86.19 436 ILE A O 1
ATOM 3590 N N . PRO A 1 437 ? 20.839 -9.468 -2.638 1.00 79.88 437 PRO A N 1
ATOM 3591 C CA . PRO A 1 437 ? 20.968 -10.500 -1.613 1.00 79.88 437 PRO A CA 1
ATOM 3592 C C . PRO A 1 437 ? 22.328 -10.540 -0.909 1.00 79.88 437 PRO A C 1
ATOM 3594 O O . PRO A 1 437 ? 22.488 -11.311 0.041 1.00 79.88 437 PRO A O 1
ATOM 3597 N N . VAL A 1 438 ? 23.320 -9.778 -1.379 1.00 81.12 438 VAL A N 1
ATOM 3598 C CA . VAL A 1 438 ? 24.716 -9.873 -0.920 1.00 81.12 438 VAL A CA 1
ATOM 3599 C C . VAL A 1 438 ? 25.285 -8.554 -0.387 1.00 81.12 438 VAL A C 1
ATOM 3601 O O . VAL A 1 438 ? 26.186 -8.596 0.453 1.00 81.12 438 VAL A O 1
ATOM 3604 N N . LYS A 1 439 ? 24.745 -7.400 -0.789 1.00 83.50 439 LYS A N 1
ATOM 3605 C CA . LYS A 1 439 ? 25.183 -6.054 -0.375 1.00 83.50 439 LYS A CA 1
ATOM 3606 C C . LYS A 1 439 ? 24.113 -5.342 0.456 1.00 83.50 439 LYS A C 1
ATOM 3608 O O . LYS A 1 439 ? 22.983 -5.809 0.536 1.00 83.50 439 LYS A O 1
ATOM 3613 N N . ASN A 1 440 ? 24.501 -4.282 1.172 1.00 81.19 440 ASN A N 1
ATOM 3614 C CA . ASN A 1 440 ? 23.534 -3.498 1.953 1.00 81.19 440 ASN A CA 1
ATOM 3615 C C . ASN A 1 440 ? 22.813 -2.518 1.015 1.00 81.19 440 ASN A C 1
ATOM 3617 O O . ASN A 1 440 ? 23.357 -2.166 -0.032 1.00 81.19 440 ASN A O 1
ATOM 3621 N N . SER A 1 441 ? 21.597 -2.094 1.368 1.00 84.00 441 SER A N 1
ATOM 3622 C CA . SER A 1 441 ? 20.792 -1.223 0.498 1.00 84.00 441 SER A CA 1
ATOM 3623 C C . SER A 1 441 ? 21.553 0.047 0.092 1.00 84.00 441 SER A C 1
ATOM 3625 O O . SER A 1 441 ? 21.601 0.381 -1.088 1.00 84.00 441 SER A O 1
ATOM 3627 N N . GLU A 1 442 ? 22.216 0.712 1.042 1.00 84.38 442 GLU A N 1
ATOM 3628 C CA . GLU A 1 442 ? 22.995 1.936 0.798 1.00 84.38 442 GLU A CA 1
ATOM 3629 C C . GLU A 1 442 ? 24.158 1.732 -0.197 1.00 84.38 442 GLU A C 1
ATOM 3631 O O . GLU A 1 442 ? 24.390 2.572 -1.062 1.00 84.38 442 GLU A O 1
ATOM 3636 N N . GLU A 1 443 ? 24.870 0.606 -0.132 1.00 87.38 443 GLU A N 1
ATOM 3637 C CA . GLU A 1 443 ? 25.968 0.236 -1.034 1.00 87.38 443 GLU A CA 1
ATOM 3638 C C . GLU A 1 443 ? 25.437 -0.038 -2.436 1.00 87.38 443 GLU A C 1
ATOM 3640 O O . GLU A 1 443 ? 26.024 0.438 -3.407 1.00 87.38 443 GLU A O 1
ATOM 3645 N N . VAL A 1 444 ? 24.317 -0.762 -2.559 1.00 89.81 444 VAL A N 1
ATOM 3646 C CA . VAL A 1 444 ? 23.703 -1.022 -3.868 1.00 89.81 444 VAL A CA 1
ATOM 3647 C C . VAL A 1 444 ? 23.258 0.285 -4.516 1.00 89.81 444 VAL A C 1
ATOM 3649 O O . VAL A 1 444 ? 23.542 0.498 -5.695 1.00 89.81 444 VAL A O 1
ATOM 3652 N N . LEU A 1 445 ? 22.620 1.171 -3.748 1.00 91.31 445 LEU A N 1
ATOM 3653 C CA . LEU A 1 445 ? 22.158 2.476 -4.219 1.00 91.31 445 LEU A CA 1
ATOM 3654 C C . LEU A 1 445 ? 23.310 3.405 -4.602 1.00 91.31 445 LEU A C 1
ATOM 3656 O O . LEU A 1 445 ? 23.304 3.991 -5.686 1.00 91.31 445 LEU A O 1
ATOM 3660 N N . SER A 1 446 ? 24.333 3.494 -3.757 1.00 90.00 446 SER A N 1
ATOM 3661 C CA . SER A 1 446 ? 25.496 4.338 -4.014 1.00 90.00 446 SER A CA 1
ATOM 3662 C C . SER A 1 446 ? 26.302 3.843 -5.217 1.00 90.00 446 SER A C 1
ATOM 3664 O O . SER A 1 446 ? 26.688 4.646 -6.065 1.00 90.00 446 SER A O 1
ATOM 3666 N N . TYR A 1 447 ? 26.525 2.531 -5.330 1.00 90.62 447 TYR A N 1
ATOM 3667 C CA . TYR A 1 447 ? 27.357 1.956 -6.387 1.00 90.62 447 TYR A CA 1
ATOM 3668 C C . TYR A 1 447 ? 26.660 1.923 -7.750 1.00 90.62 447 TYR A C 1
ATOM 3670 O O . TYR A 1 447 ? 27.287 2.256 -8.755 1.00 90.62 447 TYR A O 1
ATOM 3678 N N . ASN A 1 448 ? 25.383 1.527 -7.794 1.00 91.69 448 ASN A N 1
ATOM 3679 C CA . ASN A 1 448 ? 24.670 1.331 -9.060 1.00 91.69 448 ASN A CA 1
ATOM 3680 C C . ASN A 1 448 ? 23.932 2.588 -9.532 1.00 91.69 448 ASN A C 1
ATOM 3682 O O . ASN A 1 448 ? 23.825 2.792 -10.734 1.00 91.69 448 ASN A O 1
ATOM 3686 N N . TYR A 1 449 ? 23.468 3.445 -8.616 1.00 92.31 449 TYR A N 1
ATOM 3687 C CA . TYR A 1 449 ? 22.630 4.602 -8.958 1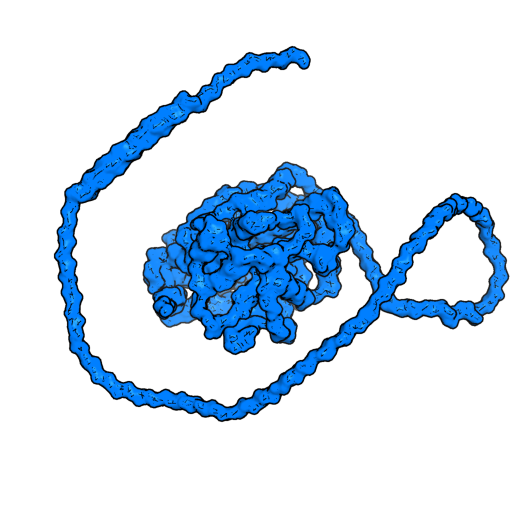.00 92.31 449 TYR A CA 1
ATOM 3688 C C . TYR A 1 449 ? 23.227 5.954 -8.552 1.00 92.31 449 TYR A C 1
ATOM 3690 O O . TYR A 1 449 ? 22.663 6.994 -8.881 1.00 92.31 449 TYR A O 1
ATOM 3698 N N . ALA A 1 450 ? 24.361 5.970 -7.839 1.00 91.62 450 ALA A N 1
ATOM 3699 C CA . ALA A 1 450 ? 24.917 7.177 -7.217 1.00 91.62 450 ALA A CA 1
ATOM 3700 C C . ALA A 1 450 ? 23.921 7.902 -6.285 1.00 91.62 450 ALA A C 1
ATOM 3702 O O . ALA A 1 450 ? 24.029 9.109 -6.064 1.00 91.62 450 ALA A O 1
ATOM 3703 N N . ILE A 1 451 ? 22.973 7.157 -5.707 1.00 90.44 451 ILE A N 1
ATOM 3704 C CA . ILE A 1 451 ? 21.986 7.675 -4.758 1.00 90.44 451 ILE A CA 1
ATOM 3705 C C . ILE A 1 451 ? 22.570 7.541 -3.354 1.00 90.44 451 ILE A C 1
ATOM 3707 O O . ILE A 1 451 ? 22.778 6.435 -2.859 1.00 90.44 451 ILE A O 1
ATOM 3711 N N . SER A 1 452 ? 22.845 8.675 -2.711 1.00 87.62 452 SER A N 1
ATOM 3712 C CA . SER A 1 452 ? 23.246 8.721 -1.299 1.00 87.62 452 SER A CA 1
ATOM 3713 C C . SER A 1 452 ? 22.073 8.974 -0.353 1.00 87.62 452 SER A C 1
ATOM 3715 O O . SER A 1 452 ? 22.178 8.678 0.831 1.00 87.62 452 SER A O 1
ATOM 3717 N N . GLN A 1 453 ? 20.990 9.572 -0.856 1.00 90.50 453 GLN A N 1
ATOM 3718 C CA . GLN A 1 453 ? 19.765 9.867 -0.113 1.00 90.50 453 GLN A CA 1
ATOM 3719 C C . GLN A 1 453 ? 18.569 9.841 -1.065 1.00 90.50 453 GLN A C 1
ATOM 3721 O O . GLN A 1 453 ? 18.654 10.404 -2.156 1.00 90.50 453 GLN A O 1
ATOM 3726 N N . ILE A 1 454 ? 17.463 9.238 -0.627 1.00 94.19 454 ILE A N 1
ATOM 3727 C CA . ILE A 1 454 ? 16.231 9.123 -1.419 1.00 94.19 454 ILE A CA 1
ATOM 3728 C C . ILE A 1 454 ? 15.474 10.448 -1.392 1.00 94.19 454 ILE A C 1
ATOM 3730 O O . ILE A 1 454 ? 15.046 10.865 -0.317 1.00 94.19 454 ILE A O 1
ATOM 3734 N N . ASN A 1 455 ? 15.273 11.107 -2.533 1.00 92.88 455 ASN A N 1
ATOM 3735 C CA . ASN A 1 455 ? 14.570 12.397 -2.607 1.00 92.88 455 ASN A CA 1
ATOM 3736 C C . ASN A 1 455 ? 13.227 12.327 -3.361 1.00 92.88 455 ASN A C 1
ATOM 3738 O O . ASN A 1 455 ? 12.871 11.332 -3.986 1.00 92.88 455 ASN A O 1
ATOM 3742 N N . SER A 1 456 ? 12.453 13.407 -3.257 1.00 93.94 456 SER A N 1
ATOM 3743 C CA . SER A 1 456 ? 11.100 13.544 -3.808 1.00 93.94 456 SER A CA 1
ATOM 3744 C C . SER A 1 456 ? 11.088 14.083 -5.244 1.00 93.94 456 SER A C 1
ATOM 3746 O O . SER A 1 456 ? 10.028 14.116 -5.869 1.00 93.94 456 SER A O 1
ATOM 3748 N N . ILE A 1 457 ? 12.237 14.510 -5.786 1.00 94.12 457 ILE A N 1
ATOM 3749 C CA . ILE A 1 457 ? 12.318 15.286 -7.034 1.00 94.12 457 ILE A CA 1
ATOM 3750 C C . ILE A 1 457 ? 11.707 14.486 -8.184 1.00 94.12 457 ILE A C 1
ATOM 3752 O O . ILE A 1 457 ? 10.753 14.935 -8.808 1.00 94.12 457 ILE A O 1
ATOM 3756 N N . SER A 1 458 ? 12.161 13.250 -8.385 1.00 95.25 458 SER A N 1
ATOM 3757 C CA . SER A 1 458 ? 11.684 12.411 -9.492 1.00 95.25 458 SER A CA 1
ATOM 3758 C C . SER A 1 458 ? 10.185 12.072 -9.382 1.00 95.25 458 SER A C 1
ATOM 3760 O O . SER A 1 458 ? 9.478 12.001 -10.388 1.00 95.25 458 SER A O 1
ATOM 3762 N N . LEU A 1 459 ? 9.666 11.894 -8.159 1.00 95.38 459 LEU A N 1
ATOM 3763 C CA . LEU A 1 459 ? 8.235 11.667 -7.918 1.00 95.38 459 LEU A CA 1
ATOM 3764 C C . LEU A 1 459 ? 7.410 12.932 -8.204 1.00 95.38 459 LEU A C 1
ATOM 3766 O O . LEU A 1 459 ? 6.364 12.861 -8.849 1.00 95.38 459 LEU A O 1
ATOM 3770 N N . THR A 1 460 ? 7.867 14.093 -7.736 1.00 94.12 460 THR A N 1
ATOM 3771 C CA . THR A 1 460 ? 7.167 15.367 -7.958 1.00 94.12 460 THR A CA 1
ATOM 3772 C C . THR A 1 460 ? 7.171 15.763 -9.435 1.00 94.12 460 THR A C 1
ATOM 3774 O O . THR A 1 460 ? 6.137 16.201 -9.933 1.00 94.12 460 THR A O 1
ATOM 3777 N N . GLU A 1 461 ? 8.261 15.510 -10.166 1.00 92.88 461 GLU A N 1
ATOM 3778 C CA . GLU A 1 461 ? 8.334 15.671 -11.625 1.00 92.88 461 GLU A CA 1
ATOM 3779 C C . GLU A 1 461 ? 7.357 14.739 -12.354 1.00 92.88 461 GLU A C 1
ATOM 3781 O O . GLU A 1 461 ? 6.608 15.184 -13.227 1.00 92.88 461 GLU A O 1
ATOM 3786 N N . PHE A 1 462 ? 7.284 13.461 -11.961 1.00 92.06 462 PHE A N 1
ATOM 3787 C CA . PHE A 1 462 ? 6.311 12.518 -12.524 1.00 92.06 462 PHE A CA 1
ATOM 3788 C C . PHE A 1 462 ? 4.858 12.995 -12.342 1.00 92.06 462 PHE A C 1
ATOM 3790 O O . PHE A 1 462 ? 4.027 12.831 -13.244 1.00 92.06 462 PHE A O 1
ATOM 3797 N N . LEU A 1 463 ? 4.556 13.600 -11.188 1.00 92.31 463 LEU A N 1
ATOM 3798 C CA . LEU A 1 463 ? 3.230 14.110 -10.834 1.00 92.31 463 LEU A CA 1
ATOM 3799 C C . LEU A 1 463 ? 2.958 15.540 -11.318 1.00 92.31 463 LEU A C 1
ATOM 3801 O O . LEU A 1 463 ? 1.806 15.969 -11.278 1.00 92.31 463 LEU A O 1
ATOM 3805 N N . GLN A 1 464 ? 3.957 16.281 -11.798 1.00 90.44 464 GLN A N 1
ATOM 3806 C CA . GLN A 1 464 ? 3.797 17.684 -12.187 1.00 90.44 464 GLN A CA 1
ATOM 3807 C C . GLN A 1 464 ? 2.651 17.916 -13.193 1.00 90.44 464 GLN A C 1
ATOM 3809 O O . GLN A 1 464 ? 1.833 18.803 -12.933 1.00 90.44 464 GLN A O 1
ATOM 3814 N N . PRO A 1 465 ? 2.493 17.113 -14.271 1.00 89.12 465 PRO A N 1
ATOM 3815 C CA . PRO A 1 465 ? 1.371 17.290 -15.197 1.00 89.12 465 PRO A CA 1
ATOM 3816 C C . PRO A 1 465 ? 0.004 17.128 -14.520 1.00 89.12 465 PRO A C 1
ATOM 3818 O O . PRO A 1 465 ? -0.980 17.739 -14.934 1.00 89.12 465 PRO A O 1
ATOM 3821 N N . LEU A 1 466 ? -0.068 16.303 -13.469 1.00 89.25 466 LEU A N 1
ATOM 3822 C CA . LEU A 1 466 ? -1.291 16.105 -12.705 1.00 89.25 466 LEU A CA 1
ATOM 3823 C C . LEU A 1 466 ? -1.581 17.300 -11.793 1.00 89.25 466 LEU A C 1
ATOM 3825 O O . LEU A 1 466 ? -2.733 17.698 -11.671 1.00 89.25 466 LEU A O 1
ATOM 3829 N N . THR A 1 467 ? -0.556 17.898 -11.189 1.00 87.31 467 THR A N 1
ATOM 3830 C CA . THR A 1 467 ? -0.707 19.090 -10.342 1.00 87.31 467 THR A CA 1
ATOM 3831 C C . THR A 1 467 ? -1.355 20.244 -11.107 1.00 87.31 467 THR A C 1
ATOM 3833 O O . THR A 1 467 ? -2.323 20.828 -10.628 1.00 87.31 467 THR A O 1
ATOM 3836 N N . GLU A 1 468 ? -0.872 20.528 -12.320 1.00 84.31 468 GLU A N 1
ATOM 3837 C CA . GLU A 1 468 ? -1.429 21.576 -13.191 1.00 84.31 468 GLU A CA 1
ATOM 3838 C C . GLU A 1 468 ? -2.880 21.278 -13.597 1.00 84.31 468 GLU A C 1
ATOM 3840 O O . GLU A 1 468 ? -3.718 22.181 -13.704 1.00 84.31 468 GLU A O 1
ATOM 3845 N N . TYR A 1 469 ? -3.185 19.995 -13.795 1.00 86.38 469 TYR A N 1
ATOM 3846 C CA . TYR A 1 469 ? -4.525 19.539 -14.120 1.00 86.38 469 TYR A CA 1
ATOM 3847 C C . TYR A 1 469 ? -5.505 19.696 -12.954 1.00 86.38 469 TYR A C 1
ATOM 3849 O O . TYR A 1 469 ? -6.602 20.212 -13.159 1.00 86.38 469 TYR A O 1
ATOM 3857 N N . LEU A 1 470 ? -5.128 19.270 -11.744 1.00 88.88 470 LEU A N 1
ATOM 3858 C CA . LEU A 1 470 ? -6.002 19.283 -10.564 1.00 88.88 470 LEU A CA 1
ATOM 3859 C C . LEU A 1 470 ? -6.508 20.693 -10.230 1.00 88.88 470 LEU A C 1
ATOM 3861 O O . LEU A 1 470 ? -7.647 20.835 -9.794 1.00 88.88 470 LEU A O 1
ATOM 3865 N N . ASP A 1 471 ? -5.719 21.725 -10.530 1.00 81.00 471 ASP A N 1
ATOM 3866 C CA . ASP A 1 471 ? -6.100 23.128 -10.327 1.00 81.00 471 ASP A CA 1
ATOM 3867 C C . ASP A 1 471 ? -7.231 23.605 -11.251 1.00 81.00 471 ASP A C 1
ATOM 3869 O O . ASP A 1 471 ? -7.928 24.568 -10.936 1.00 81.00 471 ASP A O 1
ATOM 3873 N N . ASN A 1 472 ? -7.433 22.931 -12.385 1.00 81.62 472 ASN A N 1
ATOM 3874 C CA . ASN A 1 472 ? -8.394 23.324 -13.419 1.00 81.62 472 ASN A CA 1
ATOM 3875 C C . ASN A 1 472 ? -9.382 22.203 -13.778 1.00 81.62 472 ASN A C 1
ATOM 3877 O O . ASN A 1 472 ? -10.143 22.329 -14.742 1.00 81.62 472 ASN A O 1
ATOM 3881 N N . ALA A 1 473 ? -9.356 21.088 -13.046 1.00 78.25 473 ALA A N 1
ATOM 3882 C CA . ALA A 1 473 ? -10.070 19.885 -13.430 1.00 78.25 473 ALA A CA 1
ATOM 3883 C C . ALA A 1 473 ? -11.598 20.116 -13.423 1.00 78.25 473 ALA A C 1
ATOM 3885 O O . ALA A 1 473 ? -12.156 20.643 -12.456 1.00 78.25 473 ALA A O 1
ATOM 3886 N N . PRO A 1 474 ? -12.319 19.700 -14.480 1.00 74.00 474 PRO A N 1
ATOM 3887 C CA . PRO A 1 474 ? -13.758 19.921 -14.594 1.00 74.00 474 PRO A CA 1
ATOM 3888 C C . PRO A 1 474 ? -14.512 19.110 -13.541 1.00 74.00 474 PRO A C 1
ATOM 3890 O O . PRO A 1 474 ? -14.257 17.924 -13.399 1.00 74.00 474 PRO A O 1
ATOM 3893 N N . LEU A 1 475 ? -15.498 19.686 -12.851 1.00 66.88 475 LEU A N 1
ATOM 3894 C CA . LEU A 1 475 ? -16.218 19.008 -11.754 1.00 66.88 475 LEU A CA 1
ATOM 3895 C C . LEU A 1 475 ? -17.108 17.826 -12.184 1.00 66.88 475 LEU A C 1
ATOM 3897 O O . LEU A 1 475 ? -17.525 17.034 -11.336 1.00 66.88 475 LEU A O 1
ATOM 3901 N N . VAL A 1 476 ? -17.382 17.677 -13.483 1.00 67.06 476 VAL A N 1
ATOM 3902 C CA . VAL A 1 476 ? -18.206 16.599 -14.056 1.00 67.06 476 VAL A CA 1
ATOM 3903 C C . VAL A 1 476 ? -17.329 15.709 -14.949 1.00 67.06 476 VAL A C 1
ATOM 3905 O O . VAL A 1 476 ? -16.526 16.256 -15.705 1.00 67.06 476 VAL A O 1
ATOM 3908 N N . PRO A 1 477 ? -17.399 14.365 -14.843 1.00 63.34 477 PRO A N 1
ATOM 3909 C CA . PRO A 1 477 ? -16.650 13.464 -15.724 1.00 63.34 477 PRO A CA 1
ATOM 3910 C C . PRO A 1 477 ? -17.076 13.622 -17.191 1.00 63.34 477 PRO A C 1
ATOM 3912 O O . PRO A 1 477 ? -18.241 13.922 -17.469 1.00 63.34 477 PRO A O 1
ATOM 3915 N N . TYR A 1 478 ? -16.160 13.397 -18.134 1.00 63.69 478 TYR A N 1
ATOM 3916 C CA . TYR A 1 478 ? -16.493 13.443 -19.558 1.00 63.69 478 TYR A CA 1
ATOM 3917 C C . TYR A 1 478 ? -17.270 12.185 -19.990 1.00 63.69 478 TYR A C 1
ATOM 3919 O O . TYR A 1 478 ? -17.103 11.114 -19.398 1.00 63.69 478 TYR A O 1
ATOM 3927 N N . PRO A 1 479 ? -18.138 12.282 -21.017 1.00 60.25 479 PRO A N 1
ATOM 3928 C CA . PRO A 1 479 ? -18.857 11.125 -21.541 1.00 60.25 479 PRO A CA 1
ATOM 3929 C C . PRO A 1 479 ? -17.888 10.071 -22.099 1.00 60.25 479 PRO A C 1
ATOM 3931 O O . PRO A 1 479 ? -16.921 10.401 -22.780 1.00 60.25 479 PRO A O 1
ATOM 3934 N N . THR A 1 480 ? -18.169 8.794 -21.830 1.00 60.97 480 THR A N 1
ATOM 3935 C CA . THR A 1 480 ? -17.397 7.649 -22.348 1.00 60.97 480 THR A CA 1
ATOM 3936 C C . THR A 1 480 ? -17.990 7.120 -23.647 1.00 60.97 480 THR A C 1
ATOM 3938 O O . THR A 1 480 ? -19.192 7.264 -23.882 1.00 60.97 480 THR A O 1
ATOM 3941 N N . ILE A 1 481 ? -17.168 6.476 -24.481 1.00 65.38 481 ILE A N 1
ATOM 3942 C CA . ILE A 1 481 ? -17.634 5.785 -25.686 1.00 65.38 481 ILE A CA 1
ATOM 3943 C C . ILE A 1 481 ? -17.792 4.294 -25.343 1.00 65.38 481 ILE A C 1
ATOM 3945 O O . ILE A 1 481 ? -16.791 3.599 -25.141 1.00 65.38 481 ILE A O 1
ATOM 3949 N N . PRO A 1 482 ? -19.028 3.762 -25.262 1.00 63.16 482 PRO A N 1
ATOM 3950 C CA . PRO A 1 482 ? -19.240 2.356 -24.947 1.00 63.16 482 PRO A CA 1
ATOM 3951 C C . PRO A 1 482 ? -18.670 1.468 -26.054 1.00 63.16 482 PRO A C 1
ATOM 3953 O O . PRO A 1 482 ? -19.048 1.599 -27.221 1.00 63.16 482 PRO A O 1
ATOM 3956 N N . ARG A 1 483 ? -17.809 0.513 -25.698 1.00 60.84 483 ARG A N 1
ATOM 3957 C CA . ARG A 1 483 ? -17.378 -0.518 -26.644 1.00 60.84 483 ARG A CA 1
ATOM 3958 C C . ARG A 1 483 ? -18.413 -1.630 -26.747 1.00 60.84 483 ARG A C 1
ATOM 3960 O O . ARG A 1 483 ? -18.828 -2.224 -25.755 1.00 60.84 483 ARG A O 1
ATOM 3967 N N . ILE A 1 484 ? -18.814 -1.932 -27.978 1.00 59.38 484 ILE A N 1
ATOM 3968 C CA . ILE A 1 484 ? -19.703 -3.053 -28.286 1.00 59.38 484 ILE A CA 1
ATOM 3969 C C . ILE A 1 484 ? -18.841 -4.316 -28.387 1.00 59.38 484 ILE A C 1
ATOM 3971 O O . ILE A 1 484 ? -17.870 -4.334 -29.145 1.00 59.38 484 ILE A O 1
ATOM 3975 N N . ARG A 1 485 ? -19.204 -5.396 -27.671 1.00 46.34 485 ARG A N 1
ATOM 3976 C CA . ARG A 1 485 ? -18.631 -6.728 -27.939 1.00 46.34 485 ARG A CA 1
ATOM 3977 C C . ARG A 1 485 ? -18.876 -7.038 -29.411 1.00 46.34 485 ARG A C 1
ATOM 3979 O O . ARG A 1 485 ? -20.026 -7.233 -29.805 1.00 46.34 485 ARG A O 1
ATOM 3986 N N . LYS A 1 486 ? -17.820 -7.158 -30.218 1.00 46.47 486 LYS A N 1
ATOM 3987 C CA . LYS A 1 486 ? -17.922 -8.028 -31.389 1.00 46.47 486 LYS A CA 1
ATOM 3988 C C . LYS A 1 486 ? -18.170 -9.416 -30.817 1.00 46.47 486 LYS A C 1
ATOM 3990 O O . LYS A 1 486 ? -17.269 -10.026 -30.256 1.00 46.47 486 LYS A O 1
ATOM 3995 N N . ILE A 1 487 ? -19.424 -9.856 -30.851 1.00 38.78 487 ILE A N 1
ATOM 3996 C CA . ILE A 1 487 ? -19.747 -11.255 -30.627 1.00 38.78 487 ILE A CA 1
ATOM 3997 C C . ILE A 1 487 ? -19.040 -11.969 -31.773 1.00 38.78 487 ILE A C 1
ATOM 3999 O O . ILE A 1 487 ? -19.486 -11.891 -32.918 1.00 38.78 487 ILE A O 1
ATOM 4003 N N . GLU A 1 488 ? -17.900 -12.595 -31.498 1.00 41.81 488 GLU A N 1
ATOM 4004 C CA . GLU A 1 488 ? -17.417 -13.653 -32.369 1.00 41.81 488 GLU A CA 1
ATOM 4005 C C . GLU A 1 488 ? -18.476 -14.745 -32.296 1.00 41.81 488 GLU A C 1
ATOM 4007 O O . GLU A 1 488 ? -18.544 -15.514 -31.341 1.00 41.81 488 GLU A O 1
ATOM 4012 N N . VAL A 1 489 ? -19.401 -14.723 -33.256 1.00 35.69 489 VAL A N 1
ATOM 4013 C CA . VAL A 1 489 ? -20.368 -15.797 -33.436 1.00 35.69 489 VAL A CA 1
ATOM 4014 C C . VAL A 1 489 ? -19.534 -17.031 -33.779 1.00 35.69 489 VAL A C 1
ATOM 4016 O O . VAL A 1 489 ? -18.892 -17.032 -34.834 1.00 35.69 489 VAL A O 1
ATOM 4019 N N . PRO A 1 490 ? -19.486 -18.066 -32.923 1.00 38.97 490 PRO A N 1
ATOM 4020 C CA . PRO A 1 490 ? -18.735 -19.266 -33.240 1.00 38.97 490 PRO A CA 1
ATOM 4021 C C . PRO A 1 490 ? -19.411 -19.914 -34.446 1.00 38.97 490 PRO A C 1
ATOM 4023 O O . PRO A 1 490 ? -20.572 -20.297 -34.354 1.00 38.97 490 PRO A O 1
ATOM 4026 N N . ASN A 1 491 ? -18.698 -19.991 -35.572 1.00 41.03 491 ASN A N 1
ATOM 4027 C CA . ASN A 1 491 ? -19.073 -20.754 -36.764 1.00 41.03 491 ASN A CA 1
ATOM 4028 C C . ASN A 1 491 ? -20.570 -20.694 -37.129 1.00 41.03 491 ASN A C 1
ATOM 4030 O O . ASN A 1 491 ? -21.310 -21.666 -36.975 1.00 41.03 491 ASN A O 1
ATOM 4034 N N . LEU A 1 492 ? -21.004 -19.592 -37.742 1.00 38.00 492 LEU A N 1
ATOM 4035 C CA . LEU A 1 492 ? -22.071 -19.727 -38.730 1.00 38.00 492 LEU A CA 1
ATOM 4036 C C . LEU A 1 492 ? -21.470 -20.494 -39.912 1.00 38.00 492 LEU A C 1
ATOM 4038 O O . LEU A 1 492 ? -20.780 -19.914 -40.750 1.00 38.00 492 LEU A O 1
ATOM 4042 N N . GLN A 1 493 ? -21.712 -21.809 -39.962 1.00 40.91 493 GLN A N 1
ATOM 4043 C CA . GLN A 1 493 ? -21.657 -22.531 -41.230 1.00 40.91 493 GLN A CA 1
ATOM 4044 C C . GLN A 1 493 ? -22.441 -21.696 -42.253 1.00 40.91 493 GLN A C 1
ATOM 4046 O O . GLN A 1 493 ? -23.546 -21.242 -41.931 1.00 40.91 493 GLN A O 1
ATOM 4051 N N . PRO A 1 494 ? -21.889 -21.423 -43.447 1.00 36.28 494 PRO A N 1
ATOM 4052 C CA . PRO A 1 494 ? -22.614 -20.655 -44.438 1.00 36.28 494 PRO A CA 1
ATOM 4053 C C . PRO A 1 494 ? -23.934 -21.372 -44.721 1.00 36.28 494 PRO A C 1
ATOM 4055 O O . PRO A 1 494 ? -23.967 -22.560 -45.038 1.00 36.28 494 PRO A O 1
ATOM 4058 N N . LEU A 1 495 ? -25.027 -20.629 -44.567 1.00 36.97 495 LEU A N 1
ATOM 4059 C CA . LEU A 1 495 ? -26.414 -21.030 -44.810 1.00 36.97 495 LEU A CA 1
ATOM 4060 C C . LEU A 1 495 ? -26.674 -21.206 -46.323 1.00 36.97 495 LEU A C 1
ATOM 4062 O O . LEU A 1 495 ? -27.667 -20.733 -46.865 1.00 36.97 495 LEU A O 1
ATOM 4066 N N . THR A 1 496 ? -25.747 -21.854 -47.028 1.00 37.94 496 THR A N 1
ATOM 4067 C CA . THR A 1 496 ? -25.781 -22.106 -48.472 1.00 37.94 496 THR A CA 1
ATOM 4068 C C . THR A 1 496 ? -26.511 -23.392 -48.847 1.00 37.94 496 THR A C 1
ATOM 4070 O O . THR A 1 496 ? -26.690 -23.634 -50.028 1.00 37.94 496 THR A O 1
ATOM 4073 N N . GLU A 1 497 ? -26.997 -24.185 -47.889 1.00 38.34 497 GLU A N 1
ATOM 4074 C CA . GLU A 1 497 ? -27.673 -25.463 -48.189 1.00 38.34 497 GLU A CA 1
ATOM 4075 C C . GLU A 1 497 ? -29.208 -25.416 -48.051 1.00 38.34 497 GLU A C 1
ATOM 4077 O O . GLU A 1 497 ? -29.891 -26.406 -48.288 1.00 38.34 497 GLU A O 1
ATOM 4082 N N . TYR A 1 498 ? -29.783 -24.253 -47.718 1.00 34.41 498 TYR A N 1
ATOM 4083 C CA . TYR A 1 498 ? -31.239 -24.089 -47.561 1.00 34.41 498 TYR A CA 1
ATOM 4084 C C . TYR A 1 498 ? -31.912 -23.214 -48.632 1.00 34.41 498 TYR A C 1
ATOM 4086 O O . TYR A 1 498 ? -33.121 -22.997 -48.568 1.00 34.41 498 TYR A O 1
ATOM 4094 N N . LEU A 1 499 ? -31.164 -22.735 -49.633 1.00 35.81 499 LEU A N 1
ATOM 4095 C CA . LEU A 1 499 ? -31.698 -21.875 -50.701 1.00 35.81 499 LEU A CA 1
ATOM 4096 C C . LEU A 1 499 ? -31.980 -22.597 -52.031 1.00 35.81 499 LEU A C 1
ATOM 4098 O O . LEU A 1 499 ? -32.601 -21.995 -52.902 1.00 35.81 499 LEU A O 1
ATOM 4102 N N . ASP A 1 500 ? -31.644 -23.884 -52.165 1.00 37.97 500 ASP A N 1
ATOM 4103 C CA . ASP A 1 500 ? -31.864 -24.639 -53.413 1.00 37.97 500 ASP A CA 1
ATOM 4104 C C . ASP A 1 500 ? -33.249 -25.309 -53.522 1.00 37.97 500 ASP A C 1
ATOM 4106 O O . ASP A 1 500 ? -33.603 -25.814 -54.584 1.00 37.97 500 ASP A O 1
ATOM 4110 N N . ASN A 1 501 ? -34.073 -25.282 -52.464 1.00 42.91 501 ASN A N 1
ATOM 4111 C CA . ASN A 1 501 ? -35.368 -25.989 -52.434 1.00 42.91 501 ASN A CA 1
ATOM 4112 C C . ASN A 1 501 ? -36.593 -25.101 -52.143 1.00 42.91 501 ASN A C 1
ATOM 4114 O O . ASN A 1 501 ? -37.667 -25.613 -51.823 1.00 42.91 501 ASN A O 1
ATOM 4118 N N . ALA A 1 502 ? -36.476 -23.776 -52.261 1.00 35.72 502 ALA A N 1
ATOM 4119 C CA . ALA A 1 502 ? -37.621 -22.882 -52.086 1.00 35.72 502 ALA A CA 1
ATOM 4120 C C . ALA A 1 502 ? -38.385 -22.685 -53.419 1.00 35.72 502 ALA A C 1
ATOM 4122 O O . ALA A 1 502 ? -37.779 -22.282 -54.413 1.00 35.72 502 ALA A O 1
ATOM 4123 N N . PRO A 1 503 ? -39.708 -22.943 -53.481 1.00 33.06 503 PRO A N 1
ATOM 4124 C CA . PRO A 1 503 ? -40.484 -22.772 -54.705 1.00 33.06 503 PRO A CA 1
ATOM 4125 C C . PRO A 1 503 ? -40.591 -21.294 -55.116 1.00 33.06 503 PRO A C 1
ATOM 4127 O O . PRO A 1 503 ? -40.858 -20.414 -54.298 1.00 33.06 503 PRO A O 1
ATOM 4130 N N . LEU A 1 504 ? -40.401 -21.044 -56.416 1.00 32.66 504 LEU A N 1
ATOM 4131 C CA . LEU A 1 504 ? -40.482 -19.733 -57.065 1.00 32.66 504 LEU A CA 1
ATOM 4132 C C . LEU A 1 504 ? -41.859 -19.080 -56.857 1.00 32.66 504 LEU A C 1
ATOM 4134 O O . LEU A 1 504 ? -42.873 -19.599 -57.322 1.00 32.66 504 LEU A O 1
ATOM 4138 N N . VAL A 1 505 ? -41.877 -17.895 -56.241 1.00 31.95 505 VAL A N 1
ATOM 4139 C CA . VAL A 1 505 ? -43.039 -16.990 -56.219 1.00 31.95 505 VAL A CA 1
ATOM 4140 C C . VAL A 1 505 ? -42.716 -15.753 -57.076 1.00 31.95 505 VAL A C 1
ATOM 4142 O O . VAL A 1 505 ? -41.604 -15.229 -56.970 1.00 31.95 505 VAL A O 1
ATOM 4145 N N . PRO A 1 506 ? -43.623 -15.269 -57.949 1.00 30.53 506 PRO A N 1
ATOM 4146 C CA . PRO A 1 506 ? -43.286 -14.260 -58.948 1.00 30.53 506 PRO A CA 1
ATOM 4147 C C . PRO A 1 506 ? -43.301 -12.831 -58.385 1.00 30.53 506 PRO A C 1
ATOM 4149 O O . PRO A 1 506 ? -44.250 -12.424 -57.725 1.00 30.53 506 PRO A O 1
ATOM 4152 N N . TYR A 1 507 ? -42.251 -12.087 -58.745 1.00 29.48 507 TYR A N 1
ATOM 4153 C CA . TYR A 1 507 ? -42.155 -10.641 -58.990 1.00 29.48 507 TYR A CA 1
ATOM 4154 C C . TYR A 1 507 ? -43.048 -9.666 -58.208 1.00 29.48 507 TYR A C 1
ATOM 4156 O O . TYR A 1 507 ? -44.232 -9.538 -58.500 1.00 29.48 507 TYR A O 1
ATOM 4164 N N . LEU A 1 508 ? -42.401 -8.767 -57.454 1.00 29.52 508 LEU A N 1
ATOM 4165 C CA . LEU A 1 508 ? -42.778 -7.350 -57.424 1.00 29.52 508 LEU A CA 1
ATOM 4166 C C . LEU A 1 508 ? -41.526 -6.456 -57.506 1.00 29.52 508 LEU A C 1
ATOM 4168 O O . LEU A 1 508 ? -40.584 -6.548 -56.726 1.00 29.52 508 LEU A O 1
ATOM 4172 N N . THR A 1 509 ? -41.540 -5.624 -58.541 1.00 30.36 509 THR A N 1
ATOM 4173 C CA . THR A 1 509 ? -40.560 -4.630 -58.994 1.00 30.36 509 THR A CA 1
ATOM 4174 C C . THR A 1 509 ? -40.279 -3.515 -57.985 1.00 30.36 509 THR A C 1
ATOM 4176 O O . THR A 1 509 ? -41.216 -2.896 -57.487 1.00 30.36 509 THR A O 1
ATOM 4179 N N . ILE A 1 510 ? -38.999 -3.154 -57.810 1.00 30.73 510 ILE A N 1
ATOM 4180 C CA . ILE A 1 510 ? -38.569 -1.883 -57.194 1.00 30.73 510 ILE A CA 1
ATOM 4181 C C . ILE A 1 510 ? -37.741 -1.073 -58.219 1.00 30.73 510 ILE A C 1
ATOM 4183 O O . ILE A 1 510 ? -36.916 -1.662 -58.925 1.00 30.73 510 ILE A O 1
ATOM 4187 N N . PRO A 1 511 ? -37.953 0.254 -58.362 1.00 29.80 511 PRO A N 1
ATOM 4188 C CA . PRO A 1 511 ? -37.379 1.050 -59.448 1.00 29.80 511 PRO A CA 1
ATOM 4189 C C . PRO A 1 511 ? -35.890 1.379 -59.265 1.00 29.80 511 PRO A C 1
ATOM 4191 O O . PRO A 1 511 ? -35.400 1.601 -58.161 1.00 29.80 511 PRO A O 1
ATOM 4194 N N . ARG A 1 512 ? -35.197 1.485 -60.406 1.00 29.95 512 ARG A N 1
ATOM 4195 C CA . ARG A 1 512 ? -33.800 1.918 -60.577 1.00 29.95 512 ARG A CA 1
ATOM 4196 C C . ARG A 1 512 ? -33.483 3.242 -59.868 1.00 29.95 512 ARG A C 1
ATOM 4198 O O . ARG A 1 512 ? -34.068 4.268 -60.211 1.00 29.95 512 ARG A O 1
ATOM 4205 N N . ILE A 1 513 ? -32.417 3.251 -59.066 1.00 31.98 513 ILE A N 1
ATOM 4206 C CA . ILE A 1 513 ? -31.622 4.457 -58.793 1.00 31.98 513 ILE A CA 1
ATOM 4207 C C . ILE A 1 513 ? -30.268 4.328 -59.503 1.00 31.98 513 ILE A C 1
ATOM 4209 O O . ILE A 1 513 ? -29.687 3.248 -59.610 1.00 31.98 513 ILE A O 1
ATOM 4213 N N . ARG A 1 514 ? -29.854 5.445 -60.105 1.00 30.17 514 ARG A N 1
ATOM 4214 C CA . ARG A 1 514 ? -28.761 5.594 -61.071 1.00 30.17 514 ARG A CA 1
ATOM 4215 C C . ARG A 1 514 ? -27.385 5.334 -60.450 1.00 30.17 514 ARG A C 1
ATOM 4217 O O . ARG A 1 514 ? -27.112 5.750 -59.331 1.00 30.17 514 ARG A O 1
ATOM 4224 N N . LYS A 1 515 ? -26.520 4.708 -61.253 1.00 29.06 515 LYS A N 1
ATOM 4225 C CA . LYS A 1 515 ? -25.075 4.562 -61.038 1.00 29.06 515 LYS A CA 1
ATOM 4226 C C . LYS A 1 515 ? -24.410 5.937 -60.906 1.00 29.06 515 LYS A C 1
ATOM 4228 O O . LYS A 1 515 ? -24.621 6.789 -61.766 1.00 29.06 515 LYS A O 1
ATOM 4233 N N . ILE A 1 516 ? -23.565 6.096 -59.892 1.00 30.52 516 ILE A N 1
ATOM 4234 C CA . ILE A 1 516 ? -22.461 7.060 -59.904 1.00 30.52 516 ILE A CA 1
ATOM 4235 C C . ILE A 1 516 ? -21.198 6.245 -60.192 1.00 30.52 516 ILE A C 1
ATOM 4237 O O . ILE A 1 516 ? -20.906 5.269 -59.501 1.00 30.52 516 ILE A O 1
ATOM 4241 N N . GLU A 1 517 ? -20.513 6.600 -61.274 1.00 28.69 517 GLU A N 1
ATOM 4242 C CA . GLU A 1 517 ? -19.235 6.028 -61.689 1.00 28.69 517 GLU A CA 1
ATOM 4243 C C . GLU A 1 517 ? -18.105 6.616 -60.838 1.00 28.69 517 GLU A C 1
ATOM 4245 O O . GLU A 1 517 ? -17.986 7.834 -60.717 1.00 28.69 517 GLU A O 1
ATOM 4250 N N . VAL A 1 518 ? -17.255 5.752 -60.277 1.00 31.53 518 VAL A N 1
ATOM 4251 C CA . VAL A 1 518 ? -15.953 6.135 -59.714 1.00 31.53 518 VAL A CA 1
ATOM 4252 C C . VAL A 1 518 ? -14.862 5.564 -60.632 1.00 31.53 518 VAL A C 1
ATOM 4254 O O . VAL A 1 518 ? -14.928 4.372 -60.959 1.00 31.53 518 VAL A O 1
ATOM 4257 N N . PRO A 1 519 ? -13.878 6.365 -61.090 1.00 30.80 519 PRO A N 1
ATOM 4258 C CA . PRO A 1 519 ? -12.849 5.905 -62.018 1.00 30.80 519 PRO A CA 1
ATOM 4259 C C . PRO A 1 519 ? -11.837 4.964 -61.355 1.00 30.80 519 PRO A C 1
ATOM 4261 O O . PRO A 1 519 ? -11.432 5.150 -60.211 1.00 30.80 519 PRO A O 1
ATOM 4264 N N . LYS A 1 520 ? -11.396 3.971 -62.133 1.00 28.39 520 LYS A N 1
ATOM 4265 C CA . LYS A 1 520 ? -10.293 3.052 -61.832 1.00 28.39 520 LYS A CA 1
ATOM 4266 C C . LYS A 1 520 ? -8.942 3.752 -62.012 1.00 28.39 520 LYS A C 1
ATOM 4268 O O . LYS A 1 520 ? -8.713 4.336 -63.068 1.00 28.39 520 LYS A O 1
ATOM 4273 N N . THR A 1 521 ? -8.009 3.522 -61.090 1.00 27.78 521 THR A N 1
ATOM 4274 C CA . THR A 1 521 ? -6.571 3.708 -61.341 1.00 27.78 521 THR A CA 1
ATOM 4275 C C . THR A 1 521 ? -5.783 2.479 -60.887 1.00 27.78 521 THR A C 1
ATOM 4277 O O . THR A 1 521 ? -5.528 2.246 -59.713 1.00 27.78 521 THR A O 1
ATOM 4280 N N . THR A 1 522 ? -5.511 1.652 -61.892 1.00 28.09 522 THR A N 1
ATOM 4281 C CA . THR A 1 522 ? -4.259 0.973 -62.249 1.00 28.09 522 THR A CA 1
ATOM 4282 C C . THR A 1 522 ? -3.319 0.459 -61.153 1.00 28.09 522 THR A C 1
ATOM 4284 O O . THR A 1 522 ? -2.557 1.182 -60.524 1.00 28.09 522 THR A O 1
ATOM 4287 N N . THR A 1 523 ? -3.299 -0.869 -61.095 1.00 25.92 523 THR A N 1
ATOM 4288 C CA . THR A 1 523 ? -2.309 -1.787 -60.534 1.00 25.92 523 THR A CA 1
ATOM 4289 C C . THR A 1 523 ? -0.919 -1.617 -61.166 1.00 25.92 523 THR A C 1
ATOM 4291 O O . THR A 1 523 ? -0.807 -1.584 -62.391 1.00 25.92 523 THR A O 1
ATOM 4294 N N . GLN A 1 524 ? 0.148 -1.667 -60.364 1.00 29.81 524 GLN A N 1
ATOM 4295 C CA . GLN A 1 524 ? 1.453 -2.157 -60.823 1.00 29.81 524 GLN A CA 1
ATOM 4296 C C . GLN A 1 524 ? 1.975 -3.249 -59.883 1.00 29.81 524 GLN A C 1
ATOM 4298 O O . GLN A 1 524 ? 2.004 -3.099 -58.666 1.00 29.81 524 GLN A O 1
ATOM 4303 N N . LYS A 1 525 ? 2.322 -4.377 -60.510 1.00 28.25 525 LYS A N 1
ATOM 4304 C CA . LYS A 1 525 ? 2.908 -5.592 -59.940 1.00 28.25 525 LYS A CA 1
ATOM 4305 C C . LYS A 1 525 ? 4.400 -5.374 -59.671 1.00 28.25 525 LYS A C 1
ATOM 4307 O O . LYS A 1 525 ? 5.108 -4.935 -60.572 1.00 28.25 525 LYS A O 1
ATOM 4312 N N . GLY A 1 526 ? 4.868 -5.782 -58.493 1.00 28.20 526 GLY A N 1
ATOM 4313 C CA . GLY A 1 526 ? 6.279 -6.019 -58.185 1.00 28.20 526 GLY A CA 1
ATOM 4314 C C . GLY A 1 526 ? 6.471 -7.480 -57.781 1.00 28.20 526 GLY A C 1
ATOM 4315 O O . GLY A 1 526 ? 5.799 -7.969 -56.879 1.00 28.20 526 GLY A O 1
ATOM 4316 N N . THR A 1 527 ? 7.317 -8.181 -58.525 1.00 26.77 527 THR A N 1
ATOM 4317 C CA . THR A 1 527 ? 7.541 -9.632 -58.516 1.00 26.77 527 THR A CA 1
ATOM 4318 C C . THR A 1 527 ? 8.343 -10.092 -57.293 1.00 26.77 527 THR A C 1
ATOM 4320 O O . THR A 1 527 ? 9.359 -9.491 -56.958 1.00 26.77 527 THR A O 1
ATOM 4323 N N . ILE A 1 528 ? 7.900 -11.187 -56.669 1.00 28.09 528 ILE A N 1
ATOM 4324 C CA . ILE A 1 528 ? 8.585 -11.914 -55.591 1.00 28.09 528 ILE A CA 1
ATOM 4325 C C . ILE A 1 528 ? 9.500 -12.972 -56.224 1.00 28.09 528 ILE A C 1
ATOM 4327 O O . ILE A 1 528 ? 9.026 -13.789 -57.014 1.00 28.09 528 ILE A O 1
ATOM 4331 N N . THR A 1 529 ? 10.782 -12.980 -55.853 1.00 28.16 529 THR A N 1
ATOM 4332 C CA . THR A 1 529 ? 11.735 -14.048 -56.197 1.00 28.16 529 THR A CA 1
ATOM 4333 C C . THR A 1 529 ? 12.071 -14.835 -54.933 1.00 28.16 529 THR A C 1
ATOM 4335 O O . THR A 1 529 ? 12.582 -14.287 -53.961 1.00 28.16 529 THR A O 1
ATOM 4338 N N . THR A 1 530 ? 11.750 -16.124 -54.959 1.00 27.20 530 THR A N 1
ATOM 4339 C CA . THR A 1 530 ? 11.997 -17.137 -53.926 1.00 27.20 530 THR A CA 1
ATOM 4340 C C . THR A 1 530 ? 13.435 -17.666 -53.975 1.00 27.20 530 THR A C 1
ATOM 4342 O O . THR A 1 530 ? 13.937 -17.947 -55.064 1.00 27.20 530 THR A O 1
ATOM 4345 N N . LEU A 1 531 ? 14.056 -17.893 -52.812 1.00 29.64 531 LEU A N 1
ATOM 4346 C CA . LEU A 1 531 ? 15.278 -18.697 -52.630 1.00 29.64 531 LEU A CA 1
ATOM 4347 C C . LEU A 1 531 ? 14.992 -19.886 -51.675 1.00 29.64 531 LEU A C 1
ATOM 4349 O O . LEU A 1 531 ? 14.098 -19.764 -50.836 1.00 29.64 531 LEU A O 1
ATOM 4353 N N . PRO A 1 532 ? 15.682 -21.036 -51.834 1.00 33.97 532 PRO A N 1
ATOM 4354 C CA . PRO A 1 532 ? 15.295 -22.341 -51.275 1.00 33.97 532 PRO A CA 1
ATOM 4355 C C . PRO A 1 532 ? 15.809 -22.601 -49.839 1.00 33.97 532 PRO A C 1
ATOM 4357 O O . PRO A 1 532 ? 16.682 -21.872 -49.364 1.00 33.97 532 PRO A O 1
ATOM 4360 N N . PRO A 1 533 ? 15.288 -23.640 -49.145 1.00 30.52 533 PRO A N 1
ATOM 4361 C CA . PRO A 1 533 ? 15.533 -23.876 -47.724 1.00 30.52 533 PRO A CA 1
ATOM 4362 C C . PRO A 1 533 ? 16.842 -24.634 -47.464 1.00 30.52 533 PRO A C 1
ATOM 4364 O O . PRO A 1 533 ? 17.221 -25.525 -48.223 1.00 30.52 533 PRO A O 1
ATOM 4367 N N . ILE A 1 534 ? 17.494 -24.308 -46.345 1.00 27.77 534 ILE A N 1
ATOM 4368 C CA . ILE A 1 534 ? 18.631 -25.049 -45.789 1.00 27.77 534 ILE A CA 1
ATOM 4369 C C . ILE A 1 534 ? 18.116 -25.904 -44.628 1.00 27.77 534 ILE A C 1
ATOM 4371 O O . ILE A 1 534 ? 17.568 -25.391 -43.656 1.00 27.77 534 ILE A O 1
ATOM 4375 N N . THR A 1 535 ? 18.290 -27.214 -44.761 1.00 26.20 535 THR A N 1
ATOM 4376 C CA . THR A 1 535 ? 18.137 -28.234 -43.721 1.00 26.20 535 THR A CA 1
ATOM 4377 C C . THR A 1 535 ? 19.415 -28.337 -42.891 1.00 26.20 535 THR A C 1
ATOM 4379 O O . THR A 1 535 ? 20.498 -28.459 -43.464 1.00 26.20 535 THR A O 1
ATOM 4382 N N . SER A 1 536 ? 19.296 -28.392 -41.566 1.00 29.19 536 SER A N 1
ATOM 4383 C CA . SER A 1 536 ? 20.313 -29.006 -40.707 1.00 29.19 536 SER A CA 1
ATOM 4384 C C . SER A 1 536 ? 19.648 -29.624 -39.479 1.00 29.19 536 SER A C 1
ATOM 4386 O O . SER A 1 536 ? 19.228 -28.916 -38.564 1.00 29.19 536 SER A O 1
ATOM 4388 N N . GLU A 1 537 ? 19.542 -30.950 -39.510 1.00 26.53 537 GLU A N 1
ATOM 4389 C CA . GLU A 1 537 ? 19.406 -31.819 -38.344 1.00 26.53 537 GLU A CA 1
ATOM 4390 C C . GLU A 1 537 ? 20.634 -31.644 -37.439 1.00 26.53 537 GLU A C 1
ATOM 4392 O O . GLU A 1 537 ? 21.764 -31.581 -37.926 1.00 26.53 537 GLU A O 1
ATOM 4397 N N . VAL A 1 538 ? 20.416 -31.579 -36.126 1.00 29.73 538 VAL A N 1
ATOM 4398 C CA . VAL A 1 538 ? 21.459 -31.781 -35.115 1.00 29.73 538 VAL A CA 1
ATOM 4399 C C . VAL A 1 538 ? 20.894 -32.764 -34.095 1.00 29.73 538 VAL A C 1
ATOM 4401 O O . VAL A 1 538 ? 19.854 -32.510 -33.493 1.00 29.73 538 VAL A O 1
ATOM 4404 N N . GLU A 1 539 ? 21.564 -33.909 -33.987 1.00 26.42 539 GLU A N 1
ATOM 4405 C CA . GLU A 1 539 ? 21.295 -35.009 -33.061 1.00 26.42 539 GLU A CA 1
ATOM 4406 C C . GLU A 1 539 ? 21.743 -34.662 -31.627 1.00 26.42 539 GLU A C 1
ATOM 4408 O O . GLU A 1 539 ? 22.832 -34.120 -31.421 1.00 26.42 539 GLU A O 1
ATOM 4413 N N . ASP A 1 540 ? 20.927 -35.038 -30.638 1.00 27.31 540 ASP A N 1
ATOM 4414 C CA . ASP A 1 540 ? 21.260 -35.036 -29.207 1.00 27.31 540 ASP A CA 1
ATOM 4415 C C . ASP A 1 540 ? 22.034 -36.313 -28.805 1.00 27.31 540 ASP A C 1
ATOM 4417 O O . ASP A 1 540 ? 21.647 -37.413 -29.217 1.00 27.31 540 ASP A O 1
ATOM 4421 N N . PRO A 1 541 ? 23.069 -36.237 -27.940 1.00 31.89 541 PRO A N 1
ATOM 4422 C CA . PRO A 1 541 ? 23.679 -37.412 -27.320 1.00 31.89 541 PRO A CA 1
ATOM 4423 C C . PRO A 1 541 ? 23.047 -37.764 -25.949 1.00 31.89 541 PRO A C 1
ATOM 4425 O O . PRO A 1 541 ? 22.390 -36.930 -25.322 1.00 31.89 541 PRO A O 1
ATOM 4428 N N . PRO A 1 542 ? 23.224 -39.011 -25.463 1.00 32.28 542 PRO A N 1
ATOM 4429 C CA . PRO A 1 542 ? 22.269 -39.659 -24.569 1.00 32.28 542 PRO A CA 1
ATOM 4430 C C . PRO A 1 542 ? 22.529 -39.472 -23.067 1.00 32.28 542 PRO A C 1
ATOM 4432 O O . PRO A 1 542 ? 23.644 -39.257 -22.597 1.00 32.28 542 PRO A O 1
ATOM 4435 N N . VAL A 1 543 ? 21.436 -39.669 -22.330 1.00 28.73 543 VAL A N 1
ATOM 4436 C CA . VAL A 1 543 ? 21.292 -39.754 -20.872 1.00 28.73 543 VAL A CA 1
ATOM 4437 C C . VAL A 1 543 ? 22.061 -40.954 -20.297 1.00 28.73 543 VAL A C 1
ATOM 4439 O O . VAL A 1 543 ? 21.849 -42.088 -20.729 1.00 28.73 543 VAL A O 1
ATOM 4442 N N . GLN A 1 544 ? 22.886 -40.723 -19.270 1.00 28.55 544 GLN A N 1
ATOM 4443 C CA . GLN A 1 544 ? 23.426 -41.769 -18.392 1.00 28.55 544 GLN A CA 1
ATOM 4444 C C . GLN A 1 544 ? 22.797 -41.678 -16.995 1.00 28.55 544 GLN A C 1
ATOM 4446 O O . GLN A 1 544 ? 22.841 -40.641 -16.337 1.00 28.55 544 GLN A O 1
ATOM 4451 N N . ASN A 1 545 ? 22.202 -42.798 -16.578 1.00 27.31 545 ASN A N 1
ATOM 4452 C CA . ASN A 1 545 ? 21.830 -43.115 -15.203 1.00 27.31 545 ASN A CA 1
ATOM 4453 C C . ASN A 1 545 ? 23.091 -43.483 -14.419 1.00 27.31 545 ASN A C 1
ATOM 4455 O O . ASN A 1 545 ? 23.799 -44.384 -14.859 1.00 27.31 545 ASN A O 1
ATOM 4459 N N . ASP A 1 546 ? 23.280 -42.908 -13.232 1.00 29.23 546 ASP A N 1
ATOM 4460 C CA . ASP A 1 546 ? 24.146 -43.491 -12.206 1.00 29.23 546 ASP A CA 1
ATOM 4461 C C . ASP A 1 546 ? 23.406 -43.581 -10.868 1.00 29.23 546 ASP A C 1
ATOM 4463 O O . ASP A 1 546 ? 22.836 -42.612 -10.358 1.00 29.23 546 ASP A O 1
ATOM 4467 N N . GLN A 1 547 ? 23.397 -44.805 -10.344 1.00 27.44 547 GLN A N 1
ATOM 4468 C CA . GLN A 1 547 ? 22.956 -45.191 -9.012 1.00 27.44 547 GLN A CA 1
ATOM 4469 C C . GLN A 1 547 ? 24.105 -45.035 -7.999 1.00 27.44 547 GLN A C 1
ATOM 4471 O O . GLN A 1 547 ? 25.272 -45.179 -8.341 1.00 27.44 547 GLN A O 1
ATOM 4476 N N . ASP A 1 548 ? 23.715 -44.831 -6.738 1.00 28.70 548 ASP A N 1
ATOM 4477 C CA . ASP A 1 548 ? 24.391 -45.247 -5.501 1.00 28.70 548 ASP A CA 1
ATOM 4478 C C . ASP A 1 548 ? 25.838 -44.802 -5.211 1.00 28.70 548 ASP A C 1
ATOM 4480 O O . ASP A 1 548 ? 26.805 -45.460 -5.587 1.00 28.70 548 ASP A O 1
ATOM 4484 N N . VAL A 1 549 ? 25.983 -43.808 -4.316 1.00 29.78 549 VAL A N 1
ATOM 4485 C CA . VAL A 1 549 ? 27.137 -43.712 -3.394 1.00 29.78 549 VAL A CA 1
ATOM 4486 C C . VAL A 1 549 ? 26.669 -43.277 -1.983 1.00 29.78 549 VAL A C 1
ATOM 4488 O O . VAL A 1 549 ? 25.801 -42.406 -1.877 1.00 29.78 549 VAL A O 1
ATOM 4491 N N . PRO A 1 550 ? 27.193 -43.861 -0.878 1.00 32.88 550 PRO A N 1
ATOM 4492 C CA . PRO A 1 550 ? 26.584 -43.793 0.454 1.00 32.88 550 PRO A CA 1
ATOM 4493 C C . PRO A 1 550 ? 26.969 -42.562 1.294 1.00 32.88 550 PRO A C 1
ATOM 4495 O O . PRO A 1 550 ? 28.041 -41.976 1.166 1.00 32.88 550 PRO A O 1
ATOM 4498 N N . ARG A 1 551 ? 26.082 -42.250 2.245 1.00 26.81 551 ARG A N 1
ATOM 4499 C CA . ARG A 1 551 ? 26.179 -41.227 3.301 1.00 26.81 551 ARG A CA 1
ATOM 4500 C C . ARG A 1 551 ? 27.249 -41.588 4.359 1.00 26.81 551 ARG A C 1
ATOM 4502 O O . ARG A 1 551 ? 27.161 -42.687 4.904 1.00 26.81 551 ARG A O 1
ATOM 4509 N N . PRO A 1 552 ? 28.176 -40.686 4.749 1.00 29.42 552 PRO A N 1
ATOM 4510 C CA . PRO A 1 552 ? 29.039 -40.904 5.907 1.00 29.42 552 PRO A CA 1
ATOM 4511 C C . PRO A 1 552 ? 28.379 -40.440 7.212 1.00 29.42 552 PRO A C 1
ATOM 4513 O O . PRO A 1 552 ? 27.813 -39.351 7.314 1.00 29.42 552 PRO A O 1
ATOM 4516 N N . THR A 1 553 ? 28.481 -41.303 8.211 1.00 25.75 553 THR A N 1
ATOM 4517 C CA . THR A 1 553 ? 28.064 -41.161 9.607 1.00 25.75 553 THR A CA 1
ATOM 4518 C C . THR A 1 553 ? 28.976 -40.179 10.356 1.00 25.75 553 THR A C 1
ATOM 4520 O O . THR A 1 553 ? 30.196 -40.288 10.267 1.00 25.75 553 THR A O 1
ATOM 4523 N N . LEU A 1 554 ? 28.405 -39.253 11.139 1.00 27.31 554 LEU A N 1
ATOM 4524 C CA . LEU A 1 554 ? 29.160 -38.450 12.110 1.00 27.31 554 LEU A CA 1
ATOM 4525 C C . LEU A 1 554 ? 29.584 -39.331 13.296 1.00 27.31 554 LEU A C 1
ATOM 4527 O O . LEU A 1 554 ? 28.730 -39.837 14.023 1.00 27.31 554 LEU A O 1
ATOM 4531 N N . GLN A 1 555 ? 30.892 -39.468 13.516 1.00 25.95 555 GLN A N 1
ATOM 4532 C CA . GLN A 1 555 ? 31.458 -39.902 14.793 1.00 25.95 555 GLN A CA 1
ATOM 4533 C C . GLN A 1 555 ? 31.877 -38.672 15.605 1.00 25.95 555 GLN A C 1
ATOM 4535 O O . GLN A 1 555 ? 32.578 -37.789 15.115 1.00 25.95 555 GLN A O 1
ATOM 4540 N N . GLN A 1 556 ? 31.392 -38.622 16.846 1.00 28.30 556 GLN A N 1
ATOM 4541 C CA . GLN A 1 556 ? 31.850 -37.720 17.894 1.00 28.30 556 GLN A CA 1
ATOM 4542 C C . GLN A 1 556 ? 33.235 -38.164 18.362 1.00 28.30 556 GLN A C 1
ATOM 4544 O O . GLN A 1 556 ? 33.380 -39.302 18.795 1.00 28.30 556 GLN A O 1
ATOM 4549 N N . ASP A 1 557 ? 34.199 -37.247 18.368 1.00 26.95 557 ASP A N 1
ATOM 4550 C CA . ASP A 1 557 ? 35.404 -37.382 19.180 1.00 26.95 557 ASP A CA 1
ATOM 4551 C C . ASP A 1 557 ? 35.553 -36.149 20.074 1.00 26.95 557 ASP A C 1
ATOM 4553 O O . ASP A 1 557 ? 35.847 -35.033 19.645 1.00 26.95 557 ASP A O 1
ATOM 4557 N N . THR A 1 558 ? 35.305 -36.376 21.359 1.00 27.86 558 THR A N 1
ATOM 4558 C CA . THR A 1 558 ? 35.617 -35.484 22.471 1.00 27.86 558 THR A CA 1
ATOM 4559 C C . THR A 1 558 ? 37.109 -35.545 22.785 1.00 27.86 558 THR A C 1
ATOM 4561 O O . THR A 1 558 ? 37.618 -36.620 23.105 1.00 27.86 558 THR A O 1
ATOM 4564 N N . LYS A 1 559 ? 37.797 -34.398 22.833 1.00 28.30 559 LYS A N 1
ATOM 4565 C CA . LYS A 1 559 ? 39.020 -34.254 23.637 1.00 28.30 559 LYS A CA 1
ATOM 4566 C C . LYS A 1 559 ? 39.161 -32.846 24.217 1.00 28.30 559 LYS A C 1
ATOM 4568 O O . LYS A 1 559 ? 39.224 -31.855 23.501 1.00 28.30 559 LYS A O 1
ATOM 4573 N N . ASN A 1 560 ? 39.198 -32.831 25.547 1.00 27.72 560 ASN A N 1
ATOM 4574 C CA . ASN A 1 560 ? 39.411 -31.709 26.454 1.00 27.72 560 ASN A CA 1
ATOM 4575 C C . ASN A 1 560 ? 40.780 -31.044 26.265 1.00 27.72 560 ASN A C 1
ATOM 4577 O O . ASN A 1 560 ? 41.778 -31.763 26.244 1.00 27.72 560 ASN A O 1
ATOM 4581 N N . ILE A 1 561 ? 40.836 -29.707 26.313 1.00 29.53 561 ILE A N 1
ATOM 4582 C CA . ILE A 1 561 ? 41.973 -28.949 26.868 1.00 29.53 561 ILE A CA 1
ATOM 4583 C C . ILE A 1 561 ? 41.417 -27.762 27.677 1.00 29.53 561 ILE A C 1
ATOM 4585 O O . ILE A 1 561 ? 40.499 -27.073 27.241 1.00 29.53 561 ILE A O 1
ATOM 4589 N N . ALA A 1 562 ? 41.948 -27.612 28.892 1.00 29.70 562 ALA A N 1
ATOM 4590 C CA . ALA A 1 562 ? 41.587 -26.667 29.950 1.00 29.70 562 ALA A CA 1
ATOM 4591 C C . ALA A 1 562 ? 42.150 -25.236 29.710 1.00 29.70 562 ALA A C 1
ATOM 4593 O O . ALA A 1 562 ? 42.942 -25.053 28.784 1.00 29.70 562 ALA A O 1
ATOM 4594 N N . PRO A 1 563 ? 41.753 -24.227 30.518 1.00 36.47 563 PRO A N 1
ATOM 4595 C CA . PRO A 1 563 ? 41.887 -22.806 30.197 1.00 36.47 563 PRO A CA 1
ATOM 4596 C C . PRO A 1 563 ? 43.105 -22.153 30.864 1.00 36.47 563 PRO A C 1
ATOM 4598 O O . PRO A 1 563 ? 43.413 -22.484 32.003 1.00 36.47 563 PRO A O 1
ATOM 4601 N N . ASP A 1 564 ? 43.727 -21.173 30.202 1.00 26.16 564 ASP A N 1
ATOM 4602 C CA . ASP A 1 564 ? 44.270 -19.975 30.860 1.00 26.16 564 ASP A CA 1
ATOM 4603 C C . ASP A 1 564 ? 44.671 -18.902 29.827 1.00 26.16 564 ASP A C 1
ATOM 4605 O O . ASP A 1 564 ? 44.814 -19.198 28.641 1.00 26.16 564 ASP A O 1
ATOM 4609 N N . VAL A 1 565 ? 44.930 -17.694 30.334 1.00 28.55 565 VAL A N 1
ATOM 4610 C CA . VAL A 1 565 ? 45.534 -16.492 29.724 1.00 28.55 565 VAL A CA 1
ATOM 4611 C C . VAL A 1 565 ? 44.557 -15.335 29.463 1.00 28.55 565 VAL A C 1
ATOM 4613 O O . VAL A 1 565 ? 43.982 -15.153 28.392 1.00 28.55 565 VAL A O 1
ATOM 4616 N N . THR A 1 566 ? 44.466 -14.481 30.483 1.00 32.25 566 THR A N 1
ATOM 4617 C CA . THR A 1 566 ? 44.187 -13.041 30.393 1.00 32.25 566 THR A CA 1
ATOM 4618 C C . THR A 1 566 ? 45.320 -12.285 29.679 1.00 32.25 566 THR A C 1
ATOM 4620 O O . THR A 1 566 ? 46.490 -12.646 29.809 1.00 32.25 566 THR A O 1
ATOM 4623 N N . PRO A 1 567 ? 44.997 -11.178 28.986 1.00 31.72 567 PRO A N 1
ATOM 4624 C CA . PRO A 1 567 ? 45.863 -9.992 29.035 1.00 31.72 567 PRO A CA 1
ATOM 4625 C C . PRO A 1 567 ? 45.036 -8.698 29.203 1.00 31.72 567 PRO A C 1
ATOM 4627 O O . PRO A 1 567 ? 44.119 -8.415 28.441 1.00 31.72 567 PRO A O 1
ATOM 4630 N N . THR A 1 568 ? 45.189 -7.986 30.323 1.00 27.30 568 THR A N 1
ATOM 4631 C CA . THR A 1 568 ? 45.981 -6.742 30.480 1.00 27.30 568 THR A CA 1
ATOM 4632 C C . THR A 1 568 ? 45.641 -5.598 29.514 1.00 27.30 568 THR A C 1
ATOM 4634 O O . THR A 1 568 ? 46.016 -5.608 28.345 1.00 27.30 568 THR A O 1
ATOM 4637 N N . VAL A 1 569 ? 45.014 -4.563 30.080 1.00 31.33 569 VAL A N 1
ATOM 4638 C CA . VAL A 1 569 ? 44.792 -3.218 29.522 1.00 31.33 569 VAL A CA 1
ATOM 4639 C C . VAL A 1 569 ? 46.101 -2.413 29.537 1.00 31.33 569 VAL A C 1
ATOM 4641 O O . VAL A 1 569 ? 46.734 -2.356 30.594 1.00 31.33 569 VAL A O 1
ATOM 4644 N N . PRO A 1 570 ? 46.487 -1.707 28.456 1.00 30.06 570 PRO A N 1
ATOM 4645 C CA . PRO A 1 570 ? 47.453 -0.624 28.544 1.00 30.06 570 PRO A CA 1
ATOM 4646 C C . PRO A 1 570 ? 46.743 0.736 28.585 1.00 30.06 570 PRO A C 1
ATOM 4648 O O . PRO A 1 570 ? 45.941 1.083 27.720 1.00 30.06 570 PRO A O 1
ATOM 4651 N N . ALA A 1 571 ? 47.081 1.527 29.600 1.00 32.81 571 ALA A N 1
ATOM 4652 C CA . ALA A 1 571 ? 46.816 2.955 29.637 1.00 32.81 571 ALA A CA 1
ATOM 4653 C C . ALA A 1 571 ? 47.850 3.692 28.769 1.00 32.81 571 ALA A C 1
ATOM 4655 O O . ALA A 1 571 ? 49.053 3.494 28.934 1.00 32.81 571 ALA A O 1
ATOM 4656 N N . SER A 1 572 ? 47.397 4.595 27.900 1.00 31.61 572 SER A N 1
ATOM 4657 C CA . SER A 1 572 ? 48.256 5.606 27.279 1.00 31.61 572 SER A CA 1
ATOM 4658 C C . SER A 1 572 ? 47.507 6.932 27.191 1.00 31.61 572 SER A C 1
ATOM 4660 O O . SER A 1 572 ? 46.575 7.085 26.405 1.00 31.61 572 SER A O 1
ATOM 4662 N N . GLY A 1 573 ? 47.913 7.886 28.029 1.00 38.16 573 GLY A N 1
ATOM 4663 C CA . GLY A 1 573 ? 47.461 9.270 27.961 1.00 38.16 573 GLY A CA 1
ATOM 4664 C C . GLY A 1 573 ? 48.128 10.004 26.805 1.00 38.16 573 GLY A C 1
ATOM 4665 O O . GLY A 1 573 ? 49.342 9.906 26.637 1.00 38.16 573 GLY A O 1
ATOM 4666 N N . HIS A 1 574 ? 47.347 10.765 26.040 1.00 36.94 574 HIS A N 1
ATOM 4667 C CA . HIS A 1 574 ? 47.832 11.751 25.075 1.00 36.94 574 HIS A CA 1
ATOM 4668 C C . HIS A 1 574 ? 47.186 13.115 25.344 1.00 36.94 574 HIS A C 1
ATOM 4670 O O . HIS A 1 574 ? 46.065 13.224 25.836 1.00 36.94 574 HIS A O 1
ATOM 4676 N N . SER A 1 575 ? 47.987 14.151 25.112 1.00 38.78 575 SER A N 1
ATOM 4677 C CA . SER A 1 575 ? 47.906 15.486 25.690 1.00 38.78 575 SER A CA 1
ATOM 4678 C C . SER A 1 575 ? 46.889 16.407 25.005 1.00 38.78 575 SER A C 1
ATOM 4680 O O . SER A 1 575 ? 46.790 16.484 23.782 1.00 38.78 575 SER A O 1
ATOM 4682 N N . ALA A 1 576 ? 46.201 17.215 25.815 1.00 42.09 576 ALA A N 1
ATOM 4683 C CA . ALA A 1 576 ? 45.250 18.249 25.394 1.00 42.09 576 ALA A CA 1
ATOM 4684 C C . ALA A 1 576 ? 45.858 19.393 24.538 1.00 42.09 576 ALA A C 1
ATOM 4686 O O . ALA A 1 576 ? 45.139 20.291 24.111 1.00 42.09 576 ALA A O 1
ATOM 4687 N N . GLY A 1 577 ? 47.167 19.376 24.253 1.00 44.03 577 GLY A N 1
ATOM 4688 C CA . GLY A 1 577 ? 47.852 20.424 23.484 1.00 44.03 577 GLY A CA 1
ATOM 4689 C C . GLY A 1 577 ? 47.699 20.320 21.961 1.00 44.03 577 GLY A C 1
ATOM 4690 O O . GLY A 1 577 ? 47.825 21.327 21.270 1.00 44.03 577 GLY A O 1
ATOM 4691 N N . MET A 1 578 ? 47.394 19.135 21.418 1.00 42.41 578 MET A N 1
ATOM 4692 C CA . MET A 1 578 ? 47.337 18.931 19.960 1.00 42.41 578 MET A CA 1
ATOM 4693 C C . MET A 1 578 ? 46.008 19.405 19.341 1.00 42.41 578 MET A C 1
ATOM 4695 O O . MET A 1 578 ? 45.989 19.921 18.225 1.00 42.41 578 MET A O 1
ATOM 4699 N N . TYR A 1 579 ? 44.907 19.335 20.098 1.00 45.66 579 TYR A N 1
ATOM 4700 C CA . TYR A 1 579 ? 43.574 19.760 19.646 1.00 45.66 579 TYR A CA 1
ATOM 4701 C C . TYR A 1 579 ? 43.417 21.287 19.544 1.00 45.66 579 TYR A C 1
ATOM 4703 O O . TYR A 1 579 ? 42.648 21.777 18.715 1.00 45.66 579 TYR A O 1
ATOM 4711 N N . VAL A 1 580 ? 44.187 22.056 20.321 1.00 52.59 580 VAL A N 1
ATOM 4712 C CA . VAL A 1 580 ? 44.148 23.531 20.284 1.00 52.59 580 VAL A CA 1
ATOM 4713 C C . VAL A 1 580 ? 44.839 24.083 19.029 1.00 52.59 580 VAL A C 1
ATOM 4715 O O . VAL A 1 580 ? 44.385 25.068 18.454 1.00 52.59 580 VAL A O 1
ATOM 4718 N N . LEU A 1 581 ? 45.891 23.427 18.529 1.00 48.53 581 LEU A N 1
ATOM 4719 C CA . LEU A 1 581 ? 46.580 23.876 17.310 1.00 48.53 581 LEU A CA 1
ATOM 4720 C C . LEU A 1 581 ? 45.790 23.550 16.032 1.00 48.53 581 LEU A C 1
ATOM 4722 O O . LEU A 1 581 ? 45.777 24.353 15.098 1.00 48.53 581 LEU A O 1
ATOM 4726 N N . ILE A 1 582 ? 45.074 22.421 16.007 1.00 59.12 582 ILE A N 1
ATOM 4727 C CA . ILE A 1 582 ? 44.228 22.026 14.867 1.00 59.12 582 ILE A CA 1
ATOM 4728 C C . ILE A 1 582 ? 42.997 22.941 14.744 1.00 59.12 582 ILE A C 1
ATOM 4730 O O . ILE A 1 582 ? 42.633 23.352 13.642 1.00 59.12 582 ILE A O 1
ATOM 4734 N N . THR A 1 583 ? 42.393 23.334 15.868 1.00 60.28 583 THR A N 1
ATOM 4735 C CA . THR A 1 583 ? 41.218 24.226 15.879 1.00 60.28 583 THR A CA 1
ATOM 4736 C C . THR A 1 583 ? 41.557 25.661 15.464 1.00 60.28 583 THR A C 1
ATOM 4738 O O . THR A 1 583 ? 40.801 26.271 14.707 1.00 60.28 583 THR A O 1
ATOM 4741 N N . ILE A 1 584 ? 42.725 26.188 15.851 1.00 68.06 584 ILE A N 1
ATOM 4742 C CA . ILE A 1 584 ? 43.180 27.518 15.405 1.00 68.06 584 ILE A CA 1
ATOM 4743 C C . ILE A 1 584 ? 43.473 27.529 13.893 1.00 68.06 584 ILE A C 1
ATOM 4745 O O . ILE A 1 584 ? 43.110 28.486 13.204 1.00 68.06 584 ILE A O 1
ATOM 4749 N N . GLY A 1 585 ? 44.058 26.452 13.355 1.00 70.50 585 GLY A N 1
ATOM 4750 C CA . GLY A 1 585 ? 44.298 26.304 11.915 1.00 70.50 585 GLY A CA 1
ATOM 4751 C C . GLY A 1 585 ? 43.007 26.270 11.088 1.00 70.50 585 GLY A C 1
ATOM 4752 O O . GLY A 1 585 ? 42.903 26.967 10.077 1.00 70.50 585 GLY A O 1
ATOM 4753 N N . ALA A 1 586 ? 41.994 25.528 11.549 1.00 63.81 586 ALA A N 1
ATOM 4754 C CA . ALA A 1 586 ? 40.697 25.434 10.876 1.00 63.81 586 ALA A CA 1
ATOM 4755 C C . ALA A 1 586 ? 39.951 26.782 10.846 1.00 63.81 586 ALA A C 1
ATOM 4757 O O . ALA A 1 586 ? 39.427 27.181 9.804 1.00 63.81 586 ALA A O 1
ATOM 4758 N N . CYS A 1 587 ? 39.976 27.538 11.950 1.00 66.88 587 CYS A N 1
ATOM 4759 C CA . CYS A 1 587 ? 39.365 28.868 12.010 1.00 66.88 587 CYS A CA 1
ATOM 4760 C C . CYS A 1 587 ? 40.026 29.867 11.049 1.00 66.88 587 CYS A C 1
ATOM 4762 O O . CYS A 1 587 ? 39.330 30.671 10.427 1.00 66.88 587 CYS A O 1
ATOM 4764 N N . PHE A 1 588 ? 41.351 29.805 10.874 1.00 80.44 588 PHE A N 1
ATOM 4765 C CA . PHE A 1 588 ? 42.059 30.693 9.949 1.00 80.44 588 PHE A CA 1
ATOM 4766 C C . PHE A 1 588 ? 41.698 30.405 8.481 1.00 80.44 588 PHE A C 1
ATOM 4768 O O . PHE A 1 588 ? 41.451 31.334 7.710 1.00 80.44 588 PHE A O 1
ATOM 4775 N N . PHE A 1 589 ? 41.579 29.127 8.104 1.00 74.31 589 PHE A N 1
ATOM 4776 C CA . PHE A 1 589 ? 41.177 28.726 6.750 1.00 74.31 589 PHE A CA 1
ATOM 4777 C C . PHE A 1 589 ? 39.749 29.161 6.397 1.00 74.31 589 PHE A C 1
ATOM 4779 O O . PHE A 1 589 ? 39.517 29.678 5.302 1.00 74.31 589 PHE A O 1
ATOM 4786 N N . ILE A 1 590 ? 38.806 29.028 7.334 1.00 77.31 590 ILE A N 1
ATOM 4787 C CA . ILE A 1 590 ? 37.415 29.465 7.137 1.00 77.31 590 ILE A CA 1
ATOM 4788 C C . ILE A 1 590 ? 37.352 30.986 6.933 1.00 77.31 590 ILE A C 1
ATOM 4790 O O . ILE A 1 590 ? 36.644 31.476 6.051 1.00 77.31 590 ILE A O 1
ATOM 4794 N N . LEU A 1 591 ? 38.141 31.751 7.690 1.00 78.62 591 LEU A N 1
ATOM 4795 C CA . LEU A 1 591 ? 38.140 33.213 7.613 1.00 78.62 591 LEU A CA 1
ATOM 4796 C C . LEU A 1 591 ? 38.716 33.720 6.278 1.00 78.62 591 LEU A C 1
ATOM 4798 O O . LEU A 1 591 ? 38.176 34.655 5.681 1.00 78.62 591 LEU A O 1
ATOM 4802 N N . VAL A 1 592 ? 39.750 33.052 5.754 1.00 83.25 592 VAL A N 1
ATOM 4803 C CA . VAL A 1 592 ? 40.296 33.328 4.415 1.00 83.25 592 VAL A CA 1
ATOM 4804 C C . VAL A 1 592 ? 39.283 32.970 3.320 1.00 83.25 592 VAL A C 1
ATOM 4806 O O . VAL A 1 592 ? 39.075 33.772 2.406 1.00 83.25 592 VAL A O 1
ATOM 4809 N N . ALA A 1 593 ? 38.590 31.833 3.431 1.00 78.31 593 ALA A N 1
ATOM 4810 C CA . ALA A 1 593 ? 37.567 31.422 2.467 1.00 78.31 593 ALA A CA 1
ATOM 4811 C C . ALA A 1 593 ? 36.399 32.425 2.390 1.00 78.31 593 ALA A C 1
ATOM 4813 O O . ALA A 1 593 ? 35.982 32.815 1.296 1.00 78.31 593 ALA A O 1
ATOM 4814 N N . VAL A 1 594 ? 35.931 32.934 3.535 1.00 80.75 594 VAL A N 1
ATOM 4815 C CA . VAL A 1 594 ? 34.864 33.949 3.599 1.00 80.75 594 VAL A CA 1
ATOM 4816 C C . VAL A 1 594 ? 35.300 35.278 2.968 1.00 80.75 594 VAL A C 1
ATOM 4818 O O . VAL A 1 594 ? 34.510 35.929 2.274 1.00 80.75 594 VAL A O 1
ATOM 4821 N N . LEU A 1 595 ? 36.558 35.689 3.156 1.00 76.12 595 LEU A N 1
ATOM 4822 C CA . LEU A 1 595 ? 37.092 36.912 2.547 1.00 76.12 595 LEU A CA 1
ATOM 4823 C C . LEU A 1 595 ? 37.229 36.794 1.023 1.00 76.12 595 LEU A C 1
ATOM 4825 O O . LEU A 1 595 ? 36.899 37.743 0.303 1.00 76.12 595 LEU A O 1
ATOM 4829 N N . VAL A 1 596 ? 37.649 35.630 0.519 1.00 78.81 596 VAL A N 1
ATOM 4830 C CA . VAL A 1 596 ? 37.714 35.348 -0.924 1.00 78.81 596 VAL A CA 1
ATOM 4831 C C . VAL A 1 596 ? 36.309 35.325 -1.533 1.00 78.81 596 VAL A C 1
ATOM 4833 O O . VAL A 1 596 ? 36.077 35.962 -2.564 1.00 78.81 596 VAL A O 1
ATOM 4836 N N . PHE A 1 597 ? 35.341 34.700 -0.857 1.00 72.62 597 PHE A N 1
ATOM 4837 C CA . PHE A 1 597 ? 33.954 34.641 -1.318 1.00 72.62 597 PHE A CA 1
ATOM 4838 C C . PHE A 1 597 ? 33.303 36.033 -1.380 1.00 72.62 597 PHE A C 1
ATOM 4840 O O . PHE A 1 597 ? 32.705 36.401 -2.394 1.00 72.62 597 PHE A O 1
ATOM 4847 N N . LYS A 1 598 ? 33.514 36.884 -0.364 1.00 66.50 598 LYS A N 1
ATOM 4848 C CA . LYS A 1 598 ? 33.050 38.287 -0.389 1.00 66.50 598 LYS A CA 1
ATOM 4849 C C . LYS A 1 598 ? 33.648 39.093 -1.545 1.00 66.50 598 LYS A C 1
ATOM 4851 O O . LYS A 1 598 ? 32.970 39.964 -2.095 1.00 66.50 598 LYS A O 1
ATOM 4856 N N . LYS A 1 599 ? 34.898 38.818 -1.932 1.00 61.81 599 LYS A N 1
ATOM 4857 C CA . LYS A 1 599 ? 35.561 39.500 -3.055 1.00 61.81 599 LYS A CA 1
ATOM 4858 C C . LYS A 1 599 ? 35.004 39.046 -4.411 1.00 61.81 599 LYS A C 1
ATOM 4860 O O . LYS A 1 599 ? 34.850 39.879 -5.301 1.00 61.81 599 LYS A O 1
ATOM 4865 N N . LEU A 1 600 ? 34.630 37.772 -4.541 1.00 62.38 600 LEU A N 1
ATOM 4866 C CA . LEU A 1 600 ? 34.012 37.211 -5.749 1.00 62.38 600 LEU A CA 1
ATOM 4867 C C . LEU A 1 600 ? 32.572 37.706 -5.961 1.00 62.38 600 LEU A C 1
ATOM 4869 O O . LEU A 1 600 ? 32.212 38.079 -7.077 1.00 62.38 600 LEU A O 1
ATOM 4873 N N . VAL A 1 601 ? 31.774 37.819 -4.894 1.00 61.59 601 VAL A N 1
ATOM 4874 C CA . VAL A 1 601 ? 30.390 38.330 -4.976 1.00 61.59 601 VAL A CA 1
ATOM 4875 C C . VAL A 1 601 ? 30.349 39.813 -5.377 1.00 61.59 601 VAL A C 1
ATOM 4877 O O . VAL A 1 601 ? 29.442 40.246 -6.087 1.00 61.59 601 VAL A O 1
ATOM 4880 N N . LYS A 1 602 ? 31.369 40.603 -5.015 1.00 49.97 602 LYS A N 1
ATOM 4881 C CA . LYS A 1 602 ? 31.445 42.029 -5.383 1.00 49.97 602 LYS A CA 1
ATOM 4882 C C . LYS A 1 602 ? 31.739 42.266 -6.875 1.00 49.97 602 LYS A C 1
ATOM 4884 O O . LYS A 1 602 ? 31.500 43.371 -7.353 1.00 49.97 602 LYS A O 1
ATOM 4889 N N . MET A 1 603 ? 32.209 41.253 -7.612 1.00 50.41 603 MET A N 1
ATOM 4890 C CA . MET A 1 603 ? 32.521 41.354 -9.048 1.00 50.41 603 MET A CA 1
ATOM 4891 C C . MET A 1 603 ? 31.356 40.972 -9.981 1.00 50.41 603 MET A C 1
ATOM 4893 O O . MET A 1 603 ? 31.453 41.203 -11.182 1.00 50.41 603 MET A O 1
ATOM 4897 N N . ARG A 1 604 ? 30.232 40.449 -9.464 1.00 44.16 604 ARG A N 1
ATOM 4898 C CA . ARG A 1 604 ? 29.058 40.033 -10.264 1.00 44.16 604 ARG A CA 1
ATOM 4899 C C . ARG A 1 604 ? 27.801 40.875 -9.992 1.00 44.16 604 ARG A C 1
ATOM 4901 O O . ARG A 1 604 ? 26.749 40.340 -9.665 1.00 44.16 604 ARG A O 1
ATOM 4908 N N . ARG A 1 605 ? 27.873 42.201 -10.158 1.00 40.56 605 ARG A N 1
ATOM 4909 C CA . ARG A 1 605 ? 26.662 43.025 -10.360 1.00 40.56 605 ARG A CA 1
ATOM 4910 C C . ARG A 1 605 ? 26.606 43.519 -11.811 1.00 40.56 605 ARG A C 1
ATOM 4912 O O . ARG A 1 605 ? 27.478 44.300 -12.190 1.00 40.56 605 ARG A O 1
ATOM 4919 N N . PRO A 1 606 ? 25.619 43.102 -12.624 1.00 41.22 606 PRO A N 1
ATOM 4920 C CA . PRO A 1 606 ? 25.437 43.643 -13.964 1.00 41.22 606 PRO A CA 1
ATOM 4921 C C . PRO A 1 606 ? 24.844 45.060 -13.903 1.00 41.22 606 PRO A C 1
ATOM 4923 O O . PRO A 1 606 ? 23.925 45.337 -13.133 1.00 41.22 606 PRO A O 1
ATOM 4926 N N . ARG A 1 607 ? 25.393 45.968 -14.720 1.00 40.34 607 ARG A N 1
ATOM 4927 C CA . ARG A 1 607 ? 24.827 47.297 -14.998 1.00 40.34 607 ARG A CA 1
ATOM 4928 C C . ARG A 1 607 ? 23.504 47.124 -15.749 1.00 40.34 607 ARG A C 1
ATOM 4930 O O . ARG A 1 607 ? 23.500 46.596 -16.857 1.00 40.34 607 ARG A O 1
ATOM 4937 N N . THR A 1 608 ? 22.406 47.596 -15.172 1.00 39.06 608 THR A N 1
ATOM 4938 C CA . THR A 1 608 ? 21.108 47.711 -15.842 1.00 39.06 608 THR A CA 1
ATOM 4939 C C . THR A 1 608 ? 21.140 48.879 -16.833 1.00 39.06 608 THR A C 1
ATOM 4941 O O . THR A 1 608 ? 21.438 50.014 -16.464 1.00 39.06 608 THR A O 1
ATOM 4944 N N . ASN A 1 609 ? 20.857 48.597 -18.106 1.00 35.94 609 ASN A N 1
ATOM 4945 C CA . ASN A 1 609 ? 20.656 49.606 -19.144 1.00 35.94 609 ASN A CA 1
ATOM 4946 C C . ASN A 1 609 ? 19.148 49.806 -19.343 1.00 35.94 609 ASN A C 1
ATOM 4948 O O . ASN A 1 609 ? 18.452 48.905 -19.803 1.00 35.94 609 ASN A O 1
ATOM 4952 N N . ASN A 1 610 ? 18.662 50.998 -19.002 1.00 41.91 610 ASN A N 1
ATOM 4953 C CA . ASN A 1 610 ? 17.327 51.480 -19.343 1.00 41.91 610 ASN A CA 1
ATOM 4954 C C . ASN A 1 610 ? 17.221 51.710 -20.856 1.00 41.91 610 ASN A C 1
ATOM 4956 O O . ASN A 1 610 ? 17.936 52.562 -21.385 1.00 41.91 610 ASN A O 1
ATOM 4960 N N . ARG A 1 611 ? 16.257 51.072 -21.530 1.00 38.41 611 ARG A N 1
ATOM 4961 C CA . ARG A 1 611 ? 15.624 51.643 -22.729 1.00 38.41 611 ARG A CA 1
ATOM 4962 C C . ARG A 1 611 ? 14.121 51.368 -22.738 1.00 38.41 611 ARG A C 1
ATOM 4964 O O . ARG A 1 611 ? 13.687 50.225 -22.755 1.00 38.41 611 ARG A O 1
ATOM 4971 N N . ARG A 1 612 ? 13.380 52.480 -22.717 1.00 45.28 612 ARG A N 1
ATOM 4972 C CA . ARG A 1 612 ? 11.954 52.638 -23.022 1.00 45.28 612 ARG A CA 1
ATOM 4973 C C . ARG A 1 612 ? 11.626 52.097 -24.415 1.00 45.28 612 ARG A C 1
ATOM 4975 O O . ARG A 1 612 ? 12.396 52.352 -25.338 1.00 45.28 612 ARG A O 1
ATOM 4982 N N . PHE A 1 613 ? 10.436 51.527 -24.563 1.00 36.34 613 PHE A N 1
ATOM 4983 C CA . PHE A 1 613 ? 9.649 51.624 -25.790 1.00 36.34 613 PHE A CA 1
ATOM 4984 C C . PHE A 1 613 ? 8.202 51.962 -25.412 1.00 36.34 613 PHE A C 1
ATOM 4986 O O . PHE A 1 613 ? 7.532 51.183 -24.743 1.00 36.34 613 PHE A O 1
ATOM 4993 N N . GLU A 1 614 ? 7.783 53.167 -25.797 1.00 40.50 614 GLU A N 1
ATOM 4994 C CA . GLU A 1 614 ? 6.395 53.530 -26.086 1.00 40.50 614 GLU A CA 1
ATOM 4995 C C . GLU A 1 614 ? 6.219 53.411 -27.605 1.00 40.50 614 GLU A C 1
ATOM 4997 O O . GLU A 1 614 ? 7.054 53.952 -28.340 1.00 40.50 614 GLU A O 1
ATOM 5002 N N . ALA A 1 615 ? 5.174 52.700 -28.032 1.00 46.78 615 ALA A N 1
ATOM 5003 C CA . ALA A 1 615 ? 4.288 52.948 -29.181 1.00 46.78 615 ALA A CA 1
ATOM 5004 C C . ALA A 1 615 ? 3.429 51.699 -29.405 1.00 46.78 615 ALA A C 1
ATOM 5006 O O . ALA A 1 615 ? 4.023 50.631 -29.684 1.00 46.78 615 ALA A O 1
#

Radius of gyration: 31.99 Å; Cα contacts (8 Å, |Δi|>4): 678; chains: 1; bounding box: 92×99×93 Å

Nearest PDB structures (foldseek):
  7wpz-assembly1_A  TM=7.613E-01  e=4.750E-17  Pipistrellus pipistrellus
  4c2q-assembly1_A  TM=8.583E-01  e=2.088E-15  Homo sapiens
  7z70-assembly1_A  TM=8.305E-01  e=9.255E-16  Homo sapiens
  7q3y-assembly1_A  TM=7.807E-01  e=3.782E-16  Homo sapiens
  7tn0-assembly2_F  TM=7.131E-01  e=1.582E-12  Homo sapiens

InterPro domains:
  IPR001548 Peptidase M2, peptidyl-dipeptidase A [PF01401] (13-471)
  IPR001548 Peptidase M2, peptidyl-dipeptidase A [PR00791] (120-147)
  IPR001548 Peptidase M2, peptidyl-dipeptidase A [PR00791] (356-383)
  IPR001548 Peptidase M2, peptidyl-dipeptidase A [PS52011] (1-219)
  IPR001548 Peptidase M2, peptidyl-dipeptidase A [PTHR10514] (13-406)